Protein AF-A0A5C8GBG8-F1 (afdb_monomer_lite)

Sequence (380 aa):
MYFKDVFIKKLLLILFLFIISCSPNDNIEYREVISTNLYKTNKIQIVRVHFDFNKFNLGREFIEDSIIPSLETNKNIVKIYIEGHTDSKGKDWYNYRLGLQRALTVSNIIFTNRNLQNIVLKSFGYSNSIADNSTEEGRAINRRADIFIDLVEETFELQTNLIKVDSKNKFNIDLWILLIILLLILLIIIIIILIKLILSSFPAMLNIVQKIPMPEFLKKIIYNEWIKKLKEFLQEALKSTNPTKRGNIGEQLTALDKVVKRGWKMISPKNLPKDMNDKGHQGIDGIFEKDGKFIIVDSKYRTSELQDTKYGKQMSKDWIYNNLAKYCGVDEENDIYIKIYDALEGGEVKCMVAKISEGLNNIEYKLLDKNADYTGELCK

Foldseek 3Di:
DVVVVVVVVVVVVVVVVVVVLVDPDFKDKDKDKDKDKDKDKDKDWDDKFFDDDPDQDDDLVRDDPVCQVVQQPDPQFPAKEKAFEAAPPDDQLSLQVSRQSNSVNVCCSRPVPHPDPHYWGHYDRHVDQPADSVDPVSRRVRRMMIMITIGIDIDMDIDMDMDIDGHPDDDDDDPVVVVVVVVVVVVVVVVVCVVCVCVQFLLSVLVVLQPDPDDLVVLVVCLVVVLVVVVVVVVVVLVDPDQQLLQLSQLSLVSSCVCSVVPWRWLQSVPRARHSPGDHDDAFSTWTDDPLFIETEDGDEQDQDWDADPQATHQALRRCSSCVCVRNPSGGRDCPSVSVNVCSVVVRYWYWYFYDYSDSVDGWTFTADNNRDTPVDTDD

pLDDT: mean 75.59, std 14.97, range [28.62, 98.06]

Radius of gyration: 28.3 Å; chains: 1; bounding box: 52×60×82 Å

Structure (mmCIF, N/CA/C/O backbone):
data_AF-A0A5C8GBG8-F1
#
_entry.id   AF-A0A5C8GBG8-F1
#
loop_
_atom_site.group_PDB
_atom_site.id
_atom_site.type_symbol
_atom_site.label_atom_id
_atom_site.label_alt_id
_atom_site.label_comp_id
_atom_site.label_asym_id
_atom_site.label_entity_id
_atom_site.label_seq_id
_atom_site.pdbx_PDB_ins_code
_atom_site.Cartn_x
_atom_site.Cartn_y
_atom_site.Cartn_z
_atom_site.occupancy
_atom_site.B_iso_or_equiv
_atom_site.auth_seq_id
_atom_site.auth_comp_id
_atom_site.auth_asym_id
_atom_site.auth_atom_id
_atom_site.pdbx_PDB_model_num
ATOM 1 N N . MET A 1 1 ? 4.895 -14.266 20.731 1.00 37.16 1 MET A N 1
ATOM 2 C CA . MET A 1 1 ? 5.436 -15.041 21.873 1.00 37.16 1 MET A CA 1
ATOM 3 C C . MET A 1 1 ? 6.203 -14.161 22.860 1.00 37.16 1 MET A C 1
ATOM 5 O O . MET A 1 1 ? 5.877 -14.195 24.034 1.00 37.16 1 MET A O 1
ATOM 9 N N . TYR A 1 2 ? 7.092 -13.282 22.384 1.00 28.62 2 TYR A N 1
ATOM 10 C CA . TYR A 1 2 ? 7.968 -12.398 23.179 1.00 28.62 2 TYR A CA 1
ATOM 11 C C . TYR A 1 2 ? 7.307 -11.543 24.288 1.00 28.62 2 TYR A C 1
ATOM 13 O O . TYR A 1 2 ? 7.862 -11.381 25.370 1.00 28.62 2 TYR A O 1
ATOM 21 N N . PHE A 1 3 ? 6.094 -11.021 24.064 1.00 29.72 3 PHE A N 1
ATOM 22 C CA . PHE A 1 3 ? 5.382 -10.219 25.075 1.00 29.72 3 PHE A CA 1
ATOM 23 C C . PHE A 1 3 ? 4.868 -11.039 26.271 1.00 29.72 3 PHE A C 1
ATOM 25 O O . PHE A 1 3 ? 4.696 -10.477 27.351 1.00 29.72 3 PHE A O 1
ATOM 32 N N . LYS A 1 4 ? 4.643 -12.354 26.107 1.00 37.72 4 LYS A N 1
ATOM 33 C CA . LYS A 1 4 ? 4.222 -13.224 27.216 1.00 37.72 4 LYS A CA 1
ATOM 34 C C . LYS A 1 4 ? 5.366 -13.446 28.210 1.00 37.72 4 LYS A C 1
ATOM 36 O O . LYS A 1 4 ? 5.114 -13.381 29.406 1.00 37.72 4 LYS A O 1
ATOM 41 N N . ASP A 1 5 ? 6.605 -13.604 27.745 1.00 44.03 5 ASP A N 1
ATOM 42 C CA . ASP A 1 5 ? 7.746 -13.905 28.625 1.00 44.03 5 ASP A CA 1
ATOM 43 C C . ASP A 1 5 ? 8.182 -12.724 29.491 1.00 44.03 5 ASP A C 1
ATOM 45 O O . ASP A 1 5 ? 8.432 -12.889 30.683 1.00 44.03 5 ASP A O 1
ATOM 49 N N . VAL A 1 6 ? 8.215 -11.509 28.937 1.00 42.34 6 VAL A N 1
ATOM 50 C CA . VAL A 1 6 ? 8.566 -10.305 29.716 1.00 42.34 6 VAL A CA 1
ATOM 51 C C . VAL A 1 6 ? 7.501 -10.010 30.776 1.00 42.34 6 VAL A C 1
ATOM 53 O O . VAL A 1 6 ? 7.821 -9.600 31.893 1.00 42.34 6 VAL A O 1
ATOM 56 N N . PHE A 1 7 ? 6.230 -10.250 30.446 1.00 46.59 7 PHE A N 1
ATOM 57 C CA . PHE A 1 7 ? 5.118 -10.079 31.375 1.00 46.59 7 PHE A CA 1
ATOM 58 C C . PHE A 1 7 ? 5.134 -11.136 32.486 1.00 46.59 7 PHE A C 1
ATOM 60 O O . PHE A 1 7 ? 5.003 -10.782 33.655 1.00 46.59 7 PHE A O 1
ATOM 67 N N . ILE A 1 8 ? 5.370 -12.409 32.147 1.00 50.78 8 ILE A N 1
ATOM 68 C CA . ILE A 1 8 ? 5.476 -13.504 33.122 1.00 50.78 8 ILE A CA 1
ATOM 69 C C . ILE A 1 8 ? 6.673 -13.289 34.058 1.00 50.78 8 ILE A C 1
ATOM 71 O O . ILE A 1 8 ? 6.516 -13.433 35.266 1.00 50.78 8 ILE A O 1
ATOM 75 N N . LYS A 1 9 ? 7.837 -12.860 33.550 1.00 48.38 9 LYS A N 1
ATOM 76 C CA . LYS A 1 9 ? 9.013 -12.552 34.387 1.00 48.38 9 LYS A CA 1
ATOM 77 C C . LYS A 1 9 ? 8.751 -11.394 35.361 1.00 48.38 9 LYS A C 1
ATOM 79 O O . LYS A 1 9 ? 9.080 -11.509 36.538 1.00 48.38 9 LYS A O 1
ATOM 84 N N . LYS A 1 10 ? 8.087 -10.315 34.919 1.00 51.78 10 LYS A N 1
ATOM 85 C CA . LYS A 1 10 ? 7.683 -9.207 35.810 1.00 51.78 10 LYS A CA 1
ATOM 86 C C . LYS A 1 10 ? 6.637 -9.634 36.840 1.00 51.78 10 LYS A C 1
ATOM 88 O O . LYS A 1 10 ? 6.711 -9.204 37.986 1.00 51.78 10 LYS A O 1
ATOM 93 N N . LEU A 1 11 ? 5.692 -10.490 36.453 1.00 51.47 11 LEU A N 1
ATOM 94 C CA . LEU A 1 11 ? 4.680 -11.032 37.356 1.00 51.47 11 LEU A CA 1
ATOM 95 C C . LEU A 1 11 ? 5.308 -11.943 38.422 1.00 51.47 11 LEU A C 1
ATOM 97 O O . LEU A 1 11 ? 4.972 -11.818 39.595 1.00 51.47 11 LEU A O 1
ATOM 101 N N . LEU A 1 12 ? 6.259 -12.798 38.033 1.00 56.75 12 LEU A N 1
ATOM 102 C CA . LEU A 1 12 ? 7.024 -13.643 38.953 1.00 56.75 12 LEU A CA 1
ATOM 103 C C . LEU A 1 12 ? 7.893 -12.812 39.904 1.00 56.75 12 LEU A C 1
ATOM 105 O O . LEU A 1 12 ? 7.943 -13.130 41.087 1.00 56.75 12 LEU A O 1
ATOM 109 N N . LEU A 1 13 ? 8.504 -11.719 39.435 1.00 54.81 13 LEU A N 1
ATOM 110 C CA . LEU A 1 13 ? 9.258 -10.791 40.286 1.00 54.81 13 LEU A CA 1
ATOM 111 C C . LEU A 1 13 ? 8.353 -10.091 41.312 1.00 54.81 13 LEU A C 1
ATOM 113 O O . LEU A 1 13 ? 8.718 -9.978 42.478 1.00 54.81 13 LEU A O 1
ATOM 117 N N . ILE A 1 14 ? 7.150 -9.669 40.907 1.00 57.94 14 ILE A N 1
ATOM 118 C CA . ILE A 1 14 ? 6.155 -9.068 41.809 1.00 57.94 14 ILE A CA 1
ATOM 119 C C . ILE A 1 14 ? 5.677 -10.091 42.850 1.00 57.94 14 ILE A C 1
ATOM 121 O O . ILE A 1 14 ? 5.621 -9.768 44.034 1.00 57.94 14 ILE A O 1
ATOM 125 N N . LEU A 1 15 ? 5.387 -11.330 42.435 1.00 56.19 15 LEU A N 1
ATOM 126 C CA . LEU A 1 15 ? 5.031 -12.432 43.339 1.00 56.19 15 LEU A CA 1
ATOM 127 C C . LEU A 1 15 ? 6.169 -12.772 44.310 1.00 56.19 15 LEU A C 1
ATOM 129 O O . LEU A 1 15 ? 5.921 -13.013 45.487 1.00 56.19 15 LEU A O 1
ATOM 133 N N . PHE A 1 16 ? 7.416 -12.742 43.846 1.00 58.34 16 PHE A N 1
ATOM 134 C CA . PHE A 1 16 ? 8.596 -13.005 44.664 1.00 58.34 16 PHE A CA 1
ATOM 135 C C . PHE A 1 16 ? 8.854 -11.889 45.694 1.00 58.34 16 PHE A C 1
ATOM 137 O O . PHE A 1 16 ? 9.044 -12.175 46.874 1.00 58.34 16 PHE A O 1
ATOM 144 N N . LEU A 1 17 ? 8.761 -10.614 45.291 1.00 57.31 17 LEU A N 1
ATOM 145 C CA . LEU A 1 17 ? 8.831 -9.455 46.196 1.00 57.31 17 LEU A CA 1
ATOM 146 C C . LEU A 1 17 ? 7.682 -9.450 47.221 1.00 57.31 17 LEU A C 1
ATOM 148 O O . LEU A 1 17 ? 7.869 -9.057 48.372 1.00 57.31 17 LEU A O 1
ATOM 152 N N . PHE A 1 18 ? 6.506 -9.940 46.825 1.00 60.09 18 PHE A N 1
ATOM 153 C CA . PHE A 1 18 ? 5.354 -10.120 47.701 1.00 60.09 18 PHE A CA 1
ATOM 154 C C . PHE A 1 18 ? 5.585 -11.226 48.751 1.00 60.09 18 PHE A C 1
ATOM 156 O O . PHE A 1 18 ? 5.352 -10.987 49.937 1.00 60.09 18 PHE A O 1
ATOM 163 N N . ILE A 1 19 ? 6.137 -12.385 48.360 1.00 57.50 19 ILE A N 1
ATOM 164 C CA . ILE A 1 19 ? 6.543 -13.459 49.293 1.00 57.50 19 ILE A CA 1
ATOM 165 C C . ILE A 1 19 ? 7.576 -12.937 50.305 1.00 57.50 19 ILE A C 1
ATOM 167 O O . ILE A 1 19 ? 7.477 -13.233 51.495 1.00 57.50 19 ILE A O 1
ATOM 171 N N . ILE A 1 20 ? 8.514 -12.096 49.858 1.00 55.91 20 ILE A N 1
ATOM 172 C CA . ILE A 1 20 ? 9.503 -11.427 50.717 1.00 55.91 20 ILE A CA 1
ATOM 173 C C . ILE A 1 20 ? 8.835 -10.472 51.716 1.00 55.91 20 ILE A C 1
ATOM 175 O O . ILE A 1 20 ? 9.182 -10.506 52.890 1.00 55.91 20 ILE A O 1
ATOM 179 N N . SER A 1 21 ? 7.830 -9.689 51.309 1.00 54.75 21 SER A N 1
ATOM 180 C CA . SER A 1 21 ? 7.080 -8.815 52.234 1.00 54.75 21 SER A CA 1
ATOM 181 C C . SER A 1 21 ? 6.297 -9.591 53.307 1.00 54.75 21 SER A C 1
ATOM 183 O O . SER A 1 21 ? 5.966 -9.068 54.376 1.00 54.75 21 SER A O 1
ATOM 185 N N . CYS A 1 22 ? 6.007 -10.866 53.036 1.00 50.84 22 CYS A N 1
ATOM 186 C CA . CYS A 1 22 ? 5.394 -11.793 53.977 1.00 50.84 22 CYS A CA 1
ATOM 187 C C . CYS A 1 22 ? 6.416 -12.530 54.860 1.00 50.84 22 CYS A C 1
ATOM 189 O O . CYS A 1 22 ? 5.999 -13.094 55.872 1.00 50.84 22 CYS A O 1
ATOM 191 N N . SER A 1 23 ? 7.710 -12.495 54.523 1.00 53.16 23 SER A N 1
ATOM 192 C CA . SER A 1 23 ? 8.785 -13.159 55.265 1.00 53.16 23 SER A CA 1
ATOM 193 C C . SER A 1 23 ? 8.986 -12.535 56.654 1.00 53.16 23 SER A C 1
ATOM 195 O O . SER A 1 23 ? 8.951 -11.312 56.777 1.00 53.16 23 SER A O 1
ATOM 197 N N . PRO A 1 24 ? 9.219 -13.341 57.707 1.00 53.12 24 PRO A N 1
ATOM 198 C CA . PRO A 1 24 ? 9.536 -12.844 59.047 1.00 53.12 24 PRO A CA 1
ATOM 199 C C . PRO A 1 24 ? 10.992 -12.362 59.201 1.00 53.12 24 PRO A C 1
ATOM 201 O O . PRO A 1 24 ? 11.347 -11.883 60.271 1.00 53.12 24 PRO A O 1
ATOM 204 N N . ASN A 1 25 ? 11.838 -12.517 58.174 1.00 53.47 25 ASN A N 1
ATOM 205 C CA . ASN A 1 25 ? 13.248 -12.113 58.204 1.00 53.47 25 ASN A CA 1
ATOM 206 C C . ASN A 1 25 ? 13.452 -10.711 57.610 1.00 53.47 25 ASN A C 1
ATOM 208 O O . ASN A 1 25 ? 13.130 -10.485 56.445 1.00 53.47 25 ASN A O 1
ATOM 212 N N . ASP A 1 26 ? 14.086 -9.822 58.380 1.00 54.12 26 ASP A N 1
ATOM 213 C CA . ASP A 1 26 ? 14.254 -8.397 58.051 1.00 54.12 26 ASP A CA 1
ATOM 214 C C . ASP A 1 26 ? 15.377 -8.078 57.042 1.00 54.12 26 ASP A C 1
ATOM 216 O O . ASP A 1 26 ? 15.529 -6.928 56.647 1.00 54.12 26 ASP A O 1
ATOM 220 N N . ASN A 1 27 ? 16.163 -9.065 56.589 1.00 55.06 27 ASN A N 1
ATOM 221 C CA . ASN A 1 27 ? 17.238 -8.860 55.608 1.00 55.06 27 ASN A CA 1
ATOM 222 C C . ASN A 1 27 ? 17.286 -9.999 54.579 1.00 55.06 27 ASN A C 1
ATOM 224 O O . ASN A 1 27 ? 17.718 -11.108 54.895 1.00 55.06 27 ASN A O 1
ATOM 228 N N . ILE A 1 28 ? 16.871 -9.725 53.337 1.00 56.19 28 ILE A N 1
ATOM 229 C CA . ILE A 1 28 ? 16.930 -10.677 52.215 1.00 56.19 28 ILE A CA 1
ATOM 230 C C . ILE A 1 28 ? 17.695 -10.039 51.046 1.00 56.19 28 ILE A C 1
ATOM 232 O O . ILE A 1 28 ? 17.323 -8.969 50.562 1.00 56.19 28 ILE A O 1
ATOM 236 N N . GLU A 1 29 ? 18.754 -10.710 50.580 1.00 56.25 29 GLU A N 1
ATOM 237 C CA . GLU A 1 29 ? 19.520 -10.362 49.373 1.00 56.25 29 GLU A CA 1
ATOM 238 C C . GLU A 1 29 ? 19.296 -11.427 48.288 1.00 56.25 29 GLU A C 1
ATOM 240 O O . GLU A 1 29 ? 19.338 -12.622 48.583 1.00 56.25 29 GLU A O 1
ATOM 245 N N . TYR A 1 30 ? 19.101 -11.027 47.026 1.00 59.62 30 TYR A N 1
ATOM 246 C CA . TYR A 1 30 ? 19.033 -11.980 45.908 1.00 59.62 30 TYR A CA 1
ATOM 247 C C . TYR A 1 30 ? 19.739 -11.483 44.641 1.00 59.62 30 TYR A C 1
ATOM 249 O O . TYR A 1 30 ? 19.885 -10.277 44.423 1.00 59.62 30 TYR A O 1
ATOM 257 N N . ARG A 1 31 ? 20.182 -12.447 43.813 1.00 55.72 31 ARG A N 1
ATOM 258 C CA . ARG A 1 31 ? 20.784 -12.230 42.488 1.00 55.72 31 ARG A CA 1
ATOM 259 C C . ARG A 1 31 ? 19.795 -12.611 41.391 1.00 55.72 31 ARG A C 1
ATOM 261 O O . ARG A 1 31 ? 19.429 -13.776 41.270 1.00 55.72 31 ARG A O 1
ATOM 268 N N . GLU A 1 32 ? 19.388 -11.645 40.583 1.00 59.38 32 GLU A N 1
ATOM 269 C CA . GLU A 1 32 ? 18.615 -11.895 39.367 1.00 59.38 32 GLU A CA 1
ATOM 270 C C . GLU A 1 32 ? 19.567 -12.369 38.261 1.00 59.38 32 GLU A C 1
ATOM 272 O O . GLU A 1 32 ? 20.560 -11.694 38.004 1.00 59.38 32 GLU A O 1
ATOM 277 N N . VAL A 1 33 ? 19.288 -13.513 37.621 1.00 54.38 33 VAL A N 1
ATOM 278 C CA . VAL A 1 33 ? 19.990 -13.977 36.410 1.00 54.38 33 VAL A CA 1
ATOM 279 C C . VAL A 1 33 ? 19.065 -13.761 35.218 1.00 54.38 33 VAL A C 1
ATOM 281 O O . VAL A 1 33 ? 18.008 -14.388 35.122 1.00 54.38 33 VAL A O 1
ATOM 284 N N . ILE A 1 34 ? 19.456 -12.879 34.304 1.00 61.50 34 ILE A N 1
ATOM 285 C CA . ILE A 1 34 ? 18.693 -12.569 33.097 1.00 61.50 34 ILE A CA 1
ATOM 286 C C . ILE A 1 34 ? 19.366 -13.280 31.923 1.00 61.50 34 ILE A C 1
ATOM 288 O O . ILE A 1 34 ? 20.489 -12.940 31.557 1.00 61.50 34 ILE A O 1
ATOM 292 N N . SER A 1 35 ? 18.679 -14.268 31.340 1.00 49.00 35 SER A N 1
ATOM 293 C CA . SER A 1 35 ? 19.028 -14.836 30.035 1.00 49.00 35 SER A CA 1
ATOM 294 C C . SER A 1 35 ? 18.195 -14.191 28.927 1.00 49.00 35 SER A C 1
ATOM 296 O O . SER A 1 35 ? 16.968 -14.047 29.053 1.00 49.00 35 SER A O 1
ATOM 298 N N . THR A 1 36 ? 18.862 -13.806 27.840 1.00 57.56 36 THR A N 1
ATOM 299 C CA . THR A 1 36 ? 18.232 -13.295 26.616 1.00 57.56 36 THR A CA 1
ATOM 300 C C . THR A 1 36 ? 18.651 -14.144 25.425 1.00 57.56 36 THR A C 1
ATOM 302 O O . THR A 1 36 ? 19.837 -14.207 25.102 1.00 57.56 36 THR A O 1
ATOM 305 N N . ASN A 1 37 ? 17.676 -14.776 24.761 1.00 54.06 37 ASN A N 1
ATOM 306 C CA . ASN A 1 37 ? 17.886 -15.353 23.434 1.00 54.06 37 ASN A CA 1
ATOM 307 C C . ASN A 1 37 ? 17.996 -14.196 22.443 1.00 54.06 37 ASN A C 1
ATOM 309 O O . ASN A 1 37 ? 17.118 -13.329 22.386 1.00 54.06 37 ASN A O 1
ATOM 313 N N . LEU A 1 38 ? 19.066 -14.194 21.665 1.00 52.94 38 LEU A N 1
ATOM 314 C CA . LEU A 1 38 ? 19.279 -13.280 20.562 1.00 52.94 38 LEU A CA 1
ATOM 315 C C . LEU A 1 38 ? 19.116 -14.076 19.269 1.00 52.94 38 LEU A C 1
ATOM 317 O O . LEU A 1 38 ? 19.707 -15.138 19.091 1.00 52.94 38 LEU A O 1
ATOM 321 N N . TYR A 1 39 ? 18.283 -13.560 18.372 1.00 58.47 39 TYR A N 1
ATOM 322 C CA . TYR A 1 39 ? 18.099 -14.123 17.040 1.00 58.47 39 TYR A CA 1
ATOM 323 C C . TYR A 1 39 ? 18.712 -13.151 16.045 1.00 58.47 39 TYR A C 1
ATOM 325 O O . TYR A 1 39 ? 18.252 -12.011 15.931 1.00 58.47 39 TYR A O 1
ATOM 333 N N . LYS A 1 40 ? 19.754 -13.585 15.337 1.00 61.19 40 LYS A N 1
ATOM 334 C CA . LYS A 1 40 ? 20.348 -12.798 14.256 1.00 61.19 40 LYS A CA 1
ATOM 335 C C . LYS A 1 40 ? 19.820 -13.313 12.924 1.00 61.19 40 LYS A C 1
ATOM 337 O O . LYS A 1 40 ? 19.888 -14.509 12.655 1.00 61.19 40 LYS A O 1
ATOM 342 N N . THR A 1 41 ? 19.292 -12.407 12.105 1.00 61.56 41 THR A N 1
ATOM 343 C CA . THR A 1 41 ? 18.855 -12.706 10.738 1.00 61.56 41 THR A CA 1
ATOM 344 C C . THR A 1 41 ? 19.893 -12.202 9.748 1.00 61.56 41 THR A C 1
ATOM 346 O O . THR A 1 41 ? 20.145 -10.996 9.694 1.00 61.56 41 THR A O 1
ATOM 349 N N . ASN A 1 42 ? 20.473 -13.101 8.956 1.00 75.56 42 ASN A N 1
ATOM 350 C CA . ASN A 1 42 ? 21.358 -12.733 7.852 1.00 75.56 42 ASN A CA 1
ATOM 351 C C . ASN A 1 42 ? 20.627 -12.958 6.525 1.00 75.56 42 ASN A C 1
ATOM 353 O O . ASN A 1 42 ? 20.209 -14.080 6.238 1.00 75.56 42 ASN A O 1
ATOM 357 N N . LYS A 1 43 ? 20.509 -11.895 5.720 1.00 82.75 43 LYS A N 1
ATOM 358 C CA . LYS A 1 43 ? 19.963 -11.953 4.361 1.00 82.75 43 LYS A CA 1
ATOM 359 C C . LYS A 1 43 ? 21.081 -12.317 3.385 1.00 82.75 43 LYS A C 1
ATOM 361 O O . LYS A 1 43 ? 22.026 -11.547 3.223 1.00 82.75 43 LYS A O 1
ATOM 366 N N . ILE A 1 44 ? 20.979 -13.470 2.732 1.00 87.25 44 ILE A N 1
ATOM 367 C CA . ILE A 1 44 ? 22.024 -14.007 1.843 1.00 87.25 44 ILE A CA 1
ATOM 368 C C . ILE A 1 44 ? 21.474 -14.130 0.428 1.00 87.25 44 ILE A C 1
ATOM 370 O O . ILE A 1 44 ? 20.419 -14.731 0.245 1.00 87.25 44 ILE A O 1
ATOM 374 N N . GLN A 1 45 ? 22.179 -13.583 -0.568 1.00 90.31 45 GLN A N 1
ATOM 375 C CA . GLN A 1 45 ? 21.834 -13.781 -1.977 1.00 90.31 45 GLN A CA 1
ATOM 376 C C . GLN A 1 45 ? 22.285 -15.168 -2.433 1.00 90.31 45 GLN A C 1
ATOM 378 O O . GLN A 1 45 ? 23.443 -15.529 -2.242 1.00 90.31 45 GLN A O 1
ATOM 383 N N . ILE A 1 46 ? 21.389 -15.915 -3.067 1.00 88.94 46 ILE A N 1
ATOM 384 C CA . ILE A 1 46 ? 21.652 -17.292 -3.501 1.00 88.94 46 ILE A CA 1
ATOM 385 C C . ILE A 1 46 ? 21.504 -17.499 -5.008 1.00 88.94 46 ILE A C 1
ATOM 387 O O . ILE A 1 46 ? 22.069 -18.446 -5.538 1.00 88.94 46 ILE A O 1
ATOM 391 N N . VAL A 1 47 ? 20.770 -16.626 -5.706 1.00 89.56 47 VAL A N 1
ATOM 392 C CA . VAL A 1 47 ? 20.581 -16.706 -7.164 1.00 89.56 47 VAL A CA 1
ATOM 393 C C . VAL A 1 47 ? 20.532 -15.303 -7.759 1.00 89.56 47 VAL A C 1
ATOM 395 O O . VAL A 1 47 ? 20.035 -14.369 -7.122 1.00 89.56 47 VAL A O 1
ATOM 398 N N . ARG A 1 48 ? 21.022 -15.171 -8.994 1.00 92.69 48 ARG A N 1
ATOM 399 C CA . ARG A 1 48 ? 20.805 -14.022 -9.877 1.00 92.69 48 ARG A CA 1
ATOM 400 C C . ARG A 1 48 ? 20.447 -14.514 -11.271 1.00 92.69 48 ARG A C 1
ATOM 402 O O . ARG A 1 48 ? 21.137 -15.367 -11.815 1.00 92.69 48 ARG A O 1
ATOM 409 N N . VAL A 1 49 ? 19.413 -13.927 -11.856 1.00 93.88 49 VAL A N 1
ATOM 410 C CA . VAL A 1 49 ? 18.958 -14.222 -13.217 1.00 93.88 49 VAL A CA 1
ATOM 411 C C . VAL A 1 49 ? 18.847 -12.925 -14.002 1.00 93.88 49 VAL A C 1
ATOM 413 O O . VAL A 1 49 ? 18.363 -11.936 -13.458 1.00 93.88 49 VAL A O 1
ATOM 416 N N . HIS A 1 50 ? 19.266 -12.913 -15.266 1.00 95.06 50 HIS A N 1
ATOM 417 C CA . HIS A 1 50 ? 19.218 -11.730 -16.130 1.00 95.06 50 HIS A CA 1
ATOM 418 C C . HIS A 1 50 ? 18.096 -11.804 -17.169 1.00 95.06 50 HIS A C 1
ATOM 420 O O . HIS A 1 50 ? 17.636 -12.883 -17.533 1.00 95.06 50 HIS A O 1
ATOM 426 N N . PHE A 1 51 ? 17.658 -10.636 -17.640 1.00 95.94 51 PHE A N 1
ATOM 427 C CA . PHE A 1 51 ? 16.580 -10.492 -18.613 1.00 95.94 51 PHE A CA 1
ATOM 428 C C . PHE A 1 51 ? 16.963 -9.545 -19.747 1.00 95.94 51 PHE A C 1
ATOM 430 O O . PHE A 1 51 ? 17.627 -8.522 -19.550 1.00 95.94 51 PHE A O 1
ATOM 437 N N . ASP A 1 52 ? 16.415 -9.823 -20.924 1.00 95.31 52 ASP A N 1
ATOM 438 C CA . ASP A 1 52 ? 16.517 -8.926 -22.067 1.00 95.31 52 ASP A CA 1
ATOM 439 C C . ASP A 1 52 ? 15.750 -7.615 -21.860 1.00 95.31 52 ASP A C 1
ATOM 441 O O . ASP A 1 52 ? 14.887 -7.462 -20.978 1.00 95.31 52 ASP A O 1
ATOM 445 N N . PHE A 1 53 ? 16.077 -6.634 -22.704 1.00 94.38 53 PHE A N 1
ATOM 446 C CA . PHE A 1 53 ? 15.430 -5.331 -22.690 1.00 94.38 53 PHE A CA 1
ATOM 447 C C . PHE A 1 53 ? 13.914 -5.468 -22.840 1.00 94.38 53 PHE A C 1
ATOM 449 O O . PHE A 1 53 ? 13.411 -6.097 -23.770 1.00 94.38 53 PHE A O 1
ATOM 456 N N . ASN A 1 54 ? 13.185 -4.850 -21.911 1.00 90.19 54 ASN A N 1
ATOM 457 C CA . ASN A 1 54 ? 11.728 -4.852 -21.883 1.00 90.19 54 ASN A CA 1
ATOM 458 C C . ASN A 1 54 ? 11.063 -6.246 -21.802 1.00 90.19 54 ASN A C 1
ATOM 460 O O . ASN A 1 54 ? 9.896 -6.403 -22.167 1.00 90.19 54 ASN A O 1
ATOM 464 N N . LYS A 1 55 ? 11.796 -7.271 -21.351 1.00 91.94 55 LYS A N 1
ATOM 465 C CA . LYS A 1 55 ? 11.296 -8.644 -21.201 1.00 91.94 55 LYS A CA 1
ATOM 466 C C . LYS A 1 55 ? 11.241 -9.073 -19.741 1.00 91.94 55 LYS A C 1
ATOM 468 O O . LYS A 1 55 ? 12.079 -8.677 -18.927 1.00 91.94 55 LYS A O 1
ATOM 473 N N . PHE A 1 56 ? 10.260 -9.914 -19.438 1.00 89.62 56 PHE A N 1
ATOM 474 C CA . PHE A 1 56 ? 10.137 -10.649 -18.175 1.00 89.62 56 PHE A CA 1
ATOM 475 C C . PHE A 1 56 ? 9.937 -12.151 -18.392 1.00 89.62 56 PHE A C 1
ATOM 477 O O . PHE A 1 56 ? 9.995 -12.904 -17.434 1.00 89.62 56 PHE A O 1
ATOM 484 N N . ASN A 1 57 ? 9.702 -12.593 -19.629 1.00 86.19 57 ASN A N 1
ATOM 485 C CA . ASN A 1 57 ? 9.635 -14.005 -19.970 1.00 86.19 57 ASN A CA 1
ATOM 486 C C . ASN A 1 57 ? 11.037 -14.621 -19.913 1.00 86.19 57 ASN A C 1
ATOM 488 O O . ASN A 1 57 ? 11.995 -14.035 -20.415 1.00 86.19 57 ASN A O 1
ATOM 492 N N . LEU A 1 58 ? 11.130 -15.807 -19.323 1.00 86.69 58 LEU A N 1
ATOM 493 C CA . LEU A 1 58 ? 12.370 -16.548 -19.141 1.00 86.69 58 LEU A CA 1
ATOM 494 C C . LEU A 1 58 ? 12.073 -18.047 -19.260 1.00 86.69 58 LEU A C 1
ATOM 496 O O . LEU A 1 58 ? 11.026 -18.501 -18.794 1.00 86.69 58 LEU A O 1
ATOM 500 N N . GLY A 1 59 ? 12.978 -18.799 -19.886 1.00 77.81 59 GLY A N 1
ATOM 501 C CA . GLY A 1 59 ? 12.946 -20.262 -19.888 1.00 77.81 59 GLY A CA 1
ATOM 502 C C . GLY A 1 59 ? 13.477 -20.862 -18.580 1.00 77.81 59 GLY A C 1
ATOM 503 O O . GLY A 1 59 ? 14.153 -20.189 -17.799 1.00 77.81 59 GLY A O 1
ATOM 504 N N . ARG A 1 60 ? 13.171 -22.137 -18.316 1.00 77.38 60 ARG A N 1
ATOM 505 C CA . ARG A 1 60 ? 13.641 -22.833 -17.101 1.00 77.38 60 ARG A CA 1
ATOM 506 C C . ARG A 1 60 ? 15.153 -23.060 -17.119 1.00 77.38 60 ARG A C 1
ATOM 508 O O . ARG A 1 60 ? 15.776 -23.040 -16.068 1.00 77.38 60 ARG A O 1
ATOM 515 N N . GLU A 1 61 ? 15.731 -23.224 -18.301 1.00 78.69 61 GLU A N 1
ATOM 516 C CA . GLU A 1 61 ? 17.155 -23.455 -18.547 1.00 78.69 61 GLU A CA 1
ATOM 517 C C . GLU A 1 61 ? 18.079 -22.357 -17.996 1.00 78.69 61 GLU A C 1
ATOM 519 O O . GLU A 1 61 ? 19.272 -22.585 -17.832 1.00 78.69 61 GLU A O 1
ATOM 524 N N . PHE A 1 62 ? 17.532 -21.180 -17.682 1.00 79.44 62 PHE A N 1
ATOM 525 C CA . PHE A 1 62 ? 18.271 -20.052 -17.115 1.00 79.44 62 PHE A CA 1
ATOM 526 C C . PHE A 1 62 ? 18.356 -20.073 -15.582 1.00 79.44 62 PHE A C 1
ATOM 528 O O . PHE A 1 62 ? 18.916 -19.146 -14.995 1.00 79.44 62 PHE A O 1
ATOM 535 N N . ILE A 1 63 ? 17.786 -21.085 -14.922 1.00 78.75 63 ILE A N 1
ATOM 536 C CA . ILE A 1 63 ? 17.835 -21.242 -13.467 1.00 78.75 63 ILE A CA 1
ATOM 537 C C . ILE A 1 63 ? 18.563 -22.540 -13.125 1.00 78.75 63 ILE A C 1
ATOM 539 O O . ILE A 1 63 ? 18.197 -23.613 -13.596 1.00 78.75 63 ILE A O 1
ATOM 543 N N . GLU A 1 64 ? 19.588 -22.445 -12.280 1.00 76.62 64 GLU A N 1
ATOM 544 C CA . GLU A 1 64 ? 20.323 -23.615 -11.805 1.00 76.62 64 GLU A CA 1
ATOM 545 C C . GLU A 1 64 ? 19.469 -24.445 -10.835 1.00 76.62 64 GLU A C 1
ATOM 547 O O . GLU A 1 64 ? 19.173 -24.018 -9.719 1.00 76.62 64 GLU A O 1
ATOM 552 N N . ASP A 1 65 ? 19.109 -25.668 -11.232 1.00 73.44 65 ASP A N 1
ATOM 553 C CA . ASP A 1 65 ? 18.316 -26.585 -10.398 1.00 73.44 65 ASP A CA 1
ATOM 554 C C . ASP A 1 65 ? 19.071 -27.075 -9.140 1.00 73.44 65 ASP A C 1
ATOM 556 O O . ASP A 1 65 ? 18.455 -27.563 -8.189 1.00 73.44 65 ASP A O 1
ATOM 560 N N . SER A 1 66 ? 20.400 -26.929 -9.099 1.00 75.75 66 SER A N 1
ATOM 561 C CA . SER A 1 66 ? 21.281 -27.427 -8.027 1.00 75.75 66 SER A CA 1
ATOM 562 C C . SER A 1 66 ? 21.023 -26.783 -6.658 1.00 75.75 66 SER A C 1
ATOM 564 O O . SER A 1 66 ? 21.254 -27.415 -5.627 1.00 75.75 66 SER A O 1
ATOM 566 N N . ILE A 1 67 ? 20.517 -25.547 -6.627 1.00 75.25 67 ILE A N 1
ATOM 567 C CA . ILE A 1 67 ? 20.255 -24.786 -5.394 1.00 75.25 67 ILE A CA 1
ATOM 568 C C . ILE A 1 67 ? 18.927 -25.162 -4.719 1.00 75.25 67 ILE A C 1
ATOM 570 O O . ILE A 1 67 ? 18.726 -24.892 -3.533 1.00 75.25 67 ILE A O 1
ATOM 574 N N . ILE A 1 68 ? 18.021 -25.808 -5.453 1.00 75.62 68 ILE A N 1
ATOM 575 C CA . ILE A 1 68 ? 16.642 -26.066 -5.027 1.00 75.62 68 ILE A CA 1
ATOM 576 C C . ILE A 1 68 ? 16.543 -27.067 -3.857 1.00 75.62 68 ILE A C 1
ATOM 578 O O . ILE A 1 68 ? 15.829 -26.758 -2.900 1.00 75.62 68 ILE A O 1
ATOM 582 N N . PRO A 1 69 ? 17.252 -28.217 -3.843 1.00 77.00 69 PRO A N 1
ATOM 583 C CA . PRO A 1 69 ? 17.168 -29.167 -2.727 1.00 77.00 69 PRO A CA 1
ATOM 584 C C . PRO A 1 69 ? 17.555 -28.547 -1.373 1.00 77.00 69 PRO A C 1
ATOM 586 O O . PRO A 1 69 ? 16.968 -28.855 -0.333 1.00 77.00 69 PRO A O 1
ATOM 589 N N . SER A 1 70 ? 18.522 -27.625 -1.379 1.00 77.25 70 SER A N 1
ATOM 590 C CA . SER A 1 70 ? 18.956 -26.897 -0.182 1.00 77.25 70 SER A CA 1
ATOM 591 C C . SER A 1 70 ? 17.868 -25.970 0.368 1.00 77.25 70 SER A C 1
ATOM 593 O O . SER A 1 70 ? 17.745 -25.829 1.583 1.00 77.25 70 SER A O 1
ATOM 595 N N . LEU A 1 71 ? 17.056 -25.363 -0.505 1.00 80.69 71 LEU A N 1
ATOM 596 C CA . LEU A 1 71 ? 15.925 -24.519 -0.102 1.00 80.69 71 LEU A CA 1
ATOM 597 C C . LEU A 1 71 ? 14.792 -25.319 0.550 1.00 80.69 71 LEU A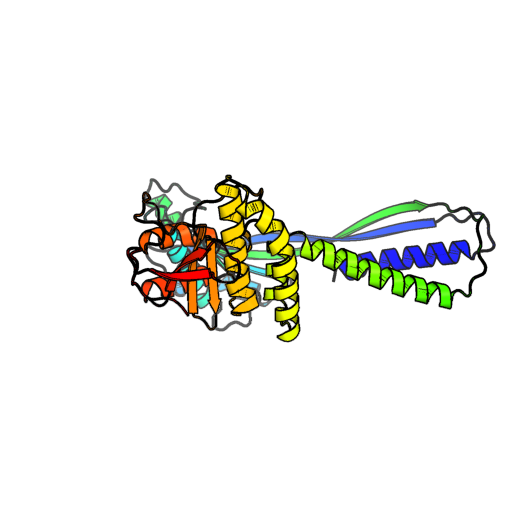 C 1
ATOM 599 O O . LEU A 1 71 ? 14.149 -24.822 1.469 1.00 80.69 71 LEU A O 1
ATOM 603 N N . GLU A 1 72 ? 14.550 -26.547 0.094 1.00 77.12 72 GLU A N 1
ATOM 604 C CA . GLU A 1 72 ? 13.458 -27.393 0.596 1.00 77.12 72 GLU A CA 1
ATOM 605 C C . GLU A 1 72 ? 13.767 -28.027 1.959 1.00 77.12 72 GLU A C 1
ATOM 607 O O . GLU A 1 72 ? 12.877 -28.200 2.792 1.00 77.12 72 GLU A O 1
ATOM 612 N N . THR A 1 73 ? 15.030 -28.381 2.201 1.00 77.75 73 THR A N 1
ATOM 613 C CA . THR A 1 73 ? 15.443 -29.132 3.397 1.00 77.75 73 THR A CA 1
ATOM 614 C C . THR A 1 73 ? 15.869 -28.254 4.575 1.00 77.75 73 THR A C 1
ATOM 616 O O . THR A 1 73 ? 15.860 -28.718 5.722 1.00 77.75 73 THR A O 1
ATOM 619 N N . ASN A 1 74 ? 16.235 -26.992 4.336 1.00 78.50 74 ASN A N 1
ATOM 620 C CA . ASN A 1 74 ? 16.807 -26.134 5.368 1.00 78.50 74 ASN A CA 1
ATOM 621 C C . ASN A 1 74 ? 15.730 -25.427 6.208 1.00 78.50 74 ASN A C 1
ATOM 623 O O . ASN A 1 74 ? 15.197 -24.382 5.842 1.00 78.50 74 ASN A O 1
ATOM 627 N N . LYS A 1 75 ? 15.471 -25.975 7.399 1.00 78.06 75 LYS A N 1
ATOM 628 C CA . LYS A 1 75 ? 14.481 -25.456 8.359 1.00 78.06 75 LYS A CA 1
ATOM 629 C C . LYS A 1 75 ? 14.857 -24.118 9.007 1.00 78.06 75 LYS A C 1
ATOM 631 O O . LYS A 1 75 ? 14.000 -23.512 9.643 1.00 78.06 75 LYS A O 1
ATOM 636 N N . ASN A 1 76 ? 16.103 -23.661 8.863 1.00 80.88 76 ASN A N 1
ATOM 637 C CA . ASN A 1 76 ? 16.549 -22.374 9.404 1.00 80.88 76 ASN A CA 1
ATOM 638 C C . ASN A 1 76 ? 16.221 -21.205 8.465 1.00 80.88 76 ASN A C 1
ATOM 640 O O . ASN A 1 76 ? 16.390 -20.050 8.857 1.00 80.88 76 ASN A O 1
ATOM 644 N N . ILE A 1 77 ? 15.761 -21.491 7.239 1.00 82.06 77 ILE A N 1
ATOM 645 C CA . ILE A 1 77 ? 15.242 -20.479 6.320 1.00 82.06 77 ILE A CA 1
ATOM 646 C C . ILE A 1 77 ? 13.864 -20.052 6.813 1.00 82.06 77 ILE A C 1
ATOM 648 O O . ILE A 1 77 ? 12.912 -20.831 6.810 1.00 82.06 77 ILE A O 1
ATOM 652 N N . VAL A 1 78 ? 13.750 -18.792 7.219 1.00 80.44 78 VAL A N 1
ATOM 653 C CA . VAL A 1 78 ? 12.488 -18.234 7.722 1.00 80.44 78 VAL A CA 1
ATOM 654 C C . VAL A 1 78 ? 11.723 -17.502 6.624 1.00 80.44 78 VAL A C 1
ATOM 656 O O . VAL A 1 78 ? 10.489 -17.508 6.625 1.00 80.44 78 VAL A O 1
ATOM 659 N N . LYS A 1 79 ? 12.439 -16.897 5.671 1.00 85.44 79 LYS A N 1
ATOM 660 C CA . LYS A 1 79 ? 11.848 -16.154 4.554 1.00 85.44 79 LYS A CA 1
ATOM 661 C C . LYS A 1 79 ? 12.693 -16.275 3.291 1.00 85.44 79 LYS A C 1
ATOM 663 O O . LYS A 1 79 ? 13.921 -16.289 3.370 1.00 85.44 79 LYS A O 1
ATOM 668 N N . ILE A 1 80 ? 12.025 -16.318 2.140 1.00 88.00 80 ILE A N 1
ATOM 669 C CA . ILE A 1 80 ? 12.651 -16.240 0.817 1.00 88.00 80 ILE A CA 1
ATOM 670 C C . ILE A 1 80 ? 12.168 -14.955 0.148 1.00 88.00 80 ILE A C 1
ATOM 672 O O . ILE A 1 80 ? 10.967 -14.704 0.075 1.00 88.00 80 ILE A O 1
ATOM 676 N N . TYR A 1 81 ? 13.087 -14.152 -0.370 1.00 90.12 81 TYR A N 1
ATOM 677 C CA . TYR A 1 81 ? 12.774 -12.958 -1.150 1.00 90.12 81 TYR A CA 1
ATOM 678 C C . TYR A 1 81 ? 13.201 -13.148 -2.592 1.00 90.12 81 TYR A C 1
ATOM 680 O O . TYR A 1 81 ? 14.295 -13.642 -2.843 1.00 90.12 81 TYR A O 1
ATOM 688 N N . ILE A 1 82 ? 12.378 -12.697 -3.531 1.00 92.12 82 ILE A N 1
ATOM 689 C CA . ILE A 1 82 ? 12.732 -12.649 -4.950 1.00 92.12 82 ILE A CA 1
ATOM 690 C C . ILE A 1 82 ? 12.601 -11.204 -5.402 1.00 92.12 82 ILE A C 1
ATOM 692 O O . ILE A 1 82 ? 11.496 -10.689 -5.458 1.00 92.12 82 ILE A O 1
ATOM 696 N N . GLU A 1 83 ? 13.715 -10.550 -5.694 1.00 94.31 83 GLU A N 1
ATOM 697 C CA . GLU A 1 83 ? 13.856 -9.117 -5.946 1.00 94.31 83 GLU A CA 1
ATOM 698 C C . GLU A 1 83 ? 14.058 -8.836 -7.431 1.00 94.31 83 GLU A C 1
ATOM 700 O O . GLU A 1 83 ? 15.093 -9.179 -7.987 1.00 94.31 83 GLU A O 1
ATOM 705 N N . GLY A 1 84 ? 13.078 -8.218 -8.092 1.00 95.56 84 GLY A N 1
ATOM 706 C CA . GLY A 1 84 ? 13.165 -7.851 -9.503 1.00 95.56 84 GLY A CA 1
ATOM 707 C C . GLY A 1 84 ? 13.660 -6.422 -9.741 1.00 95.56 84 GLY A C 1
ATOM 708 O O . GLY A 1 84 ? 13.267 -5.480 -9.050 1.00 95.56 84 GLY A O 1
ATOM 709 N N . HIS A 1 85 ? 14.497 -6.253 -10.764 1.00 97.38 85 HIS A N 1
ATOM 710 C CA . HIS A 1 85 ? 15.157 -4.994 -11.109 1.00 97.38 85 HIS A CA 1
ATOM 711 C C . HIS A 1 85 ? 15.079 -4.705 -12.613 1.00 97.38 85 HIS A C 1
ATOM 713 O O . HIS A 1 85 ? 14.961 -5.614 -13.445 1.00 97.38 85 HIS A O 1
ATOM 719 N N . THR A 1 86 ? 15.172 -3.428 -12.977 1.00 96.50 86 THR A N 1
ATOM 720 C CA . THR A 1 86 ? 15.232 -2.946 -14.364 1.00 96.50 86 THR A CA 1
ATOM 721 C C . THR A 1 86 ? 16.429 -2.033 -14.586 1.00 96.50 86 THR A C 1
ATOM 723 O O . THR A 1 86 ? 17.090 -1.610 -13.639 1.00 96.50 86 THR A O 1
ATOM 726 N N . ASP A 1 87 ? 16.696 -1.707 -15.850 1.00 96.69 87 ASP A N 1
ATOM 727 C CA . ASP A 1 87 ? 17.544 -0.565 -16.176 1.00 96.69 87 ASP A CA 1
ATOM 728 C C . ASP A 1 87 ? 16.767 0.757 -16.043 1.00 96.69 87 ASP A C 1
ATOM 730 O O . ASP A 1 87 ? 15.566 0.762 -15.762 1.00 96.69 87 ASP A O 1
ATOM 734 N N . SER A 1 88 ? 17.460 1.882 -16.221 1.00 94.88 88 SER A N 1
ATOM 735 C CA . SER A 1 88 ? 16.889 3.224 -16.058 1.00 94.88 88 SER A CA 1
ATOM 736 C C . SER A 1 88 ? 15.994 3.706 -17.206 1.00 94.88 88 SER A C 1
ATOM 738 O O . SER A 1 88 ? 15.536 4.850 -17.171 1.00 94.88 88 SER A O 1
ATOM 740 N N . LYS A 1 89 ? 15.748 2.907 -18.254 1.00 93.94 89 LYS A N 1
ATOM 741 C CA . LYS A 1 89 ? 14.917 3.345 -19.384 1.00 93.94 89 LYS A CA 1
ATOM 742 C C . LYS A 1 89 ? 13.437 3.191 -19.049 1.00 93.94 89 LYS A C 1
ATOM 744 O O . LYS A 1 89 ? 13.008 2.166 -18.541 1.00 93.94 89 LYS A O 1
ATOM 749 N N . GLY A 1 90 ? 12.634 4.193 -19.400 1.00 85.44 90 GLY A N 1
ATOM 750 C CA . GLY A 1 90 ? 11.188 4.184 -19.168 1.00 85.44 90 GLY A CA 1
ATOM 751 C C . GLY A 1 90 ? 10.771 4.901 -17.884 1.00 85.44 90 GLY A C 1
ATOM 752 O O . GLY A 1 90 ? 11.593 5.456 -17.163 1.00 85.44 90 GLY A O 1
ATOM 753 N N . LYS A 1 91 ? 9.458 4.947 -17.640 1.00 75.81 91 LYS A N 1
ATOM 754 C CA . LYS A 1 91 ? 8.875 5.618 -16.469 1.00 75.81 91 LYS A CA 1
ATOM 755 C C . LYS A 1 91 ? 9.019 4.740 -15.221 1.00 75.81 91 LYS A C 1
ATOM 757 O O . LYS A 1 91 ? 8.911 3.520 -15.317 1.00 75.81 91 LYS A O 1
ATOM 762 N N . ASP A 1 92 ? 9.156 5.356 -14.051 1.00 71.69 92 ASP A N 1
ATOM 763 C CA . ASP A 1 92 ? 9.360 4.677 -12.762 1.00 71.69 92 ASP A CA 1
ATOM 764 C C . ASP A 1 92 ? 8.322 3.582 -12.492 1.00 71.69 92 ASP A C 1
ATOM 766 O O . ASP A 1 92 ? 8.679 2.460 -12.143 1.00 71.69 92 ASP A O 1
ATOM 770 N N . TRP A 1 93 ? 7.038 3.877 -12.724 1.00 71.25 93 TRP A N 1
ATOM 771 C CA . TRP A 1 93 ? 5.947 2.916 -12.532 1.00 71.25 93 TRP A CA 1
ATOM 772 C C . TRP A 1 93 ? 6.062 1.700 -13.458 1.00 71.25 93 TRP A C 1
ATOM 774 O O . TRP A 1 93 ? 5.765 0.575 -13.057 1.00 71.25 93 TRP A O 1
ATOM 784 N N . TYR A 1 94 ? 6.512 1.919 -14.695 1.00 74.06 94 TYR A N 1
ATOM 785 C CA . TYR A 1 94 ? 6.665 0.861 -15.685 1.00 74.06 94 TYR A CA 1
ATOM 786 C C . TYR A 1 94 ? 7.809 -0.058 -15.281 1.00 74.06 94 TYR A C 1
ATOM 788 O O . TYR A 1 94 ? 7.661 -1.277 -15.262 1.00 74.06 94 TYR A O 1
ATOM 796 N N . ASN A 1 95 ? 8.924 0.544 -14.873 1.00 83.50 95 ASN A N 1
ATOM 797 C CA . ASN A 1 95 ? 10.089 -0.163 -14.370 1.00 83.50 95 ASN A CA 1
ATOM 798 C C . ASN A 1 95 ? 9.776 -0.955 -13.100 1.00 83.50 95 A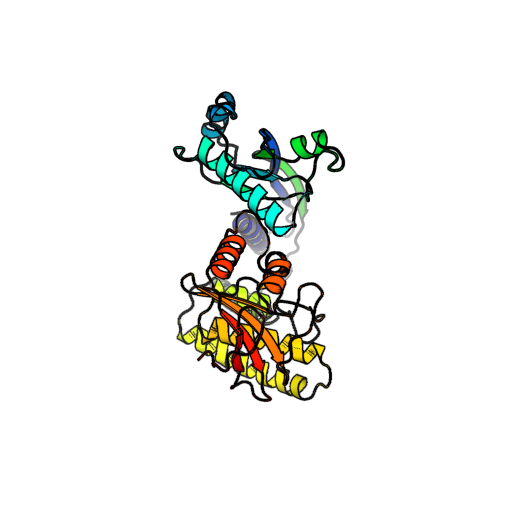SN A C 1
ATOM 800 O O . ASN A 1 95 ? 10.170 -2.113 -12.980 1.00 83.50 95 ASN A O 1
ATOM 804 N N . TYR A 1 96 ? 8.990 -0.386 -12.188 1.00 82.19 96 TYR A N 1
ATOM 805 C CA . TYR A 1 96 ? 8.515 -1.111 -11.018 1.00 82.19 96 TYR A CA 1
ATOM 806 C C . TYR A 1 96 ? 7.681 -2.343 -11.408 1.00 82.19 96 TYR A C 1
ATOM 808 O O . TYR A 1 96 ? 7.961 -3.450 -10.944 1.00 82.19 96 TYR A O 1
ATOM 816 N N . ARG A 1 97 ? 6.703 -2.190 -12.311 1.00 83.56 97 ARG A N 1
ATOM 817 C CA . ARG A 1 97 ? 5.883 -3.310 -12.801 1.00 83.56 97 ARG A CA 1
ATOM 818 C C . ARG A 1 97 ? 6.727 -4.379 -13.498 1.00 83.56 97 ARG A C 1
ATOM 820 O O . ARG A 1 97 ? 6.558 -5.561 -13.211 1.00 83.56 97 ARG A O 1
ATOM 827 N N . LEU A 1 98 ? 7.630 -3.979 -14.391 1.00 88.00 98 LEU A N 1
ATOM 828 C CA . LEU A 1 98 ? 8.491 -4.902 -15.130 1.00 88.00 98 LEU A CA 1
ATOM 829 C C . LEU A 1 98 ? 9.413 -5.683 -14.182 1.00 88.00 98 LEU A C 1
ATOM 831 O O . LEU A 1 98 ? 9.563 -6.894 -14.338 1.00 88.00 98 LEU A O 1
ATOM 835 N N . GLY A 1 99 ? 9.978 -5.022 -13.167 1.00 90.81 99 GLY A N 1
ATOM 836 C CA . GLY A 1 99 ? 10.728 -5.689 -12.103 1.00 90.81 99 GLY A CA 1
ATOM 837 C C . GLY A 1 99 ? 9.877 -6.731 -11.367 1.00 90.81 99 GLY A C 1
ATOM 838 O O . GLY A 1 99 ? 10.297 -7.877 -11.231 1.00 90.81 99 GLY A O 1
ATOM 839 N N . LEU A 1 100 ? 8.640 -6.398 -10.992 1.00 86.50 100 LEU A N 1
ATOM 840 C CA . LEU A 1 100 ? 7.765 -7.335 -10.279 1.00 86.50 100 LEU A CA 1
ATOM 841 C C . LEU A 1 100 ? 7.382 -8.545 -11.147 1.00 86.50 100 LEU A C 1
ATOM 843 O O . LEU A 1 100 ? 7.398 -9.679 -10.676 1.00 86.50 100 LEU A O 1
ATOM 847 N N . GLN A 1 101 ? 7.133 -8.340 -12.445 1.00 87.12 101 GLN A N 1
ATOM 848 C CA . GLN A 1 101 ? 6.888 -9.439 -13.387 1.00 87.12 101 GLN A CA 1
ATOM 849 C C . GLN A 1 101 ? 8.097 -10.376 -13.534 1.00 87.12 101 GLN A C 1
ATOM 851 O O . GLN A 1 101 ? 7.921 -11.587 -13.684 1.00 87.12 101 GLN A O 1
ATOM 856 N N . ARG A 1 102 ? 9.325 -9.850 -13.455 1.00 95.00 102 ARG A N 1
ATOM 857 C CA . ARG A 1 102 ? 10.554 -10.662 -13.445 1.00 95.00 102 ARG A CA 1
ATOM 858 C C . ARG A 1 102 ? 10.655 -11.514 -12.185 1.00 95.00 102 ARG A C 1
ATOM 860 O O . ARG A 1 102 ? 10.892 -12.716 -12.292 1.00 95.00 102 ARG A O 1
ATOM 867 N N . ALA A 1 103 ? 10.411 -10.920 -11.016 1.00 91.00 103 ALA A N 1
ATOM 868 C CA . ALA A 1 103 ? 10.387 -11.649 -9.749 1.00 91.00 103 ALA A CA 1
ATOM 869 C C . ALA A 1 103 ? 9.322 -12.758 -9.745 1.00 91.00 103 ALA A C 1
ATOM 871 O O . ALA A 1 103 ? 9.612 -13.896 -9.377 1.00 91.00 103 ALA A O 1
ATOM 872 N N . LEU A 1 104 ? 8.115 -12.460 -10.235 1.00 87.06 104 LEU A N 1
ATOM 873 C CA . LEU A 1 104 ? 7.038 -13.440 -10.376 1.00 87.06 104 LEU A CA 1
ATOM 874 C C . LEU A 1 104 ? 7.401 -14.565 -11.354 1.00 87.06 104 LEU A C 1
ATOM 876 O O . LEU A 1 104 ? 7.112 -15.727 -11.085 1.00 87.06 104 LEU A O 1
ATOM 880 N N . THR A 1 105 ? 8.061 -14.249 -12.468 1.00 88.69 105 THR A N 1
ATOM 881 C CA . THR A 1 105 ? 8.484 -15.266 -13.442 1.00 88.69 105 THR A CA 1
ATOM 882 C C . THR A 1 105 ? 9.484 -16.239 -12.824 1.00 88.69 105 THR A C 1
ATOM 884 O O . THR A 1 105 ? 9.286 -17.449 -12.911 1.00 88.69 105 THR A O 1
ATOM 887 N N . VAL A 1 106 ? 10.505 -15.728 -12.126 1.00 90.38 106 VAL A N 1
ATOM 888 C CA . VAL A 1 106 ? 11.456 -16.567 -11.378 1.00 90.38 106 VAL A CA 1
ATOM 889 C C . VAL A 1 106 ? 10.731 -17.395 -10.318 1.00 90.38 106 VAL A C 1
ATOM 891 O O . VAL A 1 106 ? 10.968 -18.597 -10.211 1.00 90.38 106 VAL A O 1
ATOM 894 N N . SER A 1 107 ? 9.793 -16.783 -9.589 1.00 88.25 107 SER A N 1
ATOM 895 C CA . SER A 1 107 ? 8.979 -17.485 -8.598 1.00 88.25 107 SER A CA 1
ATOM 896 C C . SER A 1 107 ? 8.218 -18.658 -9.203 1.00 88.25 107 SER A C 1
ATOM 898 O O . SER A 1 107 ? 8.272 -19.760 -8.672 1.00 88.25 107 SER A O 1
ATOM 900 N N . ASN A 1 108 ? 7.562 -18.460 -10.346 1.00 86.25 108 ASN A N 1
ATOM 901 C CA . ASN A 1 108 ? 6.769 -19.504 -10.982 1.00 86.25 108 ASN A CA 1
ATOM 902 C C . ASN A 1 108 ? 7.642 -20.655 -11.504 1.00 86.25 108 ASN A C 1
ATOM 904 O O . ASN A 1 108 ? 7.304 -21.829 -11.350 1.00 86.25 108 ASN A O 1
ATOM 908 N N . ILE A 1 109 ? 8.809 -20.347 -12.075 1.00 85.38 109 ILE A N 1
ATOM 909 C CA . ILE A 1 109 ? 9.726 -21.386 -12.564 1.00 85.38 109 ILE A CA 1
ATOM 910 C C . ILE A 1 109 ? 10.224 -22.260 -11.403 1.00 85.38 109 ILE A C 1
ATOM 912 O O . ILE A 1 109 ? 10.288 -23.487 -11.550 1.00 85.38 109 ILE A O 1
ATOM 916 N N . ILE A 1 110 ? 10.535 -21.645 -10.254 1.00 83.44 110 ILE A N 1
ATOM 917 C CA . ILE A 1 110 ? 11.129 -22.328 -9.099 1.00 83.44 110 ILE A CA 1
ATOM 918 C C . ILE A 1 110 ? 10.078 -22.856 -8.118 1.00 83.44 110 ILE A C 1
ATOM 920 O O . ILE A 1 110 ? 10.357 -23.822 -7.438 1.00 83.44 110 ILE A O 1
ATOM 924 N N . PHE A 1 111 ? 8.868 -22.324 -7.994 1.00 81.31 111 PHE A N 1
ATOM 925 C CA . PHE A 1 111 ? 8.017 -22.649 -6.835 1.00 81.31 111 PHE A CA 1
ATOM 926 C C . PHE A 1 111 ? 6.598 -23.121 -7.167 1.00 81.31 111 PHE A C 1
ATOM 928 O O . PHE A 1 111 ? 5.942 -23.647 -6.275 1.00 81.31 111 PHE A O 1
ATOM 935 N N . THR A 1 112 ? 6.134 -23.057 -8.424 1.00 74.12 112 THR A N 1
ATOM 936 C CA . THR A 1 112 ? 4.737 -23.395 -8.793 1.00 74.12 112 THR A CA 1
ATOM 937 C C . THR A 1 112 ? 4.275 -24.805 -8.385 1.00 74.12 112 THR A C 1
ATOM 939 O O . THR A 1 112 ? 3.083 -25.003 -8.188 1.00 74.12 112 THR A O 1
ATOM 942 N N . ASN A 1 113 ? 5.184 -25.764 -8.178 1.00 66.81 113 ASN A N 1
ATOM 943 C CA . ASN A 1 113 ? 4.851 -27.130 -7.740 1.00 66.81 113 ASN A CA 1
ATOM 944 C C . ASN A 1 113 ? 5.519 -27.529 -6.411 1.00 66.81 113 ASN A C 1
ATOM 946 O O . ASN A 1 113 ? 5.692 -28.718 -6.143 1.00 66.81 113 ASN A O 1
ATOM 950 N N . ARG A 1 114 ? 5.952 -26.557 -5.599 1.00 70.69 114 ARG A N 1
ATOM 951 C CA . ARG A 1 114 ? 6.711 -26.805 -4.364 1.00 70.69 114 ARG A CA 1
ATOM 952 C C . ARG A 1 114 ? 5.958 -26.265 -3.154 1.00 70.69 114 ARG A C 1
ATOM 954 O O . ARG A 1 114 ? 5.384 -25.185 -3.203 1.00 70.69 114 ARG A O 1
ATOM 961 N N . ASN A 1 115 ? 5.980 -27.005 -2.046 1.00 65.69 115 ASN A N 1
ATOM 962 C CA . ASN A 1 115 ? 5.277 -26.634 -0.811 1.00 65.69 115 ASN A CA 1
ATOM 963 C C . ASN A 1 115 ? 6.122 -25.700 0.077 1.00 65.69 115 ASN A C 1
ATOM 965 O O . ASN A 1 115 ? 6.258 -25.919 1.281 1.00 65.69 115 ASN A O 1
ATOM 969 N N . LEU A 1 116 ? 6.750 -24.694 -0.535 1.00 66.19 116 LEU A N 1
ATOM 970 C CA . LEU A 1 116 ? 7.552 -23.705 0.176 1.00 66.19 116 LEU A CA 1
ATOM 971 C C . LEU A 1 116 ? 6.656 -22.549 0.625 1.00 66.19 116 LEU A C 1
ATOM 973 O O . LEU A 1 116 ? 5.979 -21.912 -0.179 1.00 66.19 116 LEU A O 1
ATOM 977 N N . GLN A 1 117 ? 6.645 -22.297 1.931 1.00 65.31 117 GLN A N 1
ATOM 978 C CA . GLN A 1 117 ? 5.920 -21.187 2.549 1.00 65.31 117 GLN A CA 1
ATOM 979 C C . GLN A 1 117 ? 6.875 -19.995 2.750 1.00 65.31 117 GLN A C 1
ATOM 981 O O . GLN A 1 117 ? 8.088 -20.176 2.812 1.00 65.31 117 GLN A O 1
ATOM 986 N N . ASN A 1 118 ? 6.333 -18.778 2.876 1.00 80.19 118 ASN A N 1
ATOM 987 C CA . ASN A 1 118 ? 7.076 -17.536 3.171 1.00 80.19 118 ASN A CA 1
ATOM 988 C C . ASN A 1 118 ? 7.949 -16.966 2.029 1.00 80.19 118 ASN A C 1
ATOM 990 O O . ASN A 1 118 ? 9.022 -16.412 2.282 1.00 80.19 118 ASN A O 1
ATOM 994 N N . ILE A 1 119 ? 7.472 -17.050 0.784 1.00 85.06 119 ILE A N 1
ATOM 995 C CA . ILE A 1 119 ? 8.069 -16.355 -0.369 1.00 85.06 119 ILE A CA 1
ATOM 996 C C . ILE A 1 119 ? 7.503 -14.930 -0.463 1.00 85.06 119 ILE A C 1
ATOM 998 O O . ILE A 1 119 ? 6.292 -14.735 -0.370 1.00 85.06 119 ILE A O 1
ATOM 1002 N N . VAL A 1 120 ? 8.368 -13.940 -0.680 1.00 85.00 120 VAL A N 1
ATOM 1003 C CA . VAL A 1 120 ? 8.008 -12.523 -0.847 1.00 85.00 120 VAL A CA 1
ATOM 1004 C C . VAL A 1 120 ? 8.518 -12.007 -2.191 1.00 85.00 120 VAL A C 1
ATOM 1006 O O . VAL A 1 120 ? 9.699 -12.176 -2.510 1.00 85.00 120 VAL A O 1
ATOM 1009 N N . LEU A 1 121 ? 7.644 -11.357 -2.968 1.00 83.56 121 LEU A N 1
ATOM 1010 C CA . LEU A 1 121 ? 7.938 -10.907 -4.331 1.00 83.56 121 LEU A CA 1
ATOM 1011 C C . LEU A 1 121 ? 8.174 -9.401 -4.427 1.00 83.56 121 LEU A C 1
ATOM 1013 O O . LEU A 1 121 ? 7.278 -8.569 -4.429 1.00 83.56 121 LEU A O 1
ATOM 1017 N N . LYS A 1 122 ? 9.450 -9.128 -4.605 1.00 85.06 122 LYS A N 1
ATOM 1018 C CA . LYS A 1 122 ? 10.212 -7.909 -4.768 1.00 85.06 122 LYS A CA 1
ATOM 1019 C C . LYS A 1 122 ? 10.129 -7.073 -6.044 1.00 85.06 122 LYS A C 1
ATOM 1021 O O . LYS A 1 12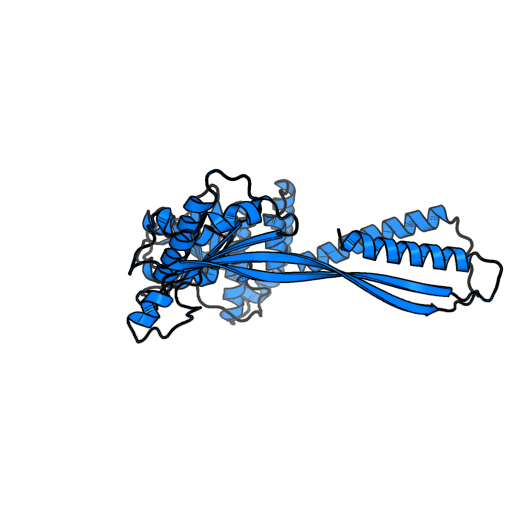2 ? 10.389 -7.643 -7.103 1.00 85.06 122 LYS A O 1
ATOM 1026 N N . SER A 1 123 ? 9.979 -5.749 -6.010 1.00 87.62 123 SER A N 1
ATOM 1027 C CA . SER A 1 123 ? 10.464 -4.926 -7.136 1.00 87.62 123 SER A CA 1
ATOM 1028 C C . SER A 1 123 ? 11.110 -3.636 -6.677 1.00 87.62 123 SER A C 1
ATOM 1030 O O . SER A 1 123 ? 10.563 -2.918 -5.848 1.00 87.62 123 SER A O 1
ATOM 1032 N N . PHE A 1 124 ? 12.256 -3.314 -7.268 1.00 87.19 124 PHE A N 1
ATOM 1033 C CA . PHE A 1 124 ? 12.925 -2.028 -7.074 1.00 87.19 124 PHE A CA 1
ATOM 1034 C C . PHE A 1 124 ? 12.880 -1.143 -8.322 1.00 87.19 124 PHE A C 1
ATOM 1036 O O . PHE A 1 124 ? 13.395 -0.020 -8.298 1.00 87.19 124 PHE A O 1
ATOM 1043 N N . GLY A 1 125 ? 12.313 -1.634 -9.430 1.00 89.62 125 GLY A N 1
ATOM 1044 C CA . GLY A 1 125 ? 12.509 -1.013 -10.739 1.00 89.62 125 GLY A CA 1
ATOM 1045 C C . GLY A 1 125 ? 13.996 -0.723 -10.978 1.00 89.62 125 GLY A C 1
ATOM 1046 O O . GLY A 1 125 ? 14.841 -1.594 -10.765 1.00 89.62 125 GLY A O 1
ATOM 1047 N N . TYR A 1 126 ? 14.328 0.517 -11.338 1.00 89.88 126 TYR A N 1
ATOM 1048 C CA . TYR A 1 126 ? 15.715 0.938 -11.573 1.00 89.88 126 TYR A CA 1
ATOM 1049 C C . TYR A 1 126 ? 16.411 1.540 -10.339 1.00 89.88 126 TYR A C 1
ATOM 1051 O O . TYR A 1 126 ? 17.604 1.847 -10.393 1.00 89.88 126 TYR A O 1
ATOM 1059 N N . SER A 1 127 ? 15.692 1.719 -9.224 1.00 89.94 127 SER A N 1
ATOM 1060 C CA . SER A 1 127 ? 16.176 2.472 -8.053 1.00 89.94 127 SER A CA 1
ATOM 1061 C C . SER A 1 127 ? 17.337 1.801 -7.310 1.00 89.94 127 SER A C 1
ATOM 1063 O O . SER A 1 127 ? 18.102 2.481 -6.635 1.00 89.94 127 SER A O 1
ATOM 1065 N N . ASN A 1 128 ? 17.502 0.484 -7.473 1.00 91.25 128 ASN A N 1
ATOM 1066 C CA . ASN A 1 128 ? 18.567 -0.305 -6.853 1.00 91.25 128 ASN A CA 1
ATOM 1067 C C . ASN A 1 128 ? 19.469 -0.946 -7.928 1.00 91.25 128 ASN A C 1
ATOM 1069 O O . ASN A 1 128 ? 19.494 -2.169 -8.126 1.00 91.25 128 ASN A O 1
ATOM 1073 N N . SER A 1 129 ? 20.130 -0.076 -8.694 1.00 94.62 129 SER A N 1
ATOM 1074 C CA . SER A 1 129 ? 21.067 -0.438 -9.762 1.00 94.62 129 SER A CA 1
ATOM 1075 C C . SER A 1 129 ? 22.424 -0.851 -9.190 1.00 94.62 129 SER A C 1
ATOM 1077 O O . SER A 1 129 ? 22.920 -0.232 -8.255 1.00 94.62 129 SER A O 1
ATOM 1079 N N . ILE A 1 130 ? 23.031 -1.882 -9.773 1.00 96.69 130 ILE A N 1
ATOM 1080 C CA . ILE A 1 130 ? 24.335 -2.429 -9.356 1.00 96.69 130 ILE A CA 1
ATOM 1081 C C . ILE A 1 130 ? 25.441 -2.153 -10.381 1.00 96.69 130 ILE A C 1
ATOM 1083 O O . ILE A 1 130 ? 26.608 -2.428 -10.123 1.00 96.69 130 ILE A O 1
ATOM 1087 N N . ALA A 1 131 ? 25.066 -1.628 -11.546 1.00 97.12 131 ALA A N 1
ATOM 1088 C CA . ALA A 1 131 ? 25.963 -1.219 -12.612 1.00 97.12 131 ALA A CA 1
ATOM 1089 C C . ALA A 1 131 ? 25.515 0.121 -13.212 1.00 97.12 131 ALA A C 1
ATOM 1091 O O . ALA A 1 131 ? 24.392 0.586 -12.984 1.00 97.12 131 ALA A O 1
ATOM 1092 N N . ASP A 1 132 ? 26.401 0.747 -13.983 1.00 97.19 132 ASP A N 1
ATOM 1093 C CA . ASP A 1 132 ? 26.141 2.045 -14.600 1.00 97.19 132 ASP A CA 1
ATOM 1094 C C . ASP A 1 132 ? 25.040 1.953 -15.670 1.00 97.19 132 ASP A C 1
ATOM 1096 O O . ASP A 1 132 ? 25.152 1.225 -16.651 1.00 97.19 132 ASP A O 1
ATOM 1100 N N . ASN A 1 133 ? 23.963 2.721 -15.512 1.00 96.69 133 ASN A N 1
ATOM 1101 C CA . ASN A 1 133 ? 22.884 2.755 -16.497 1.00 96.69 133 ASN A CA 1
ATOM 1102 C C . ASN A 1 133 ? 23.214 3.582 -17.752 1.00 96.69 133 ASN A C 1
ATOM 1104 O O . ASN A 1 133 ? 22.425 3.588 -18.707 1.00 96.69 133 ASN A O 1
ATOM 1108 N N . SER A 1 134 ? 24.339 4.301 -17.765 1.00 96.06 134 SER A N 1
ATOM 1109 C CA . SER A 1 134 ? 24.767 5.075 -18.929 1.00 96.06 134 SER A CA 1
ATOM 1110 C C . SER A 1 134 ? 25.200 4.169 -20.096 1.00 96.06 134 SER A C 1
ATOM 1112 O O . SER A 1 134 ? 24.909 4.481 -21.255 1.00 96.06 134 SER A O 1
ATOM 1114 N N . THR A 1 135 ? 25.753 2.985 -19.810 1.00 97.31 135 THR A N 1
ATOM 1115 C CA . THR A 1 135 ? 26.230 2.004 -20.803 1.00 97.31 135 THR A CA 1
ATOM 1116 C C . THR A 1 135 ? 25.206 0.895 -21.059 1.00 97.31 135 THR A C 1
ATOM 1118 O O . THR A 1 135 ? 24.350 0.627 -20.216 1.00 97.31 135 THR A O 1
ATOM 1121 N N . GLU A 1 136 ? 25.227 0.253 -22.234 1.00 97.06 136 GLU A N 1
ATOM 1122 C CA . GLU A 1 136 ? 24.293 -0.860 -22.495 1.00 97.06 136 GLU A CA 1
ATOM 1123 C C . GLU A 1 136 ? 24.637 -2.089 -21.656 1.00 97.06 136 GLU A C 1
ATOM 1125 O O . GLU A 1 136 ? 23.747 -2.764 -21.146 1.00 97.06 136 GLU A O 1
ATOM 1130 N N . GLU A 1 137 ? 25.924 -2.321 -21.439 1.00 97.31 137 GLU A N 1
ATOM 1131 C CA . GLU A 1 137 ? 26.446 -3.416 -20.636 1.00 97.31 137 GLU A CA 1
ATOM 1132 C C . GLU A 1 137 ? 25.964 -3.294 -19.187 1.00 97.31 137 GLU A C 1
ATOM 1134 O O . GLU A 1 137 ? 25.446 -4.253 -18.613 1.00 97.31 137 GLU A O 1
ATOM 1139 N N . GLY A 1 138 ? 26.051 -2.097 -18.598 1.00 97.88 138 GLY A N 1
ATOM 1140 C CA . GLY A 1 138 ? 25.569 -1.877 -17.239 1.00 97.88 138 GLY A CA 1
ATOM 1141 C C . GLY A 1 138 ? 24.042 -1.937 -17.135 1.00 97.88 138 GLY A C 1
ATOM 1142 O O . GLY A 1 138 ? 23.513 -2.504 -16.176 1.00 97.88 138 GLY A O 1
ATOM 1143 N N . ARG A 1 139 ? 23.308 -1.483 -18.161 1.00 98.06 139 ARG A N 1
ATOM 1144 C CA . ARG A 1 139 ? 21.852 -1.701 -18.236 1.00 98.06 139 ARG A CA 1
ATOM 1145 C C . ARG A 1 139 ? 21.498 -3.187 -18.278 1.00 98.06 139 ARG A C 1
ATOM 1147 O O . ARG A 1 139 ? 20.613 -3.607 -17.536 1.00 98.06 139 ARG A O 1
ATOM 1154 N N . ALA A 1 140 ? 22.202 -3.994 -19.068 1.00 97.50 140 ALA A N 1
ATOM 1155 C CA . ALA A 1 140 ? 21.997 -5.442 -19.117 1.00 97.50 140 ALA A CA 1
ATOM 1156 C C . ALA A 1 140 ? 22.211 -6.112 -17.753 1.00 97.50 140 ALA A C 1
ATOM 1158 O O . ALA A 1 140 ? 21.398 -6.938 -17.335 1.00 97.50 140 ALA A O 1
ATOM 1159 N N . ILE A 1 141 ? 23.236 -5.689 -17.009 1.00 97.50 141 ILE A N 1
ATOM 1160 C CA . ILE A 1 141 ? 23.484 -6.169 -15.643 1.00 97.50 141 ILE A CA 1
ATOM 1161 C C . ILE A 1 141 ? 22.335 -5.773 -14.696 1.00 97.50 141 ILE A C 1
ATOM 1163 O O . ILE A 1 141 ? 21.917 -6.569 -13.853 1.00 97.50 141 ILE A O 1
ATOM 1167 N N . ASN A 1 142 ? 21.782 -4.566 -14.836 1.00 97.88 142 ASN A N 1
ATOM 1168 C CA . ASN A 1 142 ? 20.679 -4.096 -13.995 1.00 97.88 142 ASN A CA 1
ATOM 1169 C C . ASN A 1 142 ? 19.340 -4.794 -14.289 1.00 97.88 142 ASN A C 1
ATOM 1171 O O . ASN A 1 142 ? 18.499 -4.891 -13.393 1.00 97.88 142 ASN A O 1
ATOM 1175 N N . ARG A 1 143 ? 19.135 -5.322 -15.503 1.00 98.00 143 ARG A N 1
ATOM 1176 C CA . ARG A 1 143 ? 17.952 -6.116 -15.870 1.00 98.00 143 ARG A CA 1
ATOM 1177 C C . ARG A 1 143 ? 18.047 -7.528 -15.287 1.00 98.00 143 ARG A C 1
ATOM 1179 O O . ARG A 1 143 ? 18.500 -8.453 -15.956 1.00 98.00 143 ARG A O 1
ATOM 1186 N N . ARG A 1 144 ? 17.613 -7.697 -14.037 1.00 97.12 144 ARG A N 1
ATOM 1187 C CA . ARG A 1 144 ? 17.799 -8.951 -13.293 1.00 97.12 144 ARG A CA 1
ATOM 1188 C C . ARG A 1 144 ? 16.688 -9.259 -12.292 1.00 97.12 144 ARG A C 1
ATOM 1190 O O . ARG A 1 144 ? 15.876 -8.390 -11.978 1.00 97.12 144 ARG A O 1
ATOM 1197 N N . ALA A 1 145 ? 16.708 -10.471 -11.755 1.00 96.62 145 ALA A N 1
ATOM 1198 C CA . ALA A 1 145 ? 16.034 -10.841 -10.521 1.00 96.62 145 ALA A CA 1
ATOM 1199 C C . ALA A 1 145 ? 16.995 -11.600 -9.593 1.00 96.62 145 ALA A C 1
ATOM 1201 O O . ALA A 1 145 ? 17.721 -12.484 -10.045 1.00 96.62 145 ALA A O 1
ATOM 1202 N N . ASP A 1 146 ? 16.984 -11.251 -8.310 1.00 94.88 146 ASP A N 1
ATOM 1203 C CA . ASP A 1 146 ? 17.856 -11.806 -7.275 1.00 94.88 146 ASP A CA 1
ATOM 1204 C C . ASP A 1 146 ? 17.032 -12.580 -6.241 1.00 94.88 146 ASP A C 1
ATOM 1206 O O . ASP A 1 146 ? 15.980 -12.111 -5.816 1.00 94.88 146 ASP A O 1
ATOM 1210 N N . ILE A 1 147 ? 17.500 -13.751 -5.804 1.00 92.12 147 ILE A N 1
ATOM 1211 C CA . ILE A 1 147 ? 16.850 -14.515 -4.727 1.00 92.12 147 ILE A CA 1
ATOM 1212 C C . ILE A 1 147 ? 17.683 -14.401 -3.461 1.00 92.12 147 ILE A C 1
ATOM 1214 O O . ILE A 1 147 ? 18.892 -14.642 -3.493 1.00 92.12 147 ILE A O 1
ATOM 1218 N N . PHE A 1 148 ? 17.026 -14.087 -2.348 1.00 91.31 148 PHE A N 1
ATOM 1219 C CA . PHE A 1 148 ? 17.631 -14.020 -1.028 1.00 91.31 148 PHE A CA 1
ATOM 1220 C C . PHE A 1 148 ? 16.923 -14.927 -0.030 1.00 91.31 148 PHE A C 1
ATOM 1222 O O . PHE A 1 148 ? 15.713 -15.129 -0.117 1.00 91.31 148 PHE A O 1
ATOM 1229 N N . ILE A 1 149 ? 17.667 -15.405 0.961 1.00 89.44 149 ILE A N 1
ATOM 1230 C CA . ILE A 1 149 ? 17.136 -16.150 2.104 1.00 89.44 149 ILE A CA 1
ATOM 1231 C C . ILE A 1 149 ? 17.480 -15.439 3.410 1.00 89.44 149 ILE A C 1
ATOM 1233 O O . ILE A 1 149 ? 18.591 -14.928 3.551 1.00 89.44 149 ILE A O 1
ATOM 1237 N N . ASP A 1 150 ? 16.540 -15.431 4.354 1.00 86.88 150 ASP A N 1
ATOM 1238 C CA . ASP A 1 150 ? 16.790 -15.058 5.749 1.00 86.88 150 ASP A CA 1
ATOM 1239 C C . ASP A 1 150 ? 17.035 -16.324 6.572 1.00 86.88 150 ASP A C 1
ATOM 1241 O O . ASP A 1 150 ? 16.128 -17.146 6.742 1.00 86.88 150 ASP A O 1
ATOM 1245 N N . LEU A 1 151 ? 18.251 -16.457 7.103 1.00 82.25 151 LEU A N 1
ATOM 1246 C CA . LEU A 1 151 ? 18.615 -17.510 8.052 1.00 82.25 151 LEU A CA 1
ATOM 1247 C C . LEU A 1 151 ? 18.543 -16.983 9.482 1.00 82.25 151 LEU A C 1
ATOM 1249 O O . LEU A 1 151 ?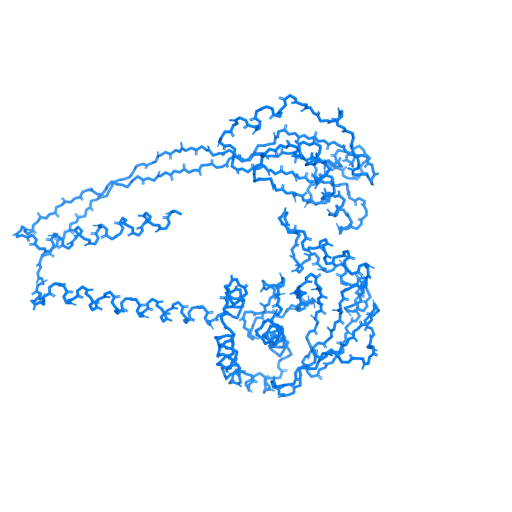 19.047 -15.892 9.754 1.00 82.25 151 LEU A O 1
ATOM 1253 N N . VAL A 1 152 ? 17.955 -17.764 10.390 1.00 77.12 152 VAL A N 1
ATOM 1254 C CA . VAL A 1 152 ? 17.989 -17.485 11.832 1.00 77.12 152 VAL A CA 1
ATOM 1255 C C . VAL A 1 152 ? 19.109 -18.278 12.497 1.00 77.12 152 VAL A C 1
ATOM 1257 O O . VAL A 1 152 ? 19.127 -19.506 12.440 1.00 77.12 152 VAL A O 1
ATOM 1260 N N . GLU A 1 153 ? 20.006 -17.562 13.171 1.00 69.12 153 GLU A N 1
ATOM 1261 C CA . GLU A 1 153 ? 20.985 -18.121 14.107 1.00 69.12 153 GLU A CA 1
ATOM 1262 C C . GLU A 1 153 ? 20.562 -17.771 15.544 1.00 69.12 153 GLU A C 1
ATOM 1264 O O . GLU A 1 153 ? 20.291 -16.603 15.845 1.00 69.12 153 GLU A O 1
ATOM 1269 N N . GLU A 1 154 ? 20.478 -18.775 16.424 1.00 65.31 154 GLU A N 1
ATOM 1270 C CA . GLU A 1 154 ? 20.169 -18.596 17.851 1.00 65.31 154 GLU A CA 1
ATOM 1271 C C . GLU A 1 154 ? 21.465 -18.432 18.664 1.00 65.31 154 GLU A C 1
ATOM 1273 O O . GLU A 1 154 ? 22.360 -19.276 18.598 1.00 65.31 154 GLU A O 1
ATOM 1278 N N . THR A 1 155 ? 21.566 -17.353 19.446 1.00 60.00 155 THR A N 1
ATOM 1279 C CA . THR A 1 155 ? 22.666 -17.101 20.394 1.00 60.00 155 THR A CA 1
ATOM 1280 C C . THR A 1 155 ? 22.130 -16.701 21.779 1.00 60.00 155 THR A C 1
ATOM 1282 O O . THR A 1 155 ? 20.988 -16.260 21.910 1.00 60.00 155 THR A O 1
ATOM 1285 N N . PHE A 1 156 ? 22.934 -16.867 22.841 1.00 55.62 156 PHE A N 1
ATOM 1286 C CA . PHE A 1 156 ? 22.532 -16.591 24.232 1.00 55.62 156 PHE A CA 1
ATOM 1287 C C . PHE A 1 156 ? 23.506 -15.632 24.937 1.00 55.62 156 PHE A C 1
ATOM 1289 O O . PHE A 1 156 ? 24.717 -15.831 24.874 1.00 55.62 156 PHE A O 1
ATOM 1296 N N . GLU A 1 157 ? 22.973 -14.653 25.679 1.00 58.69 157 GLU A N 1
ATOM 1297 C CA . GLU A 1 157 ? 23.727 -13.784 26.604 1.00 58.69 157 GLU A CA 1
ATOM 1298 C C . GLU A 1 157 ? 23.170 -13.866 28.042 1.00 58.69 157 GLU A C 1
ATOM 1300 O O . GLU A 1 157 ? 21.964 -14.049 28.241 1.00 58.69 157 GLU A O 1
ATOM 1305 N N . LEU A 1 158 ? 24.048 -13.727 29.050 1.00 51.44 158 LEU A N 1
ATOM 1306 C CA . LEU A 1 158 ? 23.724 -13.796 30.486 1.00 51.44 158 LEU A CA 1
ATOM 1307 C C . LEU A 1 158 ? 24.178 -12.527 31.232 1.00 51.44 158 LEU A C 1
ATOM 1309 O O . LEU A 1 158 ? 25.329 -12.113 31.099 1.00 51.44 158 LEU A O 1
ATOM 1313 N N . GLN A 1 159 ? 23.310 -11.956 32.078 1.00 55.12 159 GLN A N 1
ATOM 1314 C CA . GLN A 1 159 ? 23.629 -10.844 32.995 1.00 55.12 159 GLN A CA 1
ATOM 1315 C C . GLN A 1 159 ? 23.105 -11.098 34.419 1.00 55.12 159 GLN A C 1
ATOM 1317 O O . GLN A 1 159 ? 22.094 -11.785 34.585 1.00 55.12 159 GLN A O 1
ATOM 1322 N N . THR A 1 160 ? 23.758 -10.527 35.450 1.00 45.03 160 THR A N 1
ATOM 1323 C CA . THR A 1 160 ? 23.325 -10.669 36.859 1.00 45.03 160 THR A CA 1
ATOM 1324 C C . THR A 1 160 ? 23.288 -9.363 37.660 1.00 45.03 160 THR A C 1
ATOM 1326 O O . THR A 1 160 ? 24.287 -8.647 37.659 1.00 45.03 160 THR A O 1
ATOM 1329 N N . ASN A 1 161 ? 22.214 -9.120 38.430 1.00 55.25 161 ASN A N 1
ATOM 1330 C CA . ASN A 1 161 ? 22.030 -7.934 39.296 1.00 55.25 161 ASN A CA 1
ATOM 1331 C C . ASN A 1 161 ? 21.666 -8.300 40.755 1.00 55.25 161 ASN A C 1
ATOM 1333 O O . ASN A 1 161 ? 21.019 -9.318 40.982 1.00 55.25 161 ASN A O 1
ATOM 1337 N N . LEU A 1 162 ? 22.049 -7.467 41.738 1.00 51.47 162 LEU A N 1
ATOM 1338 C CA . LEU A 1 162 ? 21.766 -7.628 43.185 1.00 51.47 162 LEU A CA 1
ATOM 1339 C C . LEU A 1 162 ? 20.698 -6.629 43.680 1.00 51.47 162 LEU A C 1
ATOM 1341 O O . LEU A 1 162 ? 20.806 -5.442 43.376 1.00 51.47 162 LEU A O 1
ATOM 1345 N N . ILE A 1 163 ? 19.713 -7.076 44.478 1.00 57.00 163 ILE A N 1
ATOM 1346 C CA . ILE A 1 163 ? 18.610 -6.238 45.020 1.00 57.00 163 ILE A CA 1
ATOM 1347 C C . ILE A 1 163 ? 18.375 -6.506 46.533 1.00 57.00 163 ILE A C 1
ATOM 1349 O O . ILE A 1 163 ? 18.480 -7.655 46.966 1.00 57.00 163 ILE A O 1
ATOM 1353 N N . LYS A 1 164 ? 18.038 -5.461 47.326 1.00 53.56 164 LYS A N 1
ATOM 1354 C CA . LYS A 1 164 ? 17.729 -5.490 48.788 1.00 53.56 164 LYS A CA 1
ATOM 1355 C C . LYS A 1 164 ? 16.353 -4.860 49.116 1.00 53.56 164 LYS A C 1
ATOM 1357 O O . LYS A 1 164 ? 15.973 -3.910 48.435 1.00 53.56 164 LYS A O 1
ATOM 1362 N N . VAL A 1 165 ? 15.627 -5.338 50.145 1.00 53.62 165 VAL A N 1
ATOM 1363 C CA . VAL A 1 165 ? 14.247 -4.894 50.521 1.00 53.62 165 VAL A CA 1
ATOM 1364 C C . VAL A 1 165 ? 14.074 -4.733 52.056 1.00 53.62 165 VAL A C 1
ATOM 1366 O O . VAL A 1 165 ? 14.625 -5.550 52.784 1.00 53.62 165 VAL A O 1
ATOM 1369 N N . ASP A 1 166 ? 13.301 -3.729 52.532 1.00 50.12 166 ASP A N 1
ATOM 1370 C CA . ASP A 1 166 ? 13.035 -3.367 53.961 1.00 50.12 166 ASP A CA 1
ATOM 1371 C C . ASP A 1 166 ? 11.512 -3.428 54.320 1.00 50.12 166 ASP A C 1
ATOM 1373 O O . ASP A 1 166 ? 10.665 -3.181 53.457 1.00 50.12 166 ASP A O 1
ATOM 1377 N N . SER A 1 167 ? 11.142 -3.769 55.569 1.00 51.50 167 SER A N 1
ATOM 1378 C CA . SER A 1 167 ? 9.890 -4.467 55.968 1.00 51.50 167 SER A CA 1
ATOM 1379 C C . SER A 1 167 ? 8.784 -3.649 56.693 1.00 51.50 167 SER A C 1
ATOM 1381 O O . SER A 1 167 ? 7.792 -4.216 57.153 1.00 51.50 167 SER A O 1
ATOM 1383 N N . LYS A 1 168 ? 8.859 -2.313 56.789 1.00 46.56 168 LYS A N 1
ATOM 1384 C CA . LYS A 1 168 ? 8.077 -1.511 57.775 1.00 46.56 168 LYS A CA 1
ATOM 1385 C C . LYS A 1 168 ? 6.569 -1.211 57.556 1.00 46.56 168 LYS A C 1
ATOM 1387 O O . LYS A 1 168 ? 6.024 -0.434 58.332 1.00 46.56 168 LYS A O 1
ATOM 1392 N N . ASN A 1 169 ? 5.842 -1.790 56.595 1.00 44.62 169 ASN A N 1
ATOM 1393 C CA . ASN A 1 169 ? 4.409 -1.466 56.382 1.00 44.62 169 ASN A CA 1
ATOM 1394 C C . ASN A 1 1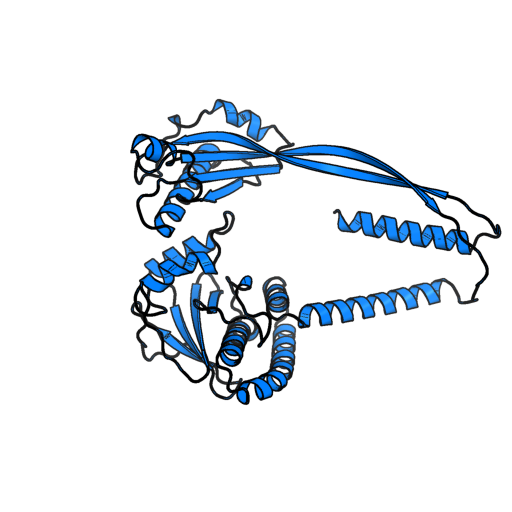69 ? 3.547 -2.709 56.080 1.00 44.62 169 ASN A C 1
ATOM 1396 O O . ASN A 1 169 ? 3.623 -3.245 54.977 1.00 44.62 169 ASN A O 1
ATOM 1400 N N . LYS A 1 170 ? 2.661 -3.127 57.000 1.00 44.91 170 LYS A N 1
ATOM 1401 C CA . LYS A 1 170 ? 1.667 -4.198 56.755 1.00 44.91 170 LYS A CA 1
ATOM 1402 C C . LYS A 1 170 ? 0.241 -3.748 57.114 1.00 44.91 170 LYS A C 1
ATOM 1404 O O . LYS A 1 170 ? -0.042 -3.447 58.268 1.00 44.91 170 LYS A O 1
ATOM 1409 N N . PHE A 1 171 ? -0.653 -3.726 56.121 1.00 46.97 171 PHE A N 1
ATOM 1410 C CA . PHE A 1 171 ? -2.104 -3.522 56.261 1.00 46.97 171 PHE A CA 1
ATOM 1411 C C . PHE A 1 171 ? -2.831 -4.877 56.319 1.00 46.97 171 PHE A C 1
ATOM 1413 O O . PHE A 1 171 ? -2.453 -5.800 55.601 1.00 46.97 171 PHE A O 1
ATOM 1420 N N . ASN A 1 172 ? -3.884 -4.991 57.138 1.00 50.31 172 ASN A N 1
ATOM 1421 C CA . ASN A 1 172 ? -4.659 -6.224 57.320 1.00 50.31 172 ASN A CA 1
ATOM 1422 C C . ASN A 1 172 ? -5.952 -6.178 56.479 1.00 50.31 172 ASN A C 1
ATOM 1424 O O . ASN A 1 172 ? -6.996 -5.724 56.941 1.00 50.31 172 ASN A O 1
ATOM 1428 N N . ILE A 1 173 ? -5.847 -6.579 55.211 1.00 51.72 173 ILE A N 1
ATOM 1429 C CA . ILE A 1 173 ? -6.965 -6.812 54.284 1.00 51.72 173 ILE A CA 1
ATOM 1430 C C . ILE A 1 173 ? -6.860 -8.274 53.845 1.00 51.72 173 ILE A C 1
ATOM 1432 O O . ILE A 1 173 ? -5.754 -8.729 53.549 1.00 51.72 173 ILE A O 1
ATOM 1436 N N . ASP A 1 174 ? -7.984 -8.996 53.761 1.00 63.81 174 ASP A N 1
ATOM 1437 C CA . ASP A 1 174 ? -7.998 -10.349 53.198 1.00 63.81 174 ASP A CA 1
ATOM 1438 C C . ASP A 1 174 ? -7.393 -10.341 51.795 1.00 63.81 174 ASP A C 1
ATOM 1440 O O . ASP A 1 174 ? -7.881 -9.688 50.864 1.00 63.81 174 ASP A O 1
ATOM 1444 N N . LEU A 1 175 ? -6.300 -11.085 51.657 1.00 54.72 175 LEU A N 1
ATOM 1445 C CA . LEU A 1 175 ? -5.392 -10.993 50.523 1.00 54.72 175 LEU A CA 1
ATOM 1446 C C . LEU A 1 175 ? -6.085 -11.236 49.171 1.00 54.72 175 LEU A C 1
ATOM 1448 O O . LEU A 1 175 ? -5.744 -10.616 48.166 1.00 54.72 175 LEU A O 1
ATOM 1452 N N . TRP A 1 176 ? -7.105 -12.093 49.159 1.00 52.16 176 TRP A N 1
ATOM 1453 C CA . TRP A 1 176 ? -7.884 -12.437 47.970 1.00 52.16 176 TRP A CA 1
ATOM 1454 C C . TRP A 1 176 ? -8.860 -11.342 47.538 1.00 52.16 176 TRP A C 1
ATOM 1456 O O . TRP A 1 176 ? -9.036 -11.113 46.342 1.00 52.16 176 TRP A O 1
ATOM 1466 N N . ILE A 1 177 ? -9.454 -10.624 48.492 1.00 62.62 177 ILE A N 1
ATOM 1467 C CA . ILE A 1 177 ? -10.356 -9.500 48.212 1.00 62.62 177 ILE A CA 1
ATOM 1468 C C . ILE A 1 177 ? -9.550 -8.344 47.624 1.00 62.62 177 ILE A C 1
ATOM 1470 O O . ILE A 1 177 ? -9.936 -7.762 46.608 1.00 62.62 177 ILE A O 1
ATOM 1474 N N . LEU A 1 178 ? -8.383 -8.070 48.212 1.00 60.31 178 LEU A N 1
ATOM 1475 C CA . LEU A 1 178 ? -7.463 -7.062 47.702 1.00 60.31 178 LEU A CA 1
ATOM 1476 C C . LEU A 1 178 ? -6.996 -7.400 46.280 1.00 60.31 178 LEU A C 1
ATOM 1478 O O . LEU A 1 178 ? -6.993 -6.524 45.419 1.00 60.31 178 LEU A O 1
ATOM 1482 N N . LEU A 1 179 ? -6.673 -8.670 46.010 1.00 63.91 179 LEU A N 1
ATOM 1483 C CA . LEU A 1 179 ? -6.235 -9.142 44.695 1.00 63.91 179 LEU A CA 1
ATOM 1484 C C . LEU A 1 179 ? -7.312 -8.953 43.619 1.00 63.91 179 LEU A C 1
ATOM 1486 O O . LEU A 1 179 ? -7.022 -8.452 42.535 1.00 63.91 179 LEU A O 1
ATOM 1490 N N . ILE A 1 180 ? -8.562 -9.310 43.916 1.00 69.81 180 ILE A N 1
ATOM 1491 C CA . ILE A 1 180 ? -9.679 -9.175 42.972 1.00 69.81 180 ILE A CA 1
ATOM 1492 C C . ILE A 1 180 ? -9.959 -7.698 42.667 1.00 69.81 180 ILE A C 1
ATOM 1494 O O . ILE A 1 180 ? -10.118 -7.327 41.503 1.00 69.81 180 ILE A O 1
ATOM 1498 N N . ILE A 1 181 ? -9.965 -6.841 43.692 1.00 68.12 181 ILE A N 1
ATOM 1499 C CA . ILE A 1 181 ? -10.161 -5.394 43.534 1.00 68.12 181 ILE A CA 1
ATOM 1500 C C . ILE A 1 181 ? -9.030 -4.786 42.695 1.00 68.12 181 ILE A C 1
ATOM 1502 O O . ILE A 1 181 ? -9.297 -4.017 41.770 1.00 68.12 181 ILE A O 1
ATOM 1506 N N . LEU A 1 182 ? -7.777 -5.173 42.956 1.00 68.81 182 LEU A N 1
ATOM 1507 C CA . LEU A 1 182 ? -6.621 -4.686 42.204 1.00 68.81 182 LEU A CA 1
ATOM 1508 C C . LEU A 1 182 ? -6.686 -5.110 40.728 1.00 68.81 182 LEU A C 1
ATOM 1510 O O . LEU A 1 182 ? -6.407 -4.301 39.847 1.00 68.81 182 LEU A O 1
ATOM 1514 N N . LEU A 1 183 ? -7.100 -6.353 40.452 1.00 73.56 183 LEU A N 1
ATOM 1515 C CA . LEU A 1 183 ? -7.247 -6.887 39.094 1.00 73.56 183 LEU A CA 1
ATOM 1516 C C . LEU A 1 183 ? -8.361 -6.185 38.311 1.00 73.56 183 LEU A C 1
ATOM 1518 O O . LEU A 1 183 ? -8.175 -5.872 37.136 1.00 73.56 183 LEU A O 1
ATOM 1522 N N . LEU A 1 184 ? -9.493 -5.896 38.953 1.00 71.75 184 LEU A N 1
ATOM 1523 C CA . LEU A 1 184 ? -10.608 -5.184 38.327 1.00 71.75 184 LEU A CA 1
ATOM 1524 C C . LEU A 1 184 ? -10.266 -3.716 38.047 1.00 71.75 184 LEU A C 1
ATOM 1526 O O . LEU A 1 184 ? -10.523 -3.226 36.948 1.00 71.75 184 LEU A O 1
ATOM 1530 N N . ILE A 1 185 ? -9.636 -3.025 39.001 1.00 67.19 185 ILE A N 1
ATOM 1531 C CA . ILE A 1 185 ? -9.182 -1.637 38.828 1.00 67.19 185 ILE A CA 1
ATOM 1532 C C . ILE A 1 185 ? -8.126 -1.557 37.722 1.00 67.19 185 ILE A C 1
ATOM 1534 O O . ILE A 1 185 ? -8.218 -0.699 36.844 1.00 67.19 185 ILE A O 1
ATOM 1538 N N . LEU A 1 186 ? -7.159 -2.478 37.715 1.00 68.19 186 LEU A N 1
ATOM 1539 C CA . LEU A 1 186 ? -6.125 -2.548 36.687 1.00 68.19 186 LEU A CA 1
ATOM 1540 C C . LEU A 1 186 ? -6.732 -2.812 35.303 1.00 68.19 186 LEU A C 1
ATOM 1542 O O . LEU A 1 186 ? -6.366 -2.136 34.345 1.00 68.19 186 LEU A O 1
ATOM 1546 N N . LEU A 1 187 ? -7.699 -3.728 35.200 1.00 75.00 187 LEU A N 1
ATOM 1547 C CA . LEU A 1 187 ? -8.408 -4.020 33.954 1.00 75.00 187 LEU A CA 1
ATOM 1548 C C . LEU A 1 187 ? -9.147 -2.783 33.422 1.00 75.00 187 LEU A C 1
ATOM 1550 O O . LEU A 1 187 ? -9.023 -2.450 32.246 1.00 75.00 187 LEU A O 1
ATOM 1554 N N . ILE A 1 188 ? -9.866 -2.066 34.287 1.00 66.50 188 ILE A N 1
ATOM 1555 C CA . ILE A 1 188 ? -10.620 -0.861 33.916 1.00 66.50 188 ILE A CA 1
ATOM 1556 C C . ILE A 1 188 ? -9.679 0.272 33.494 1.00 66.50 188 ILE A C 1
ATOM 1558 O O . ILE A 1 188 ? -9.909 0.911 32.468 1.00 66.50 188 ILE A O 1
ATOM 1562 N N . ILE A 1 189 ? -8.594 0.504 34.235 1.00 61.09 189 ILE A N 1
ATOM 1563 C CA . ILE A 1 189 ? -7.599 1.533 33.907 1.00 61.09 189 ILE A CA 1
ATOM 1564 C C . ILE A 1 189 ? -6.910 1.210 32.578 1.00 61.09 189 ILE A C 1
ATOM 1566 O O . ILE A 1 189 ? -6.774 2.096 31.735 1.00 61.09 189 ILE A O 1
ATOM 1570 N N . ILE A 1 190 ? -6.535 -0.052 32.350 1.00 65.62 190 ILE A N 1
ATOM 1571 C CA . ILE A 1 190 ? -5.953 -0.507 31.081 1.00 65.62 190 ILE A CA 1
ATOM 1572 C C . ILE A 1 190 ? -6.935 -0.268 29.933 1.00 65.62 190 ILE A C 1
ATOM 1574 O O . ILE A 1 190 ? -6.540 0.283 28.909 1.00 65.62 190 ILE A O 1
ATOM 1578 N N . ILE A 1 191 ? -8.215 -0.604 30.108 1.00 67.06 191 ILE A N 1
ATOM 1579 C CA . ILE A 1 191 ? -9.254 -0.382 29.096 1.00 67.06 191 ILE A CA 1
ATOM 1580 C C . ILE A 1 191 ? -9.430 1.115 28.806 1.00 67.06 191 ILE A C 1
ATOM 1582 O O . ILE A 1 191 ? -9.449 1.508 27.643 1.00 67.06 191 ILE A O 1
ATOM 1586 N N . ILE A 1 192 ? -9.498 1.972 29.828 1.00 62.62 192 ILE A N 1
ATOM 1587 C CA . ILE A 1 192 ? -9.674 3.425 29.662 1.00 62.62 192 ILE A CA 1
ATOM 1588 C C . ILE A 1 192 ? -8.453 4.063 28.995 1.00 62.62 192 ILE A C 1
ATOM 1590 O O . ILE A 1 192 ? -8.612 4.888 28.094 1.00 62.62 192 ILE A O 1
ATOM 1594 N N . ILE A 1 193 ? -7.240 3.686 29.407 1.00 62.69 193 ILE A N 1
ATOM 1595 C CA . ILE A 1 193 ? -5.998 4.182 28.806 1.00 62.69 193 ILE A CA 1
ATOM 1596 C C . ILE A 1 193 ? -5.913 3.722 27.356 1.00 62.69 193 ILE A C 1
ATOM 1598 O O . ILE A 1 193 ? -5.676 4.557 26.491 1.00 62.69 193 ILE A O 1
ATOM 1602 N N . LEU A 1 194 ? -6.177 2.443 27.067 1.00 61.44 194 LEU A N 1
ATOM 1603 C CA . LEU A 1 194 ? -6.201 1.923 25.700 1.00 61.44 194 LEU A CA 1
ATOM 1604 C C . LEU A 1 194 ? -7.220 2.675 24.848 1.00 61.44 194 LEU A C 1
ATOM 1606 O O . LEU A 1 194 ? -6.863 3.167 23.787 1.00 61.44 194 LEU A O 1
ATOM 1610 N N . ILE A 1 195 ? -8.450 2.854 25.329 1.00 60.38 195 ILE A N 1
ATOM 1611 C CA . ILE A 1 195 ? -9.491 3.603 24.617 1.00 60.38 195 ILE A CA 1
ATOM 1612 C C . ILE A 1 195 ? -9.046 5.050 24.368 1.00 60.38 195 ILE A C 1
ATOM 1614 O O . ILE A 1 195 ? -9.150 5.539 23.248 1.00 60.38 195 ILE A O 1
ATOM 1618 N N . LYS A 1 196 ? -8.497 5.745 25.368 1.00 58.25 196 LYS A N 1
ATOM 1619 C CA . LYS A 1 196 ? -8.077 7.149 25.238 1.00 58.25 196 LYS A CA 1
ATOM 1620 C C . LYS A 1 196 ? -6.864 7.321 24.317 1.00 58.25 196 LYS A C 1
ATOM 1622 O O . LYS A 1 196 ? -6.810 8.300 23.578 1.00 58.25 196 LYS A O 1
ATOM 1627 N N . LEU A 1 197 ? -5.932 6.367 24.333 1.00 59.09 197 LEU A N 1
ATOM 1628 C CA . LEU A 1 197 ? -4.749 6.320 23.468 1.00 59.09 197 LEU A CA 1
ATOM 1629 C C . LEU A 1 197 ? -5.113 5.947 22.021 1.00 59.09 197 LEU A C 1
ATOM 1631 O O . LEU A 1 197 ? -4.504 6.435 21.075 1.00 59.09 197 LEU A O 1
ATOM 1635 N N . ILE A 1 198 ? -6.130 5.103 21.846 1.00 55.50 198 ILE A N 1
ATOM 1636 C CA . ILE A 1 198 ? -6.684 4.732 20.540 1.00 55.50 198 ILE A CA 1
ATOM 1637 C C . ILE A 1 198 ? -7.455 5.909 19.933 1.00 55.50 198 ILE A C 1
ATOM 1639 O O . ILE A 1 198 ? -7.324 6.189 18.746 1.00 55.50 198 ILE A O 1
ATOM 1643 N N . LEU A 1 199 ? -8.234 6.626 20.745 1.00 55.47 199 LEU A N 1
ATOM 1644 C CA . LEU A 1 199 ? -9.077 7.739 20.304 1.00 55.47 199 LEU A CA 1
ATOM 1645 C C . LEU A 1 199 ? -8.322 9.064 20.109 1.00 55.47 199 LEU A C 1
ATOM 1647 O O . LEU A 1 199 ? -8.930 10.030 19.649 1.00 55.47 199 LEU A O 1
ATOM 1651 N N . SER A 1 200 ? -7.044 9.152 20.485 1.00 61.75 200 SER A N 1
ATOM 1652 C CA . SER A 1 200 ? -6.260 10.391 20.377 1.00 61.75 200 SER A CA 1
ATOM 1653 C C . SER A 1 200 ? -5.638 10.614 18.998 1.00 61.75 200 SER A C 1
ATOM 1655 O O . SER A 1 200 ? -5.252 11.739 18.702 1.00 61.75 200 SER A O 1
ATOM 1657 N N . SER A 1 201 ? -5.562 9.588 18.142 1.00 68.56 201 SER A N 1
ATOM 1658 C CA . SER A 1 201 ? -5.077 9.742 16.766 1.00 68.56 201 SER A CA 1
ATOM 1659 C C . SER A 1 201 ? -6.036 9.104 15.768 1.00 68.56 201 SER A C 1
ATOM 1661 O O . SER A 1 201 ? -6.306 7.900 15.802 1.00 68.56 201 SER A O 1
ATOM 1663 N N . PHE A 1 202 ? -6.551 9.930 14.855 1.00 71.62 202 PHE A N 1
ATOM 1664 C CA . PHE A 1 202 ? -7.525 9.500 13.854 1.00 71.62 202 PHE A CA 1
ATOM 1665 C C . PHE A 1 202 ? -7.007 8.313 13.009 1.00 71.62 202 PHE A C 1
ATOM 1667 O O . PHE A 1 202 ? -7.727 7.315 12.893 1.00 71.62 202 PHE A O 1
ATOM 1674 N N . PRO A 1 203 ? -5.752 8.316 12.502 1.00 74.81 203 PRO A N 1
ATOM 1675 C CA . PRO A 1 203 ? -5.240 7.202 11.701 1.00 74.81 203 PRO A CA 1
ATOM 1676 C C . PRO A 1 203 ? -5.112 5.876 12.470 1.00 74.81 203 PRO A C 1
ATOM 1678 O O . PRO A 1 203 ? -5.351 4.808 11.903 1.00 74.81 203 PRO A O 1
ATOM 1681 N N . ALA A 1 204 ? -4.754 5.900 13.760 1.00 73.06 204 ALA A N 1
ATOM 1682 C CA . ALA A 1 204 ? -4.619 4.672 14.551 1.00 73.06 204 ALA A CA 1
ATOM 1683 C C . ALA A 1 204 ? -5.980 4.017 14.803 1.00 73.06 204 ALA A C 1
ATOM 1685 O O . ALA A 1 204 ? -6.123 2.803 14.654 1.00 73.06 204 ALA A O 1
ATOM 1686 N N . MET A 1 205 ? -6.996 4.821 15.111 1.00 72.56 205 MET A N 1
ATOM 1687 C CA . MET A 1 205 ? -8.354 4.320 15.269 1.00 72.56 205 MET A CA 1
ATOM 1688 C C . MET A 1 205 ? -8.919 3.785 13.950 1.00 72.56 205 MET A C 1
ATOM 1690 O O . MET A 1 205 ? -9.493 2.695 13.930 1.00 72.56 205 MET A O 1
ATOM 1694 N N . LEU A 1 206 ? -8.747 4.519 12.845 1.00 75.56 206 LEU A N 1
ATOM 1695 C CA . LEU A 1 206 ? -9.232 4.079 11.538 1.00 75.56 206 LEU A CA 1
ATOM 1696 C C . LEU A 1 206 ? -8.615 2.724 11.154 1.00 75.56 206 LEU A C 1
ATOM 1698 O O . LEU A 1 206 ? -9.303 1.867 10.607 1.00 75.56 206 LEU A O 1
ATOM 1702 N N . ASN A 1 207 ? -7.345 2.496 11.500 1.00 75.50 207 ASN A N 1
ATOM 1703 C CA . ASN A 1 207 ? -6.696 1.195 11.345 1.00 75.50 207 ASN A CA 1
ATOM 1704 C C . ASN A 1 207 ? -7.340 0.092 12.202 1.00 75.50 207 ASN A C 1
ATOM 1706 O O . ASN A 1 207 ? -7.427 -1.045 11.748 1.00 75.50 207 ASN A O 1
ATOM 1710 N N . ILE A 1 208 ? -7.794 0.391 13.421 1.00 74.12 208 ILE A N 1
ATOM 1711 C CA . ILE A 1 208 ? -8.445 -0.588 14.309 1.00 74.12 208 ILE A CA 1
ATOM 1712 C C . ILE A 1 208 ? -9.820 -0.984 13.772 1.00 74.12 208 ILE A C 1
ATOM 1714 O O . ILE A 1 208 ? -10.101 -2.175 13.639 1.00 74.12 208 ILE A O 1
ATOM 1718 N N . VAL A 1 209 ? -10.646 0.000 13.403 1.00 74.12 209 VAL A N 1
ATOM 1719 C CA . VAL A 1 209 ? -12.001 -0.232 12.869 1.00 74.12 209 VAL A CA 1
ATOM 1720 C C . VAL A 1 209 ? -11.967 -1.082 11.597 1.00 74.12 209 VAL A C 1
ATOM 1722 O O . VAL A 1 209 ? -12.858 -1.893 11.375 1.00 74.12 209 VAL A O 1
ATOM 1725 N N . GLN A 1 210 ? -10.929 -0.927 10.775 1.00 77.56 210 GLN A N 1
ATOM 1726 C CA . GLN A 1 210 ? -10.763 -1.698 9.543 1.00 77.56 210 GLN A CA 1
ATOM 1727 C C . GLN A 1 210 ? -10.186 -3.103 9.750 1.00 77.56 210 GLN A C 1
ATOM 1729 O O . GLN A 1 210 ? -10.399 -3.971 8.908 1.00 77.56 210 GLN A O 1
ATOM 1734 N N . LYS A 1 211 ? -9.416 -3.332 10.822 1.00 77.19 211 LYS A N 1
ATOM 1735 C CA . LYS A 1 211 ? -8.738 -4.616 11.079 1.00 77.19 211 LYS A CA 1
ATOM 1736 C C . LYS A 1 211 ? -9.576 -5.595 11.892 1.00 77.19 211 LYS A C 1
ATOM 1738 O O . LYS A 1 211 ? -9.324 -6.794 11.821 1.00 77.19 211 LYS A O 1
ATOM 1743 N N . ILE A 1 212 ? -10.525 -5.100 12.682 1.00 71.88 212 ILE A N 1
ATOM 1744 C CA . ILE A 1 212 ? -11.345 -5.933 13.560 1.00 71.88 212 ILE A CA 1
ATOM 1745 C C . ILE A 1 212 ? -12.757 -6.019 12.977 1.00 71.88 212 ILE A C 1
ATOM 1747 O O . ILE A 1 212 ? -13.383 -4.977 12.775 1.00 71.88 212 ILE A O 1
ATOM 1751 N N . PRO A 1 213 ? -13.295 -7.230 12.734 1.00 67.00 213 PRO A N 1
ATOM 1752 C CA . PRO A 1 213 ? -14.692 -7.387 12.360 1.00 67.00 213 PRO A CA 1
ATOM 1753 C C . PRO A 1 213 ? -15.565 -6.891 13.515 1.00 67.00 213 PRO A C 1
ATOM 1755 O O . PRO A 1 213 ? -15.703 -7.542 14.549 1.00 67.00 213 PRO A O 1
ATOM 1758 N N . MET A 1 214 ? -16.109 -5.688 13.351 1.00 67.44 214 MET A N 1
ATOM 1759 C CA . MET A 1 214 ? -16.893 -5.021 14.379 1.00 67.44 214 MET A CA 1
ATOM 1760 C C . MET A 1 214 ? -18.390 -5.134 14.056 1.00 67.44 214 MET A C 1
ATOM 1762 O O . MET A 1 214 ? -18.784 -4.828 12.926 1.00 67.44 214 MET A O 1
ATOM 1766 N N . PRO A 1 215 ? -19.237 -5.536 15.023 1.00 74.44 215 PRO A N 1
ATOM 1767 C CA . PRO A 1 215 ? -20.687 -5.520 14.869 1.00 74.44 215 PRO A CA 1
ATOM 1768 C C . PRO A 1 215 ? -21.218 -4.158 14.408 1.00 74.44 215 PRO A C 1
ATOM 1770 O O . PRO A 1 215 ? -20.729 -3.107 14.828 1.00 74.44 215 PRO A O 1
ATOM 1773 N N . GLU A 1 216 ? -22.266 -4.167 13.585 1.00 71.69 216 GLU A N 1
ATOM 1774 C CA . GLU A 1 216 ? -22.796 -2.954 12.948 1.00 71.69 216 GLU A CA 1
ATOM 1775 C C . GLU A 1 216 ? -23.271 -1.901 13.964 1.00 71.69 216 GLU A C 1
ATOM 1777 O O . GLU A 1 216 ? -23.072 -0.699 13.778 1.00 71.69 216 GLU A O 1
ATOM 1782 N N . PHE A 1 217 ? -23.816 -2.342 15.103 1.00 71.88 217 PHE A N 1
ATOM 1783 C CA . PHE A 1 217 ? -24.226 -1.434 16.175 1.00 71.88 217 PHE A CA 1
ATOM 1784 C C . PHE A 1 217 ? -23.034 -0.680 16.791 1.00 71.88 217 PHE A C 1
ATOM 1786 O O . PHE A 1 217 ? -23.147 0.512 17.071 1.00 71.88 217 PHE A O 1
ATOM 1793 N N . LEU A 1 218 ? -21.871 -1.329 16.932 1.00 64.00 218 LEU A N 1
ATOM 1794 C CA . LEU A 1 218 ? -20.647 -0.698 17.433 1.00 64.00 218 LEU A CA 1
ATOM 1795 C C . LEU A 1 218 ? -20.069 0.286 16.413 1.00 64.00 218 LEU A C 1
ATOM 1797 O O . LEU A 1 218 ? -19.650 1.370 16.809 1.00 64.00 218 LEU A O 1
ATOM 1801 N N . LYS A 1 219 ? -20.124 -0.021 15.107 1.00 69.19 219 LYS A N 1
ATOM 1802 C CA . LYS A 1 219 ? -19.733 0.945 14.056 1.00 69.19 219 LYS A CA 1
ATOM 1803 C C . LYS A 1 219 ? -20.565 2.211 14.149 1.00 69.19 219 LYS A C 1
ATOM 1805 O O . LYS A 1 219 ? -20.014 3.306 14.116 1.00 69.19 219 LYS A O 1
ATOM 1810 N N . LYS A 1 220 ? -21.878 2.061 14.335 1.00 68.12 220 LYS A N 1
ATOM 1811 C CA . LYS A 1 220 ? -22.809 3.184 14.463 1.00 68.12 220 LYS A CA 1
ATOM 1812 C C . LYS A 1 220 ? -22.581 3.993 15.742 1.00 68.12 220 LYS A C 1
ATOM 1814 O O . LYS A 1 220 ? -22.631 5.217 15.684 1.00 68.12 220 LYS A O 1
ATOM 1819 N N . ILE A 1 221 ? -22.294 3.343 16.873 1.00 67.06 221 ILE A N 1
ATOM 1820 C CA . ILE A 1 221 ? -21.949 4.027 18.133 1.00 67.06 221 ILE A CA 1
ATOM 1821 C C . ILE A 1 221 ? -20.648 4.814 17.975 1.00 67.06 221 ILE A C 1
ATOM 1823 O O . ILE A 1 221 ? -20.629 6.007 18.265 1.00 67.06 221 ILE A O 1
ATOM 1827 N N . ILE A 1 222 ? -19.590 4.179 17.460 1.00 65.94 222 ILE A N 1
ATOM 1828 C CA . ILE A 1 222 ? -18.299 4.836 17.232 1.00 65.94 222 ILE A CA 1
ATOM 1829 C C . ILE A 1 222 ? -18.466 5.997 16.257 1.00 65.94 222 ILE A C 1
ATOM 1831 O O . ILE A 1 222 ? -17.991 7.085 16.555 1.00 65.94 222 ILE A O 1
ATOM 1835 N N . TYR A 1 223 ? -19.193 5.804 15.152 1.00 68.31 223 TYR A N 1
ATOM 1836 C CA . TYR A 1 223 ? -19.513 6.867 14.201 1.00 68.31 223 TYR A CA 1
ATOM 1837 C C . TYR A 1 223 ? -20.236 8.035 14.873 1.00 68.31 223 TYR A C 1
ATOM 1839 O O . TYR A 1 223 ? -19.822 9.174 14.710 1.00 68.31 223 TYR A O 1
ATOM 1847 N N . ASN A 1 224 ? -21.286 7.777 15.655 1.00 67.75 224 ASN A N 1
ATOM 1848 C CA . ASN A 1 224 ? -22.094 8.828 16.274 1.00 67.75 224 ASN A CA 1
ATOM 1849 C C . ASN A 1 224 ? -21.337 9.596 17.367 1.00 67.75 224 ASN A C 1
ATOM 1851 O O . ASN A 1 224 ? -21.395 10.825 17.389 1.00 67.75 224 ASN A O 1
ATOM 1855 N N . GLU A 1 225 ? -20.606 8.898 18.240 1.00 66.50 225 GLU A N 1
ATOM 1856 C CA . GLU A 1 225 ? -19.763 9.520 19.270 1.00 66.50 225 GLU A CA 1
ATOM 1857 C C . GLU A 1 225 ? -18.603 10.302 18.646 1.00 66.50 225 GLU A C 1
ATOM 1859 O O . GLU A 1 225 ? -18.286 11.410 19.082 1.00 66.50 225 GLU A O 1
ATOM 1864 N N . TRP A 1 226 ? -18.020 9.795 17.557 1.00 64.12 226 TRP A N 1
ATOM 1865 C CA . TRP A 1 226 ? -17.009 10.539 16.816 1.00 64.12 226 TRP A CA 1
ATOM 1866 C C . TRP A 1 226 ? -17.572 11.744 16.113 1.00 64.12 226 TRP A C 1
ATOM 1868 O O . TRP A 1 226 ? -16.991 12.806 16.236 1.00 64.12 226 TRP A O 1
ATOM 1878 N N . ILE A 1 227 ? -18.699 11.624 15.420 1.00 63.72 227 ILE A N 1
ATOM 1879 C CA . ILE A 1 227 ? -19.369 12.769 14.810 1.00 63.72 227 ILE A CA 1
ATOM 1880 C C . ILE A 1 227 ? -19.692 13.813 15.880 1.00 63.72 227 ILE A C 1
ATOM 1882 O O . ILE A 1 227 ? -19.561 15.000 15.609 1.00 63.72 227 ILE A O 1
ATOM 1886 N N . LYS A 1 228 ? -20.061 13.411 17.100 1.00 66.88 228 LYS A N 1
ATOM 1887 C CA . LYS A 1 228 ? -20.286 14.329 18.223 1.00 66.88 228 LYS A CA 1
ATOM 1888 C C . LYS A 1 228 ? -19.000 15.037 18.667 1.00 66.88 228 LYS A C 1
ATOM 1890 O O . LYS A 1 228 ? -19.000 16.258 18.764 1.00 66.88 228 LYS A O 1
ATOM 1895 N N . LYS A 1 229 ? -17.897 14.310 18.849 1.00 60.44 229 LYS A N 1
ATOM 1896 C CA . LYS A 1 229 ? -16.599 14.895 19.220 1.00 60.44 229 LYS A CA 1
ATOM 1897 C C . LYS A 1 229 ? -16.021 15.756 18.090 1.00 60.44 229 LYS A C 1
ATOM 1899 O O . LYS A 1 229 ? -15.575 16.872 18.327 1.00 60.44 229 LYS A O 1
ATOM 1904 N N . LEU A 1 230 ? -16.111 15.291 16.842 1.00 59.69 230 LEU A N 1
ATOM 1905 C CA . LEU A 1 230 ? -15.744 16.055 15.652 1.00 59.69 230 LEU A CA 1
ATOM 1906 C C . LEU A 1 230 ? -16.600 17.313 15.546 1.00 59.69 230 LEU A C 1
ATOM 1908 O O . LEU A 1 230 ? -16.037 18.342 15.238 1.00 59.69 230 LEU A O 1
ATOM 1912 N N . LYS A 1 231 ? -17.914 17.287 15.819 1.00 60.75 231 LYS A N 1
ATOM 1913 C CA . LYS A 1 231 ? -18.772 18.492 15.786 1.00 60.75 231 LYS A CA 1
ATOM 1914 C C . LYS A 1 231 ? -18.191 19.641 16.607 1.00 60.75 231 LYS A C 1
ATOM 1916 O O . LYS A 1 231 ? -18.222 20.773 16.137 1.00 60.75 231 LYS A O 1
ATOM 1921 N N . GLU A 1 232 ? -17.625 19.352 17.774 1.00 60.03 232 GLU A N 1
ATOM 1922 C CA . GLU A 1 232 ? -16.986 20.345 18.644 1.00 60.03 232 GLU A CA 1
ATOM 1923 C C . GLU A 1 232 ? -15.664 20.864 18.039 1.00 60.03 232 GLU A C 1
ATOM 1925 O O . GLU A 1 232 ? -15.495 22.073 17.888 1.00 60.03 232 GLU A O 1
ATOM 1930 N N . PHE A 1 233 ? -14.784 19.974 17.559 1.00 55.44 233 PHE A N 1
ATOM 1931 C CA . PHE A 1 233 ? -13.542 20.341 16.844 1.00 55.44 233 PHE A CA 1
ATOM 1932 C C . PHE A 1 233 ? -13.792 21.073 15.510 1.00 55.44 233 PHE A C 1
ATOM 1934 O O . PHE A 1 233 ? -13.036 21.944 15.079 1.00 55.44 233 PHE A O 1
ATOM 1941 N N . LEU A 1 234 ? -14.879 20.729 14.832 1.00 57.41 234 LEU A N 1
ATOM 1942 C CA . LEU A 1 234 ? -15.266 21.255 13.532 1.00 57.41 234 LEU A CA 1
ATOM 1943 C C . LEU A 1 234 ? -15.892 22.626 13.629 1.00 57.41 234 LEU A C 1
ATOM 1945 O O . LEU A 1 234 ? -15.725 23.412 12.708 1.00 57.41 234 LEU A O 1
ATOM 1949 N N . GLN A 1 235 ? -16.595 22.934 14.718 1.00 64.88 235 GLN A N 1
ATOM 1950 C CA . GLN A 1 235 ? -17.050 24.298 14.968 1.00 64.88 235 GLN A CA 1
ATOM 1951 C C . GLN A 1 235 ? -15.864 25.263 15.072 1.00 64.88 235 GLN A C 1
ATOM 1953 O O . GLN A 1 235 ? -15.959 26.394 14.596 1.00 64.88 235 GLN A O 1
ATOM 1958 N N . GLU A 1 236 ? -14.732 24.821 15.624 1.00 61.66 236 GLU A N 1
ATOM 1959 C CA . GLU A 1 236 ? -13.487 25.593 15.643 1.00 61.66 236 GLU A CA 1
ATOM 1960 C C . GLU A 1 236 ? -12.866 25.717 14.239 1.00 61.66 236 GLU A C 1
ATOM 1962 O O . GLU A 1 236 ? -12.442 26.795 13.824 1.00 61.66 236 GLU A O 1
ATOM 1967 N N . ALA A 1 237 ? -12.889 24.646 13.447 1.00 59.97 237 ALA A N 1
ATOM 1968 C CA . ALA A 1 237 ? -12.352 24.651 12.086 1.00 59.97 237 ALA A CA 1
ATOM 1969 C C . ALA A 1 237 ? -13.201 25.402 11.046 1.00 59.97 237 ALA A C 1
ATOM 1971 O O . ALA A 1 237 ? -12.652 26.060 10.162 1.00 59.97 237 ALA A O 1
ATOM 1972 N N . LEU A 1 238 ? -14.530 25.344 11.165 1.00 60.97 238 LEU A N 1
ATOM 1973 C CA . LEU A 1 238 ? -15.492 26.136 10.390 1.00 60.97 238 LEU A CA 1
ATOM 1974 C C . LEU A 1 238 ? -15.223 27.634 10.585 1.00 60.97 238 LEU A C 1
ATOM 1976 O O . LEU A 1 238 ? -15.263 28.406 9.624 1.00 60.97 238 LEU A O 1
ATOM 1980 N N . LYS A 1 239 ? -14.888 28.029 11.822 1.00 66.38 239 LYS A N 1
ATOM 1981 C CA . LYS A 1 239 ? -14.480 29.394 12.184 1.00 66.38 239 LYS A CA 1
ATOM 1982 C C . LYS A 1 239 ? -13.053 29.726 11.743 1.00 66.38 239 LYS A C 1
ATOM 1984 O O . LYS A 1 239 ? -12.761 30.884 11.462 1.00 66.38 239 LYS A O 1
ATOM 1989 N N . SER A 1 240 ? -12.165 28.736 11.663 1.00 69.44 240 SER A N 1
ATOM 1990 C CA . SER A 1 240 ? -10.778 28.940 11.243 1.00 69.44 240 SER A CA 1
ATOM 1991 C C . SER A 1 240 ? -10.715 29.434 9.804 1.00 69.44 240 SER A C 1
ATOM 1993 O O . SER A 1 240 ? -11.280 28.802 8.925 1.00 69.44 240 SER A O 1
ATOM 1995 N N . THR A 1 241 ? -9.997 30.521 9.530 1.00 74.12 241 THR A N 1
ATOM 1996 C CA . THR A 1 241 ? -9.718 31.000 8.163 1.00 74.12 241 THR A CA 1
ATOM 1997 C C . THR A 1 241 ? -8.542 30.275 7.505 1.00 74.12 241 THR A C 1
ATOM 1999 O O . THR A 1 241 ? -8.247 30.534 6.343 1.00 74.12 241 THR A O 1
ATOM 2002 N N . ASN A 1 242 ? -7.882 29.353 8.217 1.00 82.94 242 ASN A N 1
ATOM 2003 C CA . ASN A 1 242 ? -6.698 28.648 7.739 1.00 82.94 242 ASN A CA 1
ATOM 2004 C C . ASN A 1 242 ? -7.079 27.528 6.740 1.00 82.94 242 ASN A C 1
ATOM 2006 O O . ASN A 1 242 ? -7.739 26.562 7.142 1.00 82.94 242 ASN A O 1
ATOM 2010 N N . PRO A 1 243 ? -6.652 27.610 5.463 1.00 80.00 243 PRO A N 1
ATOM 2011 C CA . PRO A 1 243 ? -6.996 26.617 4.442 1.00 80.00 243 PRO A CA 1
ATOM 2012 C C . PRO A 1 243 ? -6.477 25.209 4.750 1.00 80.00 243 PRO A C 1
ATOM 2014 O O . PRO A 1 243 ? -7.198 24.239 4.534 1.00 80.00 243 PRO A O 1
ATOM 2017 N N . THR A 1 244 ? -5.271 25.089 5.313 1.00 83.50 244 THR A N 1
ATOM 2018 C CA . THR A 1 244 ? -4.651 23.802 5.661 1.00 83.50 244 THR A CA 1
ATOM 2019 C C . THR A 1 244 ? -5.457 23.064 6.719 1.00 83.50 244 THR A C 1
ATOM 2021 O O . THR A 1 244 ? -5.769 21.889 6.551 1.00 83.50 244 THR A O 1
ATOM 2024 N N . LYS A 1 245 ? -5.878 23.769 7.778 1.00 82.44 245 LYS A N 1
ATOM 2025 C CA . LYS A 1 245 ? -6.692 23.163 8.844 1.00 82.44 245 LYS A CA 1
ATOM 2026 C C . LYS A 1 245 ? -8.017 22.622 8.310 1.00 82.44 245 LYS A C 1
ATOM 2028 O O . LYS A 1 245 ? -8.457 21.547 8.708 1.00 82.44 245 LYS A O 1
ATOM 2033 N N . ARG A 1 246 ? -8.647 23.365 7.395 1.00 79.69 246 ARG A N 1
ATOM 2034 C CA . ARG A 1 246 ? -9.892 22.955 6.728 1.00 79.69 246 ARG A CA 1
ATOM 2035 C C . ARG A 1 246 ? -9.684 21.754 5.803 1.00 79.69 246 ARG A C 1
ATOM 2037 O O . ARG A 1 246 ? -10.524 20.860 5.806 1.00 79.69 246 ARG A O 1
ATOM 2044 N N . GLY A 1 247 ? -8.578 21.728 5.056 1.00 82.31 247 GLY A N 1
ATOM 2045 C CA . GLY A 1 247 ? -8.182 20.598 4.210 1.00 82.31 247 GLY A CA 1
ATOM 2046 C C . GLY A 1 247 ? -8.030 19.312 5.017 1.00 82.31 247 GLY A C 1
ATOM 2047 O O . GLY A 1 247 ? -8.777 18.364 4.787 1.00 82.31 247 GLY A O 1
ATOM 2048 N N . ASN A 1 248 ? -7.195 19.345 6.06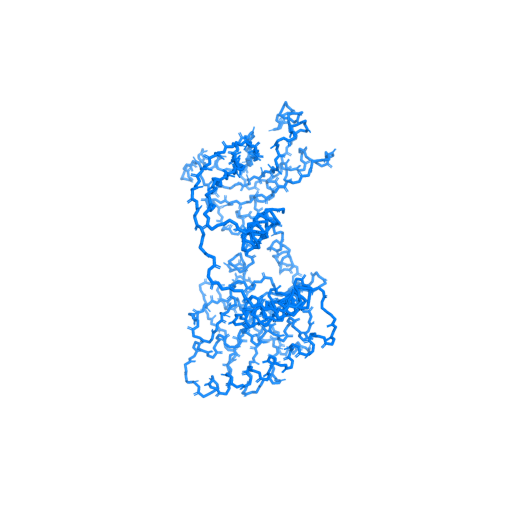3 1.00 84.44 248 ASN A N 1
ATOM 2049 C CA . ASN A 1 248 ? -6.922 18.187 6.923 1.00 84.44 248 ASN A CA 1
ATOM 2050 C C . ASN A 1 248 ? -8.203 17.549 7.488 1.00 84.44 248 ASN A C 1
ATOM 2052 O O . ASN A 1 248 ? -8.345 16.333 7.605 1.00 84.44 248 ASN A O 1
ATOM 2056 N N . ILE A 1 249 ? -9.165 18.396 7.837 1.00 80.31 249 ILE A N 1
ATOM 2057 C CA . ILE A 1 249 ? -10.468 17.985 8.347 1.00 80.31 249 ILE A CA 1
ATOM 2058 C C . ILE A 1 249 ? -11.347 17.355 7.270 1.00 80.31 249 ILE A C 1
ATOM 2060 O O . ILE A 1 249 ? -12.044 16.376 7.541 1.00 80.31 249 ILE A O 1
ATOM 2064 N N . GLY A 1 250 ? -11.332 17.914 6.061 1.00 83.00 250 GLY A N 1
ATOM 2065 C CA . GLY A 1 250 ? -12.055 17.358 4.926 1.00 83.00 250 GLY A CA 1
ATOM 2066 C C . GLY A 1 250 ? -11.626 15.924 4.632 1.00 83.00 250 GLY A C 1
ATOM 2067 O O . GLY A 1 250 ? -12.473 15.046 4.475 1.00 83.00 250 GLY A O 1
ATOM 2068 N N . GLU A 1 251 ? -10.321 15.672 4.658 1.00 87.31 251 GLU A N 1
ATOM 2069 C CA . GLU A 1 251 ? -9.743 14.343 4.449 1.00 87.31 251 GLU A CA 1
ATOM 2070 C C . GLU A 1 251 ? -10.203 13.342 5.524 1.00 87.31 251 GLU A C 1
ATOM 2072 O O . GLU A 1 251 ? -10.701 12.257 5.204 1.00 87.31 251 GLU A O 1
ATOM 2077 N N . GLN A 1 252 ? -10.123 13.722 6.808 1.00 83.12 252 GLN A N 1
ATOM 2078 C CA . GLN A 1 252 ? -10.589 12.881 7.920 1.00 83.12 252 GLN A CA 1
ATOM 2079 C C . GLN A 1 252 ? -12.092 12.567 7.823 1.00 83.12 252 GLN A C 1
ATOM 2081 O O . GLN A 1 252 ? -12.513 11.436 8.080 1.00 83.12 252 GLN A O 1
ATOM 2086 N N . LEU A 1 253 ? -12.912 13.536 7.409 1.00 82.00 253 LEU A N 1
ATOM 2087 C CA . LEU A 1 253 ? -14.354 13.349 7.232 1.00 82.00 253 LEU A CA 1
ATOM 2088 C C . LEU A 1 253 ? -14.692 12.384 6.102 1.00 82.00 253 LEU A C 1
ATOM 2090 O O . LEU A 1 253 ? -15.528 11.494 6.280 1.00 82.00 253 LEU A O 1
ATOM 2094 N N . THR A 1 254 ? -14.024 12.531 4.962 1.00 86.88 254 THR A N 1
ATOM 2095 C CA . THR A 1 254 ? -14.173 11.616 3.832 1.00 86.88 254 THR A CA 1
ATOM 2096 C C . THR A 1 254 ? -13.814 10.189 4.240 1.00 86.88 254 THR A C 1
ATOM 2098 O O . THR A 1 254 ? -14.573 9.261 3.946 1.00 86.88 254 THR A O 1
ATOM 2101 N N . ALA A 1 255 ? -12.704 10.006 4.962 1.00 86.50 255 ALA A N 1
ATOM 2102 C CA . ALA A 1 255 ? -12.296 8.698 5.462 1.00 86.50 255 ALA A CA 1
ATOM 2103 C C . ALA A 1 255 ? -13.341 8.096 6.417 1.00 86.50 255 ALA A C 1
ATOM 2105 O O . ALA A 1 255 ? -13.684 6.920 6.285 1.00 86.50 255 ALA A O 1
ATOM 2106 N N . LEU A 1 256 ? -13.903 8.893 7.333 1.00 80.56 256 LEU A N 1
ATOM 2107 C CA . LEU A 1 256 ? -14.936 8.439 8.267 1.00 80.56 256 LEU A CA 1
ATOM 2108 C C . LEU A 1 256 ? -16.223 7.997 7.547 1.00 80.56 256 LEU A C 1
ATOM 2110 O O . LEU A 1 256 ? -16.761 6.932 7.856 1.00 80.56 256 LEU A O 1
ATOM 2114 N N . ASP A 1 257 ? -16.720 8.787 6.588 1.00 83.81 257 ASP A N 1
ATOM 2115 C CA . ASP A 1 257 ? -17.936 8.453 5.828 1.00 83.81 257 ASP A CA 1
ATOM 2116 C C . ASP A 1 257 ? -17.736 7.182 4.990 1.00 83.81 257 ASP A C 1
ATOM 2118 O O . ASP A 1 257 ? -18.557 6.263 5.048 1.00 83.81 257 ASP A O 1
ATOM 2122 N N . LYS A 1 258 ? -16.614 7.066 4.269 1.00 86.62 258 LYS A N 1
ATOM 2123 C CA . LYS A 1 258 ? -16.338 5.874 3.458 1.00 86.62 258 LYS A CA 1
ATOM 2124 C C . LYS A 1 258 ? -16.132 4.629 4.317 1.00 86.62 258 LYS A C 1
ATOM 2126 O O . LYS A 1 258 ? -16.773 3.611 4.058 1.00 86.62 258 LYS A O 1
ATOM 2131 N N . VAL A 1 259 ? -15.282 4.700 5.340 1.00 82.62 259 VAL A N 1
ATOM 2132 C CA . VAL A 1 259 ? -14.891 3.519 6.120 1.00 82.62 259 VAL A CA 1
ATOM 2133 C C . VAL A 1 259 ? -15.972 3.105 7.104 1.00 82.62 259 VAL A C 1
ATOM 2135 O O . VAL A 1 259 ? -16.423 1.962 7.093 1.00 82.62 259 VAL A O 1
ATOM 2138 N N . VAL A 1 260 ? -16.413 4.029 7.955 1.00 75.19 260 VAL A N 1
ATOM 2139 C CA . VAL A 1 260 ? -17.257 3.675 9.100 1.00 75.19 260 VAL A CA 1
ATOM 2140 C C . VAL A 1 260 ? -18.725 3.584 8.701 1.00 75.19 260 VAL A C 1
ATOM 2142 O O . VAL A 1 260 ? -19.408 2.654 9.117 1.00 75.19 260 VAL A O 1
ATOM 2145 N N . LYS A 1 261 ? -19.213 4.517 7.876 1.00 77.44 261 LYS A N 1
ATOM 2146 C CA . LYS A 1 261 ? -20.631 4.564 7.487 1.00 77.44 261 LYS A CA 1
ATOM 2147 C C . LYS A 1 261 ? -20.939 3.725 6.247 1.00 77.44 261 LYS A C 1
ATOM 2149 O O . LYS A 1 261 ? -21.981 3.083 6.196 1.00 77.44 261 LYS A O 1
ATOM 2154 N N . ARG A 1 262 ? -20.067 3.735 5.234 1.00 83.50 262 ARG A N 1
ATOM 2155 C CA . ARG A 1 262 ? -20.297 3.028 3.956 1.00 83.50 262 ARG A CA 1
ATOM 2156 C C . ARG A 1 262 ? -19.573 1.675 3.853 1.00 83.50 262 ARG A C 1
ATOM 2158 O O . ARG A 1 262 ? -19.797 0.935 2.886 1.00 83.50 262 ARG A O 1
ATOM 2165 N N . GLY A 1 263 ? -18.742 1.334 4.840 1.00 84.75 263 GLY A N 1
ATOM 2166 C CA . GLY A 1 263 ? -18.087 0.029 4.955 1.00 84.75 263 GLY A CA 1
ATOM 2167 C C . GLY A 1 263 ? -17.003 -0.227 3.909 1.00 84.75 263 GLY A C 1
ATOM 2168 O O . GLY A 1 263 ? -16.850 -1.363 3.473 1.00 84.75 263 GLY A O 1
ATOM 2169 N N . TRP A 1 264 ? -16.309 0.813 3.453 1.00 90.00 264 TRP A N 1
ATOM 2170 C CA . TRP A 1 264 ? -15.141 0.673 2.583 1.00 90.00 264 TRP A CA 1
ATOM 2171 C C . TRP A 1 264 ? -13.870 0.427 3.399 1.00 90.00 264 TRP A C 1
ATOM 2173 O O . TRP A 1 264 ? -13.754 0.860 4.544 1.00 90.00 264 TRP A O 1
ATOM 2183 N N . LYS A 1 265 ? -12.870 -0.202 2.789 1.00 89.38 265 LYS A N 1
ATOM 2184 C CA . LYS A 1 265 ? -11.517 -0.301 3.338 1.00 89.38 265 LYS A CA 1
ATOM 2185 C C . LYS A 1 265 ? -10.652 0.813 2.756 1.00 89.38 265 LYS A C 1
ATOM 2187 O O . LYS A 1 265 ? -10.596 0.964 1.544 1.00 89.38 265 LYS A O 1
ATOM 2192 N N . MET A 1 266 ? -9.967 1.590 3.588 1.00 89.75 266 MET A N 1
ATOM 2193 C CA . MET A 1 266 ? -9.004 2.600 3.144 1.00 89.75 266 MET A CA 1
ATOM 2194 C C . MET A 1 266 ? -7.629 1.957 2.935 1.00 89.75 266 MET A C 1
ATOM 2196 O O . MET A 1 266 ? -7.059 1.373 3.855 1.00 89.75 266 MET A O 1
ATOM 2200 N N . ILE A 1 267 ? -7.081 2.088 1.728 1.00 88.31 267 ILE A N 1
ATOM 2201 C CA . ILE A 1 267 ? -5.784 1.517 1.336 1.00 88.31 267 ILE A CA 1
ATOM 2202 C C . ILE A 1 267 ? -4.610 2.392 1.792 1.00 88.31 267 ILE A C 1
ATOM 2204 O O . ILE A 1 267 ? -3.555 1.868 2.138 1.00 88.31 267 ILE A O 1
ATOM 2208 N N . SER A 1 268 ? -4.802 3.713 1.864 1.00 81.56 268 SER A N 1
ATOM 2209 C CA . SER A 1 268 ? -3.754 4.701 2.161 1.00 81.56 268 SER A CA 1
ATOM 2210 C C . SER A 1 268 ? -3.834 5.351 3.566 1.00 81.56 268 SER A C 1
ATOM 2212 O O . SER A 1 268 ? -3.586 6.553 3.686 1.00 81.56 268 SER A O 1
ATOM 2214 N N . PRO A 1 269 ? -4.138 4.631 4.672 1.00 75.38 269 PRO A N 1
ATOM 2215 C CA . PRO A 1 269 ? -4.451 5.255 5.965 1.00 75.38 269 PRO A CA 1
ATOM 2216 C C . PRO A 1 269 ? -3.257 5.959 6.628 1.00 75.38 269 PRO A C 1
ATOM 2218 O O . PRO A 1 269 ? -3.453 6.775 7.522 1.00 75.38 269 PRO A O 1
ATOM 2221 N N . LYS A 1 270 ? -2.018 5.656 6.214 1.00 73.19 270 LYS A N 1
ATOM 2222 C CA . LYS A 1 270 ? -0.799 6.307 6.732 1.00 73.19 270 LYS A CA 1
ATOM 2223 C C . LYS A 1 270 ? -0.673 7.773 6.305 1.00 73.19 270 LYS A C 1
ATOM 2225 O O . LYS A 1 270 ? 0.001 8.531 6.992 1.00 73.19 270 LYS A O 1
ATOM 2230 N N . ASN A 1 271 ? -1.297 8.142 5.187 1.00 76.31 271 ASN A N 1
ATOM 2231 C CA . ASN A 1 271 ? -1.226 9.491 4.622 1.00 76.31 271 ASN A CA 1
ATOM 2232 C C . ASN A 1 271 ? -2.331 10.405 5.150 1.00 76.31 271 ASN A C 1
ATOM 2234 O O . ASN A 1 271 ? -2.335 11.591 4.844 1.00 76.31 271 ASN A O 1
ATOM 2238 N N . LEU A 1 272 ? -3.256 9.853 5.935 1.00 84.31 272 LEU A N 1
ATOM 2239 C CA . LEU A 1 272 ? -4.349 10.614 6.497 1.00 84.31 272 LEU A CA 1
ATOM 2240 C C . LEU A 1 272 ? -3.834 11.524 7.629 1.00 84.31 272 LEU A C 1
ATOM 2242 O O . LEU A 1 272 ? -3.097 11.030 8.493 1.00 84.31 272 LEU A O 1
ATOM 2246 N N . PRO A 1 273 ? -4.235 12.808 7.674 1.00 84.56 273 PRO A N 1
ATOM 2247 C CA . PRO A 1 273 ? -3.807 13.748 8.700 1.00 84.56 273 PRO A CA 1
ATOM 2248 C C . PRO A 1 273 ? -4.059 13.203 10.102 1.00 84.56 273 PRO A C 1
ATOM 2250 O O . PRO A 1 273 ? -5.114 12.618 10.381 1.00 84.56 273 PRO A O 1
ATOM 2253 N N . LYS A 1 274 ? -3.101 13.401 11.009 1.00 80.94 274 LYS A N 1
ATOM 2254 C CA . LYS A 1 274 ? -3.240 12.950 12.404 1.00 80.94 274 LYS A CA 1
ATOM 2255 C C . LYS A 1 274 ? -4.234 13.808 13.176 1.00 80.94 274 LYS A C 1
ATOM 2257 O O . LYS A 1 274 ? -5.037 13.276 13.944 1.00 80.94 274 LYS A O 1
ATOM 2262 N N . ASP A 1 275 ? -4.184 15.113 12.929 1.00 74.62 275 ASP A N 1
ATOM 2263 C CA . ASP A 1 275 ? -5.037 16.138 13.517 1.00 74.62 275 ASP A CA 1
ATOM 2264 C C . ASP A 1 275 ? -5.133 17.373 12.598 1.00 74.62 275 ASP A C 1
ATOM 2266 O O . ASP A 1 275 ? -4.549 17.422 11.515 1.00 74.62 275 ASP A O 1
ATOM 2270 N N . MET A 1 276 ? -5.897 18.383 13.019 1.00 74.56 276 MET A N 1
ATOM 2271 C CA . MET A 1 276 ? -6.142 19.589 12.220 1.00 74.56 276 MET A CA 1
ATOM 2272 C C . MET A 1 276 ? -4.900 20.464 11.996 1.00 74.56 276 MET A C 1
ATOM 2274 O O . MET A 1 276 ? -4.885 21.249 11.054 1.00 74.56 276 MET A O 1
ATOM 2278 N N . ASN A 1 277 ? -3.879 20.364 12.847 1.00 79.56 277 ASN A N 1
ATOM 2279 C CA . ASN A 1 277 ? -2.648 21.150 12.774 1.00 79.56 277 ASN A CA 1
ATOM 2280 C C . ASN A 1 277 ? -1.522 20.414 12.039 1.00 79.56 277 ASN A C 1
ATOM 2282 O O . ASN A 1 277 ? -0.418 20.955 11.941 1.00 79.56 277 ASN A O 1
ATOM 2286 N N . ASP A 1 278 ? -1.788 19.209 11.530 1.00 83.12 278 ASP A N 1
ATOM 2287 C CA . ASP A 1 278 ? -0.827 18.474 10.722 1.00 83.12 278 ASP A CA 1
ATOM 2288 C C . ASP A 1 278 ? -0.411 19.293 9.490 1.00 83.12 278 ASP A C 1
ATOM 2290 O O . ASP A 1 278 ? -1.147 20.161 8.996 1.00 83.12 278 ASP A O 1
ATOM 2294 N N . LYS A 1 279 ? 0.797 19.038 8.989 1.00 83.19 279 LYS A N 1
ATOM 2295 C CA . LYS A 1 279 ? 1.265 19.710 7.777 1.00 83.19 279 LYS A CA 1
ATOM 2296 C C . LYS A 1 279 ? 0.390 19.243 6.618 1.00 83.19 279 LYS A C 1
ATOM 2298 O O . LYS A 1 279 ? 0.232 18.047 6.407 1.00 83.19 279 LYS A O 1
ATOM 2303 N N . GLY A 1 280 ? -0.177 20.192 5.877 1.00 73.94 280 GLY A N 1
ATOM 2304 C CA . GLY A 1 280 ? -0.969 19.865 4.696 1.00 73.94 280 GLY A CA 1
ATOM 2305 C C . GLY A 1 280 ? -0.122 19.117 3.671 1.00 73.94 280 GLY A C 1
ATOM 2306 O O . GLY A 1 280 ? 1.036 19.475 3.435 1.00 73.94 280 GLY A O 1
ATOM 2307 N N . HIS A 1 281 ? -0.710 18.104 3.046 1.00 70.00 281 HIS A N 1
ATOM 2308 C CA . HIS A 1 281 ? -0.074 17.335 1.987 1.00 70.00 281 HIS A CA 1
ATOM 2309 C C . HIS A 1 281 ? -0.860 17.509 0.689 1.00 70.00 281 HIS A C 1
ATOM 2311 O O . HIS A 1 281 ? -2.081 17.549 0.686 1.00 70.00 281 HIS A O 1
ATOM 2317 N N . GLN A 1 282 ? -0.153 17.627 -0.434 1.00 71.62 282 GLN A N 1
ATOM 2318 C CA . GLN A 1 282 ? -0.788 17.634 -1.750 1.00 71.62 282 GLN A CA 1
ATOM 2319 C C . GLN A 1 282 ? -0.857 16.205 -2.294 1.00 71.62 282 GLN A C 1
ATOM 2321 O O . GLN A 1 282 ? 0.165 15.508 -2.313 1.00 71.62 282 GLN A O 1
ATOM 2326 N N . GLY A 1 283 ? -2.033 15.791 -2.775 1.00 80.94 283 GLY A N 1
ATOM 2327 C CA . GLY A 1 283 ? -2.200 14.656 -3.681 1.00 80.94 283 GLY A CA 1
ATOM 2328 C C . GLY A 1 283 ? -3.506 13.890 -3.495 1.00 80.94 283 GLY A C 1
ATOM 2329 O O . GLY A 1 283 ? -4.562 14.503 -3.538 1.00 80.94 283 GLY A O 1
ATOM 2330 N N . ILE A 1 284 ? -3.444 12.555 -3.455 1.00 87.69 284 ILE A N 1
ATOM 2331 C CA . ILE A 1 284 ? -4.639 11.709 -3.326 1.00 87.69 284 ILE A CA 1
ATOM 2332 C C . ILE A 1 284 ? -5.009 11.590 -1.847 1.00 87.69 284 ILE A C 1
ATOM 2334 O O . ILE A 1 284 ? -4.264 10.991 -1.070 1.00 87.69 284 ILE A O 1
ATOM 2338 N N . ASP A 1 285 ? -6.187 12.086 -1.489 1.00 88.38 285 ASP A N 1
ATOM 2339 C CA . ASP A 1 285 ? -6.634 12.134 -0.093 1.00 88.38 285 ASP A CA 1
ATOM 2340 C C . ASP A 1 285 ? -7.170 10.785 0.400 1.00 88.38 285 ASP A C 1
ATOM 2342 O O . ASP A 1 285 ? -7.048 10.432 1.574 1.00 88.38 285 ASP A O 1
ATOM 2346 N N . GLY A 1 286 ? -7.749 9.982 -0.497 1.00 90.06 286 GLY A N 1
ATOM 2347 C CA . GLY A 1 286 ? -8.243 8.661 -0.135 1.00 90.06 286 GLY A CA 1
ATOM 2348 C C . GLY A 1 286 ? -8.325 7.687 -1.298 1.00 90.06 286 GLY A C 1
ATOM 2349 O O . GLY A 1 286 ? -8.890 7.983 -2.347 1.00 90.06 286 GLY A O 1
ATOM 2350 N N . ILE A 1 287 ? -7.808 6.483 -1.070 1.00 92.50 287 ILE A N 1
ATOM 2351 C CA . ILE A 1 287 ? -7.988 5.322 -1.942 1.00 92.50 287 ILE A CA 1
ATOM 2352 C C . ILE A 1 287 ? -8.741 4.280 -1.135 1.00 92.50 287 ILE A C 1
ATOM 2354 O O . ILE A 1 287 ? -8.307 3.923 -0.035 1.00 92.50 287 ILE A O 1
ATOM 2358 N N . PHE A 1 288 ? -9.858 3.797 -1.669 1.00 92.38 288 PHE A N 1
ATOM 2359 C CA . PHE A 1 288 ? -10.705 2.845 -0.968 1.00 92.38 288 PHE A CA 1
ATOM 2360 C C . PHE A 1 288 ? -11.035 1.630 -1.827 1.00 92.38 288 PHE A C 1
ATOM 2362 O O . PHE A 1 288 ? -11.181 1.738 -3.042 1.00 92.38 288 PHE A O 1
ATOM 2369 N N . GLU A 1 289 ? -11.184 0.487 -1.168 1.00 91.69 289 GLU A N 1
ATOM 2370 C CA . GLU A 1 289 ? -11.523 -0.801 -1.760 1.00 91.69 289 GLU A CA 1
ATOM 2371 C C . GLU A 1 289 ? -12.771 -1.379 -1.088 1.00 91.69 289 GLU A C 1
ATOM 2373 O O . GLU A 1 289 ? -12.978 -1.212 0.121 1.00 91.69 289 GLU A O 1
ATOM 2378 N N . LYS A 1 290 ? -13.625 -2.012 -1.891 1.00 90.31 290 LYS A N 1
ATOM 2379 C CA . LYS A 1 290 ? -14.765 -2.793 -1.420 1.00 90.31 290 LYS A CA 1
ATOM 2380 C C . LYS A 1 290 ? -15.150 -3.823 -2.474 1.00 90.31 290 LYS A C 1
ATOM 2382 O O . LYS A 1 290 ? -15.464 -3.452 -3.605 1.00 90.31 290 LYS A O 1
ATOM 2387 N N . ASP A 1 291 ? -15.169 -5.093 -2.086 1.00 89.06 291 ASP A N 1
ATOM 2388 C CA . ASP A 1 291 ? -15.570 -6.219 -2.935 1.00 89.06 291 ASP A CA 1
ATOM 2389 C C . ASP A 1 291 ? -14.795 -6.263 -4.272 1.00 89.06 291 ASP A C 1
ATOM 2391 O O . ASP A 1 291 ? -15.371 -6.499 -5.335 1.00 89.06 291 ASP A O 1
ATOM 2395 N N . GLY A 1 292 ? -13.490 -5.964 -4.235 1.00 86.31 292 GLY A N 1
ATOM 2396 C CA . GLY A 1 292 ? -12.612 -5.929 -5.411 1.00 86.31 292 GLY A CA 1
ATOM 2397 C C . GLY A 1 292 ? -12.738 -4.671 -6.275 1.00 86.31 292 GLY A C 1
ATOM 2398 O O . GLY A 1 292 ? -12.031 -4.547 -7.271 1.00 86.31 292 GLY A O 1
ATOM 2399 N N . LYS A 1 293 ? -13.609 -3.724 -5.905 1.00 91.06 293 LYS A N 1
ATOM 2400 C CA . LYS A 1 293 ? -13.786 -2.443 -6.602 1.00 91.06 293 LYS A CA 1
ATOM 2401 C C . LYS A 1 293 ? -13.035 -1.336 -5.893 1.00 91.06 293 LYS A C 1
ATOM 2403 O O . LYS A 1 293 ? -12.980 -1.300 -4.664 1.00 91.06 293 LYS A O 1
ATOM 2408 N N . PHE A 1 294 ? -12.548 -0.376 -6.671 1.00 92.94 294 PHE A N 1
ATOM 2409 C CA . PHE A 1 294 ? -11.739 0.723 -6.164 1.00 92.94 294 PHE A CA 1
ATOM 2410 C C . PHE A 1 294 ? -12.376 2.080 -6.427 1.00 92.94 294 PHE A C 1
ATOM 2412 O O . PHE A 1 294 ? -12.971 2.329 -7.479 1.00 92.94 294 PHE A O 1
ATOM 2419 N N . ILE A 1 295 ? -12.198 2.980 -5.466 1.00 93.62 295 ILE A N 1
ATOM 2420 C CA . ILE A 1 295 ? -12.519 4.394 -5.620 1.00 93.62 295 ILE A CA 1
ATOM 2421 C C . ILE A 1 295 ? -11.340 5.253 -5.176 1.00 93.62 295 ILE A C 1
ATOM 2423 O O . ILE A 1 295 ? -10.658 4.939 -4.198 1.00 93.62 295 ILE A O 1
ATOM 2427 N N . ILE A 1 296 ? -11.130 6.355 -5.886 1.00 94.00 296 ILE A N 1
ATOM 2428 C CA . ILE A 1 296 ? -10.111 7.355 -5.568 1.00 94.00 296 ILE A CA 1
ATOM 2429 C C . ILE A 1 296 ? -10.824 8.680 -5.336 1.00 94.00 296 ILE A C 1
ATOM 2431 O O . ILE A 1 296 ? -11.661 9.097 -6.141 1.00 94.00 296 ILE A O 1
ATOM 2435 N N . VAL A 1 297 ? -10.525 9.314 -4.207 1.00 92.62 297 VAL A N 1
ATOM 2436 C CA . VAL A 1 297 ? -11.229 10.496 -3.723 1.00 92.62 297 VAL A CA 1
ATOM 2437 C C . VAL A 1 297 ? -10.239 11.612 -3.420 1.00 92.62 297 VAL A C 1
ATOM 2439 O O . VAL A 1 297 ? -9.276 11.404 -2.684 1.00 92.62 297 VAL A O 1
ATOM 2442 N N . ASP A 1 298 ? -10.530 12.796 -3.948 1.00 91.94 298 ASP A N 1
ATOM 2443 C CA . ASP A 1 298 ? -9.945 14.072 -3.529 1.00 91.94 298 ASP A CA 1
ATOM 2444 C C . ASP A 1 298 ? -10.994 14.849 -2.717 1.00 91.94 298 ASP A C 1
ATOM 2446 O O . ASP A 1 298 ? -12.164 14.917 -3.094 1.00 91.94 298 ASP A O 1
ATOM 2450 N N . SER A 1 299 ? -10.612 15.368 -1.558 1.00 89.38 299 SER A N 1
ATOM 2451 C CA . SER A 1 299 ? -11.490 16.033 -0.600 1.00 89.38 299 SER A CA 1
ATOM 2452 C C . SER A 1 299 ? -11.308 17.539 -0.690 1.00 89.38 299 SER A C 1
ATOM 2454 O O . SER A 1 299 ? -10.240 18.083 -0.426 1.00 89.38 299 SER A O 1
ATOM 2456 N N . LYS A 1 300 ? -12.389 18.252 -1.007 1.00 85.69 300 LYS A N 1
ATOM 2457 C CA . LYS A 1 300 ? -12.384 19.712 -1.091 1.00 85.69 300 LYS A CA 1
ATOM 2458 C C . LYS A 1 300 ? -13.363 20.314 -0.096 1.00 85.69 300 LYS A C 1
ATOM 2460 O O . LYS A 1 300 ? -14.547 19.974 -0.043 1.00 85.69 300 LYS A O 1
ATOM 2465 N N . TYR A 1 301 ? -12.857 21.250 0.697 1.00 76.19 301 TYR A N 1
ATOM 2466 C CA . TYR A 1 301 ? -13.657 21.995 1.655 1.00 76.19 301 TYR A CA 1
ATOM 2467 C C . TYR A 1 301 ? -14.176 23.287 1.017 1.00 76.19 301 TYR A C 1
ATOM 2469 O O . TYR A 1 301 ? -13.377 24.138 0.627 1.00 76.19 301 TYR A O 1
ATOM 2477 N N . ARG A 1 302 ? -15.505 23.449 0.917 1.00 68.94 302 ARG A N 1
ATOM 2478 C CA . ARG A 1 302 ? -16.227 24.568 0.255 1.00 68.94 302 ARG A CA 1
ATOM 2479 C C . ARG A 1 302 ? -15.978 24.764 -1.247 1.00 68.94 302 ARG A C 1
ATOM 2481 O O . ARG A 1 302 ? -16.865 25.281 -1.923 1.00 68.94 302 ARG A O 1
ATOM 2488 N N . THR A 1 303 ? -14.840 24.341 -1.780 1.00 69.50 303 THR A N 1
ATOM 2489 C CA . THR A 1 303 ? -14.534 24.366 -3.214 1.00 69.50 303 THR A CA 1
ATOM 2490 C C . THR A 1 303 ? -14.728 22.987 -3.837 1.00 69.50 303 THR A C 1
ATOM 2492 O O . THR A 1 303 ? -15.023 22.005 -3.156 1.00 69.50 303 THR A O 1
ATOM 2495 N N . SER A 1 304 ? -14.607 22.918 -5.156 1.00 65.06 304 SER A N 1
ATOM 2496 C CA . SER A 1 304 ? -14.492 21.664 -5.902 1.00 65.06 304 SER A CA 1
ATOM 2497 C C . SER A 1 304 ? -13.526 21.853 -7.076 1.00 65.06 304 SER A C 1
ATOM 2499 O O . SER A 1 304 ? -13.705 21.289 -8.147 1.00 65.06 304 SER A O 1
ATOM 2501 N N . GLU A 1 305 ? -12.550 22.741 -6.929 1.00 78.25 305 GLU A N 1
ATOM 2502 C CA . GLU A 1 305 ? -11.616 23.054 -8.007 1.00 78.25 305 GLU A CA 1
ATOM 2503 C C . GLU A 1 305 ? -10.399 22.145 -7.907 1.00 78.25 305 GLU A C 1
ATOM 2505 O O . GLU A 1 305 ? -9.785 22.008 -6.845 1.00 78.25 305 GLU A O 1
ATOM 2510 N N . LEU A 1 306 ? -10.090 21.502 -9.026 1.00 84.81 306 LEU A N 1
ATOM 2511 C CA . LEU A 1 306 ? -8.908 20.677 -9.210 1.00 84.81 306 LEU A CA 1
ATOM 2512 C C . LEU A 1 306 ? -7.826 21.536 -9.856 1.00 84.81 306 LEU A C 1
ATOM 2514 O O . LEU A 1 306 ? -8.125 22.384 -10.693 1.00 84.81 306 LEU A O 1
ATOM 2518 N N . GLN A 1 307 ? -6.581 21.328 -9.444 1.00 87.00 307 GLN A N 1
ATOM 2519 C CA . GLN A 1 307 ? -5.456 22.142 -9.899 1.00 87.00 307 GLN A CA 1
ATOM 2520 C C . GLN A 1 307 ? -4.801 21.538 -11.142 1.00 87.00 307 GLN A C 1
ATOM 2522 O O . GLN A 1 307 ? -4.770 20.315 -11.301 1.00 87.00 307 GLN A O 1
ATOM 2527 N N . ASP A 1 308 ? -4.217 22.385 -11.985 1.00 87.69 308 ASP A N 1
ATOM 2528 C CA . ASP A 1 308 ? -3.347 21.935 -13.069 1.00 87.69 308 ASP A CA 1
ATOM 2529 C C . ASP A 1 308 ? -1.970 21.548 -12.534 1.00 87.69 308 ASP A C 1
ATOM 2531 O O . ASP A 1 308 ? -1.411 22.188 -11.640 1.00 87.69 308 ASP A O 1
ATOM 2535 N N . THR A 1 309 ? -1.404 20.478 -13.084 1.00 85.75 309 THR A N 1
ATOM 2536 C CA . THR A 1 309 ? -0.102 19.955 -12.667 1.00 85.75 309 THR A CA 1
ATOM 2537 C C . THR A 1 309 ? 0.757 19.613 -13.881 1.00 85.75 309 THR A C 1
ATOM 2539 O O . THR A 1 309 ? 0.270 19.530 -15.009 1.00 85.75 309 THR A O 1
ATOM 2542 N N . LYS A 1 310 ? 2.040 19.304 -13.654 1.00 82.38 310 LYS A N 1
ATOM 2543 C CA . LYS A 1 310 ? 2.949 18.833 -14.715 1.00 82.38 310 LYS A CA 1
ATOM 2544 C C . LYS A 1 310 ? 2.510 17.540 -15.418 1.00 82.38 310 LYS A C 1
ATOM 2546 O O . LYS A 1 310 ? 3.061 17.213 -16.462 1.00 82.38 310 LYS A O 1
ATOM 2551 N N . TYR A 1 311 ? 1.565 16.794 -14.844 1.00 80.56 311 TYR A N 1
ATOM 2552 C CA . TYR A 1 311 ? 1.040 15.542 -15.400 1.00 80.56 311 TYR A CA 1
ATOM 2553 C C . TYR A 1 311 ? -0.420 15.674 -15.854 1.00 80.56 311 TYR A C 1
ATOM 2555 O O . TYR A 1 311 ? -1.133 14.678 -15.919 1.00 80.56 311 TYR A O 1
ATOM 2563 N N . GLY A 1 312 ? -0.867 16.904 -16.124 1.00 86.25 312 GLY A N 1
ATOM 2564 C CA . GLY A 1 312 ? -2.259 17.223 -16.425 1.00 86.25 312 GLY A CA 1
ATOM 2565 C C . GLY A 1 312 ? -3.050 17.619 -15.180 1.00 86.25 312 GLY A C 1
ATOM 2566 O O . GLY A 1 312 ? -2.489 17.863 -14.107 1.00 86.25 312 GLY A O 1
ATOM 2567 N N . LYS A 1 313 ? -4.371 17.703 -15.329 1.00 90.88 313 LYS A N 1
ATOM 2568 C CA . LYS A 1 313 ? -5.289 18.098 -14.258 1.00 90.88 313 LYS A CA 1
ATOM 2569 C C . LYS A 1 313 ? -5.234 17.098 -13.101 1.00 90.88 313 LYS A C 1
ATOM 2571 O O . LYS A 1 313 ? -5.154 15.886 -13.326 1.00 90.88 313 LYS A O 1
ATOM 2576 N N . GLN A 1 314 ? -5.261 17.589 -11.862 1.00 91.19 314 GLN A N 1
ATOM 2577 C CA . GLN A 1 314 ? -5.356 16.750 -10.667 1.00 91.19 314 GLN A CA 1
ATOM 2578 C C . GLN A 1 314 ? -6.541 15.782 -10.819 1.00 91.19 314 GLN A C 1
ATOM 2580 O O . GLN A 1 314 ? -7.585 16.179 -11.321 1.00 91.19 314 GLN A O 1
ATOM 2585 N N . MET A 1 315 ? -6.379 14.527 -10.387 1.00 92.75 315 MET A N 1
ATOM 2586 C CA . MET A 1 315 ? -7.350 13.428 -10.546 1.00 92.75 315 MET A CA 1
ATOM 2587 C C . MET A 1 315 ? -7.566 12.905 -11.978 1.00 92.75 315 MET A C 1
ATOM 2589 O O . MET A 1 315 ? -8.402 12.025 -12.170 1.00 92.75 315 MET A O 1
ATOM 2593 N N . SER A 1 316 ? -6.811 13.373 -12.978 1.00 91.25 316 SER A N 1
ATOM 2594 C CA . SER A 1 316 ? -6.831 12.754 -14.314 1.00 91.25 316 SER A CA 1
ATOM 2595 C C . SER A 1 316 ? -6.135 11.391 -14.289 1.00 91.25 316 SER A C 1
ATOM 2597 O O . SER A 1 316 ? -5.316 11.125 -13.406 1.00 91.25 316 SER A O 1
ATOM 2599 N N . LYS A 1 317 ? -6.421 10.528 -15.272 1.00 88.50 317 LYS A N 1
ATOM 2600 C CA . LYS A 1 317 ? -5.828 9.183 -15.384 1.00 88.50 317 LYS A CA 1
ATOM 2601 C C . LYS A 1 317 ? -4.295 9.237 -15.306 1.00 88.50 317 LYS A C 1
ATOM 2603 O O . LYS A 1 317 ? -3.696 8.558 -14.472 1.00 88.50 317 LYS A O 1
ATOM 2608 N N . ASP A 1 318 ? -3.670 10.114 -16.091 1.00 84.50 318 ASP A N 1
ATOM 2609 C CA . ASP A 1 318 ? -2.213 10.289 -16.097 1.00 84.50 318 ASP A CA 1
ATOM 2610 C C . ASP A 1 318 ? -1.682 10.833 -14.769 1.00 84.50 318 ASP A C 1
ATOM 2612 O O . ASP A 1 318 ? -0.669 10.347 -14.254 1.00 84.50 318 ASP A O 1
ATOM 2616 N N . TRP A 1 319 ? -2.366 11.806 -14.166 1.00 90.94 319 TRP A N 1
ATOM 2617 C CA . TRP A 1 319 ? -1.963 12.327 -12.866 1.00 90.94 319 TRP A CA 1
ATOM 2618 C C . TRP A 1 319 ? -2.035 11.254 -11.777 1.00 90.94 319 TRP A C 1
ATOM 2620 O O . TRP A 1 319 ? -1.089 11.110 -10.997 1.00 90.94 319 TRP A O 1
ATOM 2630 N N . ILE A 1 320 ? -3.116 10.470 -11.743 1.00 90.25 320 ILE A N 1
ATOM 2631 C CA . ILE A 1 320 ? -3.284 9.376 -10.785 1.00 90.25 320 ILE A CA 1
ATOM 2632 C C . ILE A 1 320 ? -2.165 8.357 -10.977 1.00 90.25 320 ILE A C 1
ATOM 2634 O O . ILE A 1 320 ? -1.511 8.020 -9.994 1.00 90.25 320 ILE A O 1
ATOM 2638 N N . TYR A 1 321 ? -1.852 7.933 -12.206 1.00 84.94 321 TYR A N 1
ATOM 2639 C CA . TYR A 1 321 ? -0.774 6.965 -12.437 1.00 84.94 321 TYR A CA 1
ATOM 2640 C C . TYR A 1 321 ? 0.577 7.398 -11.884 1.00 84.94 321 TYR A C 1
ATOM 2642 O O . TYR A 1 321 ? 1.283 6.590 -11.279 1.00 84.94 321 TYR A O 1
ATOM 2650 N N . ASN A 1 322 ? 0.925 8.671 -12.056 1.00 83.25 322 ASN A N 1
ATOM 2651 C CA . ASN A 1 322 ? 2.203 9.198 -11.584 1.00 83.25 322 ASN A CA 1
ATOM 2652 C C . ASN A 1 322 ? 2.258 9.385 -10.060 1.00 83.25 322 ASN A C 1
ATOM 2654 O O . ASN A 1 322 ? 3.341 9.564 -9.509 1.00 83.25 322 ASN A O 1
ATOM 2658 N N . ASN A 1 323 ? 1.114 9.344 -9.374 1.00 85.44 323 ASN A N 1
ATOM 2659 C CA . ASN A 1 323 ? 1.038 9.533 -7.928 1.00 85.44 323 ASN A CA 1
ATOM 2660 C C . ASN A 1 323 ? 0.687 8.246 -7.171 1.00 85.44 323 ASN A C 1
ATOM 2662 O O . ASN A 1 323 ? 1.077 8.107 -6.018 1.00 85.44 323 ASN A O 1
ATOM 2666 N N . LEU A 1 324 ? 0.007 7.284 -7.797 1.00 85.25 324 LEU A N 1
ATOM 2667 C CA . LEU A 1 324 ? -0.614 6.135 -7.135 1.00 85.25 324 LEU A CA 1
ATOM 2668 C C . LEU A 1 324 ? 0.365 5.320 -6.273 1.00 85.25 324 LEU A C 1
ATOM 2670 O O . LEU A 1 324 ? 0.036 4.969 -5.140 1.00 85.25 324 LEU A O 1
ATOM 2674 N N . ALA A 1 325 ? 1.586 5.088 -6.764 1.00 80.69 325 ALA A N 1
ATOM 2675 C CA . ALA A 1 325 ? 2.617 4.326 -6.051 1.00 80.69 325 ALA A CA 1
ATOM 2676 C C . ALA A 1 325 ? 2.975 4.950 -4.688 1.00 80.69 325 ALA A C 1
ATOM 2678 O O . ALA A 1 325 ? 3.142 4.238 -3.700 1.00 80.69 325 ALA A O 1
ATOM 2679 N N . LYS A 1 326 ? 3.002 6.287 -4.606 1.00 80.88 326 LYS A N 1
ATOM 2680 C CA . LYS A 1 326 ? 3.265 7.032 -3.365 1.00 80.88 326 LYS A CA 1
ATOM 2681 C C . LYS A 1 326 ? 2.184 6.791 -2.305 1.00 80.88 326 LYS A C 1
ATOM 2683 O O . LYS A 1 326 ? 2.483 6.809 -1.114 1.00 80.88 326 LYS A O 1
ATOM 2688 N N . TYR A 1 327 ? 0.933 6.589 -2.722 1.00 81.56 327 TYR A N 1
ATOM 2689 C CA . TYR A 1 327 ? -0.212 6.503 -1.808 1.00 81.56 327 TYR A CA 1
ATOM 2690 C C . TYR A 1 327 ? -0.567 5.074 -1.408 1.00 81.56 327 TYR A C 1
ATOM 2692 O O . TYR A 1 327 ? -0.946 4.850 -0.259 1.00 81.56 327 TYR A O 1
ATOM 2700 N N . CYS A 1 328 ? -0.429 4.117 -2.324 1.00 77.31 328 CYS A N 1
ATOM 2701 C CA . CYS A 1 328 ? -0.669 2.702 -2.038 1.00 77.31 328 CYS A CA 1
ATOM 2702 C C . CYS A 1 328 ? 0.519 2.025 -1.344 1.00 77.31 328 CYS A C 1
ATOM 2704 O O . CYS A 1 328 ? 0.345 0.985 -0.708 1.00 77.31 328 CYS A O 1
ATOM 2706 N N . GLY A 1 329 ? 1.711 2.616 -1.459 1.00 69.12 329 GLY A N 1
ATOM 2707 C CA . GLY A 1 329 ? 2.957 1.910 -1.210 1.00 69.12 329 GLY A CA 1
ATOM 2708 C C . GLY A 1 329 ? 3.278 0.973 -2.372 1.00 69.12 329 GLY A C 1
ATOM 2709 O O . GLY A 1 329 ? 2.394 0.416 -3.024 1.00 69.12 329 GLY A O 1
ATOM 2710 N N . VAL A 1 330 ? 4.567 0.818 -2.625 1.00 56.69 330 VAL A N 1
ATOM 2711 C CA . VAL A 1 330 ? 5.131 -0.115 -3.599 1.00 56.69 330 VAL A CA 1
ATOM 2712 C C . VAL A 1 330 ? 5.970 -1.124 -2.816 1.00 56.69 330 VAL A C 1
ATOM 2714 O O . VAL A 1 330 ? 7.164 -1.290 -3.041 1.00 56.69 330 VAL A O 1
ATOM 2717 N N . ASP A 1 331 ? 5.323 -1.759 -1.838 1.00 49.41 331 ASP A N 1
ATOM 2718 C CA . ASP A 1 331 ? 5.935 -2.781 -0.993 1.00 49.41 331 ASP A CA 1
ATOM 2719 C C . ASP A 1 331 ? 5.512 -4.175 -1.465 1.00 49.41 331 ASP A C 1
ATOM 2721 O O . ASP A 1 331 ? 4.431 -4.405 -2.008 1.00 49.41 331 ASP A O 1
ATOM 2725 N N . GLU A 1 332 ? 6.379 -5.134 -1.205 1.00 41.19 332 GLU A N 1
ATOM 2726 C CA . GLU A 1 332 ? 6.587 -6.320 -2.033 1.00 41.19 332 GLU A CA 1
ATOM 2727 C C . GLU A 1 332 ? 5.734 -7.526 -1.588 1.00 41.19 332 GLU A C 1
ATOM 2729 O O . GLU A 1 332 ? 5.903 -8.670 -2.000 1.00 41.19 332 GLU A O 1
ATOM 2734 N N . GLU A 1 333 ? 4.790 -7.248 -0.695 1.00 49.44 333 GLU A N 1
ATOM 2735 C CA . GLU A 1 333 ? 3.717 -8.147 -0.275 1.00 49.44 333 GLU A CA 1
ATOM 2736 C C . GLU A 1 333 ? 2.353 -7.660 -0.806 1.00 49.44 333 GLU A C 1
ATOM 2738 O O . GLU A 1 333 ? 1.334 -8.315 -0.594 1.00 49.44 333 GLU A O 1
ATOM 2743 N N . ASN A 1 334 ? 2.301 -6.496 -1.472 1.00 57.06 334 ASN A N 1
ATOM 2744 C CA . ASN A 1 334 ? 1.062 -5.763 -1.705 1.00 57.06 334 ASN A CA 1
ATOM 2745 C C . ASN A 1 334 ? 0.778 -5.559 -3.205 1.00 57.06 334 ASN A C 1
ATOM 2747 O O . ASN A 1 334 ? 0.954 -4.472 -3.755 1.00 57.06 334 ASN A O 1
ATOM 2751 N N . ASP A 1 335 ? 0.200 -6.587 -3.840 1.00 69.06 335 ASP A N 1
ATOM 2752 C CA . ASP A 1 335 ? -0.388 -6.539 -5.198 1.00 69.06 335 ASP A CA 1
ATOM 2753 C C . ASP A 1 335 ? -1.441 -5.427 -5.385 1.00 69.06 335 ASP A C 1
ATOM 2755 O O . ASP A 1 335 ? -1.941 -5.211 -6.487 1.00 69.06 335 ASP A O 1
ATOM 2759 N N . ILE A 1 336 ? -1.831 -4.723 -4.319 1.00 78.25 336 ILE A N 1
ATOM 2760 C CA . ILE A 1 336 ? -2.884 -3.710 -4.343 1.00 78.25 336 ILE A CA 1
ATOM 2761 C C . ILE A 1 336 ? -2.585 -2.577 -5.328 1.00 78.25 336 ILE A C 1
ATOM 2763 O O . ILE A 1 336 ? -3.501 -2.117 -6.005 1.00 78.25 336 ILE A O 1
ATOM 2767 N N . TYR A 1 337 ? -1.319 -2.160 -5.455 1.00 82.19 337 TYR A N 1
ATOM 2768 C CA . TYR A 1 337 ? -0.924 -1.138 -6.425 1.00 82.19 337 TYR A CA 1
ATOM 2769 C C . TYR A 1 337 ? -1.214 -1.602 -7.856 1.00 82.19 337 TYR A C 1
ATOM 2771 O O . TYR A 1 337 ? -1.846 -0.868 -8.613 1.00 82.19 337 TYR A O 1
ATOM 2779 N N . ILE A 1 338 ? -0.818 -2.835 -8.195 1.00 78.94 338 ILE A N 1
ATOM 2780 C CA . ILE A 1 338 ? -1.070 -3.435 -9.511 1.00 78.94 338 ILE A CA 1
ATOM 2781 C C . ILE A 1 338 ? -2.570 -3.592 -9.744 1.00 78.94 338 ILE A C 1
ATOM 2783 O O . ILE A 1 338 ? -3.065 -3.178 -10.783 1.00 78.94 338 ILE A O 1
ATOM 2787 N N . LYS A 1 339 ? -3.315 -4.109 -8.762 1.00 85.38 339 LYS A N 1
ATOM 2788 C CA . LYS A 1 339 ? -4.769 -4.294 -8.881 1.00 85.38 339 LYS A CA 1
ATOM 2789 C C . LYS A 1 339 ? -5.496 -2.983 -9.162 1.00 85.38 339 LYS A C 1
ATOM 2791 O O . LYS A 1 339 ? -6.371 -2.946 -10.019 1.00 85.38 339 LYS A O 1
ATOM 2796 N N . ILE A 1 340 ? -5.125 -1.903 -8.471 1.00 88.12 340 ILE A N 1
ATOM 2797 C CA . ILE A 1 340 ? -5.709 -0.579 -8.722 1.00 88.12 340 ILE A CA 1
ATOM 2798 C C . ILE A 1 340 ? -5.274 -0.055 -10.092 1.00 88.12 340 ILE A C 1
ATOM 2800 O O . ILE A 1 340 ? -6.087 0.536 -10.794 1.00 88.12 340 ILE A O 1
ATOM 2804 N N . TYR A 1 341 ? -4.015 -0.267 -10.477 1.00 85.06 341 TYR A N 1
ATOM 2805 C CA . TYR A 1 341 ? -3.501 0.144 -11.781 1.00 85.06 341 TYR A CA 1
ATOM 2806 C C . TYR A 1 341 ? -4.260 -0.536 -12.930 1.00 85.06 341 TYR A C 1
ATOM 2808 O O . TYR A 1 341 ? -4.742 0.154 -13.828 1.00 85.06 341 TYR A O 1
ATOM 2816 N N . ASP A 1 342 ? -4.408 -1.861 -12.878 1.00 84.06 342 ASP A N 1
ATOM 2817 C CA . ASP A 1 342 ? -5.109 -2.657 -13.889 1.00 84.06 342 ASP A CA 1
ATOM 2818 C C . ASP A 1 342 ? -6.597 -2.291 -13.942 1.00 84.06 342 ASP A C 1
ATOM 2820 O O . ASP A 1 342 ? -7.140 -2.062 -15.023 1.00 84.06 342 ASP A O 1
ATOM 2824 N N . ALA A 1 343 ? -7.237 -2.119 -12.780 1.00 88.00 343 ALA A N 1
ATOM 2825 C CA . ALA A 1 343 ? -8.607 -1.620 -12.700 1.00 88.00 343 ALA A CA 1
ATOM 2826 C C . ALA A 1 343 ? -8.737 -0.206 -13.298 1.00 88.00 343 ALA A C 1
ATOM 2828 O O . ALA A 1 343 ? -9.742 0.115 -13.931 1.00 88.00 343 ALA A O 1
ATOM 2829 N N . LEU A 1 344 ? -7.737 0.665 -13.119 1.00 86.75 344 LEU A N 1
ATOM 2830 C CA . LEU A 1 344 ? -7.740 2.016 -13.689 1.00 86.75 344 LEU A CA 1
ATOM 2831 C C . LEU A 1 344 ? -7.563 1.973 -15.214 1.00 86.75 344 LEU A C 1
ATOM 2833 O O . LEU A 1 344 ? -8.192 2.758 -15.925 1.00 86.75 344 LEU A O 1
ATOM 2837 N N . GLU A 1 345 ? -6.755 1.039 -15.728 1.00 81.94 345 GLU A N 1
ATOM 2838 C CA . GLU A 1 345 ? -6.615 0.812 -17.171 1.00 81.94 345 GLU A CA 1
ATOM 2839 C C . GLU A 1 345 ? -7.919 0.296 -17.788 1.00 81.94 345 GLU A C 1
ATOM 2841 O O . GLU A 1 345 ? -8.346 0.812 -18.823 1.00 81.94 345 GLU A O 1
ATOM 2846 N N . GLY A 1 346 ? -8.591 -0.640 -17.110 1.00 80.62 346 GLY A N 1
ATOM 2847 C CA . GLY A 1 346 ? -9.897 -1.176 -17.501 1.00 80.62 346 GLY A CA 1
ATOM 2848 C C . GLY A 1 346 ? -11.077 -0.210 -17.323 1.00 80.62 346 GLY A C 1
ATOM 2849 O O . GLY A 1 346 ? -12.186 -0.524 -17.746 1.00 80.62 346 GLY A O 1
ATOM 2850 N N . GLY A 1 347 ? -10.866 0.967 -16.719 1.00 83.12 347 GLY A N 1
ATOM 2851 C CA . GLY A 1 347 ? -11.932 1.941 -16.448 1.00 83.12 347 GLY A CA 1
ATOM 2852 C C . GLY A 1 347 ? -12.870 1.545 -15.299 1.00 83.12 347 GLY A C 1
ATOM 2853 O O . GLY A 1 347 ? -13.979 2.062 -15.190 1.00 83.12 347 GLY A O 1
ATOM 2854 N N . GLU A 1 348 ? -12.435 0.633 -14.434 1.00 87.25 348 GLU A N 1
ATOM 2855 C CA . GLU A 1 348 ? -13.215 0.072 -13.327 1.00 87.25 348 GLU A CA 1
ATOM 2856 C C . GLU A 1 348 ? -13.079 0.885 -12.026 1.00 87.25 348 GLU A C 1
ATOM 2858 O O . GLU A 1 348 ? -13.879 0.734 -11.098 1.00 87.25 348 GLU A O 1
ATOM 2863 N N . VAL A 1 349 ? -12.085 1.777 -11.952 1.00 91.44 349 VAL A N 1
ATOM 2864 C CA . VAL A 1 349 ? -11.877 2.689 -10.817 1.00 91.44 349 VAL A CA 1
ATOM 2865 C C . VAL A 1 349 ? -12.756 3.926 -10.967 1.00 91.44 349 VAL A C 1
ATOM 2867 O O . VAL A 1 349 ? -12.645 4.662 -11.948 1.00 91.44 349 VAL A O 1
ATOM 2870 N N . LYS A 1 350 ? -13.569 4.233 -9.950 1.00 92.50 350 LYS A N 1
ATOM 2871 C CA . LYS A 1 350 ? -14.311 5.505 -9.914 1.00 92.50 350 LYS A CA 1
ATOM 2872 C C . LYS A 1 350 ? -13.496 6.594 -9.229 1.00 92.50 350 LYS A C 1
ATOM 2874 O O . LYS A 1 350 ? -13.172 6.486 -8.045 1.00 92.50 350 LYS A O 1
ATOM 2879 N N . CYS A 1 351 ? -13.235 7.669 -9.959 1.00 93.12 351 CYS A N 1
ATOM 2880 C CA . CYS A 1 351 ? -12.593 8.869 -9.437 1.00 93.12 351 CYS A CA 1
ATOM 2881 C C . CYS A 1 351 ? -13.661 9.894 -9.044 1.00 93.12 351 CYS A C 1
ATOM 2883 O O . CYS A 1 351 ? -14.655 10.063 -9.752 1.00 93.12 351 CYS A O 1
ATOM 2885 N N . MET A 1 352 ? -13.499 10.553 -7.898 1.00 92.44 352 MET A N 1
ATOM 2886 C CA . MET A 1 352 ? -14.493 11.508 -7.408 1.00 92.44 352 MET A CA 1
ATOM 2887 C C . MET A 1 352 ? -13.894 12.625 -6.559 1.00 92.44 352 MET A C 1
ATOM 2889 O O . MET A 1 352 ? -12.855 12.453 -5.924 1.00 92.44 352 MET A O 1
ATOM 2893 N N . VAL A 1 353 ? -14.612 13.744 -6.496 1.00 91.44 353 VAL A N 1
ATOM 2894 C CA . VAL A 1 353 ? -14.365 14.814 -5.524 1.00 91.44 353 VAL A CA 1
ATOM 2895 C C . VAL A 1 353 ? -15.401 14.725 -4.412 1.00 91.44 353 VAL A C 1
ATOM 2897 O O . VAL A 1 353 ? -16.604 14.712 -4.680 1.00 91.44 353 VAL A O 1
ATOM 2900 N N . ALA A 1 354 ? -14.939 14.670 -3.166 1.00 89.81 354 ALA A N 1
ATOM 2901 C CA . ALA A 1 354 ? -15.760 14.831 -1.978 1.00 89.81 354 ALA A CA 1
ATOM 2902 C C . ALA A 1 354 ? -15.847 16.318 -1.634 1.00 89.81 354 ALA A C 1
ATOM 2904 O O . ALA A 1 354 ? -14.896 16.907 -1.123 1.00 89.81 354 ALA A O 1
ATOM 2905 N N . LYS A 1 355 ? -16.993 16.934 -1.913 1.00 86.88 355 LYS A N 1
ATOM 2906 C CA . LYS A 1 355 ? -17.268 18.313 -1.525 1.00 86.88 355 LYS A CA 1
ATOM 2907 C C . LYS A 1 355 ? -17.873 18.326 -0.126 1.00 86.88 355 LYS A C 1
ATOM 2909 O O . LYS A 1 355 ? -19.000 17.872 0.083 1.00 86.88 355 LYS A O 1
ATOM 2914 N N . ILE A 1 356 ? -17.130 18.879 0.827 1.00 80.06 356 ILE A N 1
ATOM 2915 C CA . ILE A 1 356 ? -17.602 19.087 2.197 1.00 80.06 356 ILE A CA 1
ATOM 2916 C C . ILE A 1 356 ? -18.226 20.485 2.287 1.00 80.06 356 ILE A C 1
ATOM 2918 O O . ILE A 1 356 ? -17.546 21.502 2.110 1.00 80.06 356 ILE A O 1
ATOM 2922 N N . SER A 1 357 ? -19.542 20.525 2.517 1.00 72.31 357 SER A N 1
ATOM 2923 C CA . SER A 1 357 ? -20.306 21.758 2.763 1.00 72.31 357 SER A CA 1
ATOM 2924 C C . SER A 1 357 ? -20.208 22.194 4.234 1.00 72.31 357 SER A C 1
ATOM 2926 O O . SER A 1 357 ? -19.616 21.494 5.052 1.00 72.31 357 SER A O 1
ATOM 2928 N N . GLU A 1 358 ? -20.777 23.349 4.601 1.00 62.16 358 GLU A N 1
ATOM 2929 C CA . GLU A 1 358 ? -20.685 23.916 5.964 1.00 62.16 358 GLU A CA 1
ATOM 2930 C C . GLU A 1 358 ? -21.302 23.039 7.080 1.00 62.16 358 GLU A C 1
ATOM 2932 O O . GLU A 1 358 ? -21.236 23.397 8.254 1.00 62.16 358 GLU A O 1
ATOM 2937 N N . GLY A 1 359 ? -21.854 21.867 6.744 1.00 55.19 359 GLY A N 1
ATOM 2938 C CA . GLY A 1 359 ? -22.405 20.900 7.685 1.00 55.19 359 GLY A CA 1
ATOM 2939 C C . GLY A 1 359 ? -21.918 19.468 7.446 1.00 55.19 359 GLY A C 1
ATOM 2940 O O . GLY A 1 359 ? -21.827 18.979 6.324 1.00 55.19 359 GLY A O 1
ATOM 2941 N N . LEU A 1 360 ? -21.694 18.757 8.549 1.00 51.34 360 LEU A N 1
ATOM 2942 C CA . LEU A 1 360 ? -21.189 17.377 8.615 1.00 51.34 360 LEU A CA 1
ATOM 2943 C C . LEU A 1 360 ? -22.042 16.300 7.963 1.00 51.34 360 LEU A C 1
ATOM 2945 O O . LEU A 1 360 ? -21.563 15.199 7.707 1.00 51.34 360 LEU A O 1
ATOM 2949 N N . ASN A 1 361 ? -23.322 16.590 7.771 1.00 56.53 361 ASN A N 1
ATOM 2950 C CA . ASN A 1 361 ? -24.277 15.584 7.339 1.00 56.53 361 ASN A CA 1
ATOM 2951 C C . ASN A 1 361 ? -24.322 15.439 5.810 1.00 56.53 361 ASN A C 1
ATOM 2953 O O . ASN A 1 361 ? -24.926 14.485 5.330 1.00 56.53 361 ASN A O 1
ATOM 2957 N N . ASN A 1 362 ? -23.653 16.330 5.065 1.00 67.31 362 ASN A N 1
ATOM 2958 C CA . ASN A 1 362 ? -23.733 16.408 3.608 1.00 67.31 362 ASN A CA 1
ATOM 2959 C C . ASN A 1 362 ? -22.327 16.473 2.987 1.00 67.31 362 ASN A C 1
ATOM 2961 O O . ASN A 1 362 ? -21.838 17.554 2.642 1.00 67.31 362 ASN A O 1
ATOM 2965 N N . ILE A 1 363 ? -21.685 15.306 2.850 1.00 80.38 363 ILE A N 1
ATOM 2966 C CA . ILE A 1 363 ? -20.569 15.121 1.914 1.00 80.38 363 ILE A CA 1
ATOM 2967 C C . ILE A 1 363 ? -21.176 14.755 0.562 1.00 80.38 363 ILE A C 1
ATOM 2969 O O . ILE A 1 363 ? -21.828 13.718 0.422 1.00 80.38 363 ILE A O 1
ATOM 2973 N N . GLU A 1 364 ? -20.974 15.620 -0.423 1.00 86.06 364 GLU A N 1
ATOM 2974 C CA . GLU A 1 364 ? -21.419 15.400 -1.794 1.00 86.06 364 GLU A CA 1
ATOM 2975 C C . GLU A 1 364 ? -20.266 14.787 -2.595 1.00 86.06 364 GLU A C 1
ATOM 2977 O O . GLU A 1 364 ? -19.185 15.369 -2.673 1.00 86.06 364 GLU A O 1
ATOM 2982 N N . TYR A 1 365 ? -20.481 13.614 -3.189 1.00 88.69 365 TYR A N 1
ATOM 2983 C CA . TYR A 1 365 ? -19.487 12.963 -4.043 1.00 88.69 365 TYR A CA 1
ATOM 2984 C C . TYR A 1 365 ? -19.829 13.187 -5.512 1.00 88.69 365 TYR A C 1
ATOM 2986 O O . TYR A 1 365 ? -20.848 12.687 -5.993 1.00 88.69 365 TYR A O 1
ATOM 2994 N N . LYS A 1 366 ? -18.954 13.894 -6.228 1.00 89.62 366 LYS A N 1
ATOM 2995 C CA . LYS A 1 366 ? -19.085 14.158 -7.665 1.00 89.62 366 LYS A CA 1
ATOM 2996 C C . LYS A 1 366 ? -18.145 13.267 -8.459 1.00 89.62 366 LYS A C 1
ATOM 2998 O O . LYS A 1 366 ? -16.952 13.249 -8.163 1.00 89.62 366 LYS A O 1
ATOM 3003 N N . LEU A 1 367 ? -18.666 12.553 -9.454 1.00 91.69 367 LEU A N 1
ATOM 3004 C CA . LEU A 1 367 ? -17.863 11.672 -10.300 1.00 91.69 367 LEU A CA 1
ATOM 3005 C C . LEU A 1 367 ? -17.060 12.452 -11.344 1.00 91.69 367 LEU A C 1
ATOM 3007 O O . LEU A 1 367 ? -17.560 13.404 -11.953 1.00 91.69 367 LEU A O 1
ATOM 3011 N N . LEU A 1 368 ? -15.830 11.994 -11.554 1.00 92.25 368 LEU A N 1
ATOM 3012 C CA . LEU A 1 368 ? -14.890 12.510 -12.537 1.00 92.25 368 LEU A CA 1
ATOM 3013 C C . LEU A 1 368 ? -14.701 11.506 -13.673 1.00 92.25 368 LEU A C 1
ATOM 3015 O O . LEU A 1 368 ? -14.666 10.296 -13.436 1.00 92.25 368 LEU A O 1
ATOM 3019 N N . ASP A 1 369 ? -14.540 12.014 -14.889 1.00 91.00 369 ASP A N 1
ATOM 3020 C CA . ASP A 1 369 ? -14.076 11.218 -16.019 1.00 91.00 369 ASP A CA 1
ATOM 3021 C C . ASP A 1 369 ? -12.540 11.047 -16.007 1.00 91.00 369 ASP A C 1
ATOM 3023 O O . ASP A 1 369 ? -11.833 11.511 -15.107 1.00 91.00 369 ASP A O 1
ATOM 3027 N N . LYS A 1 370 ? -11.995 10.383 -17.036 1.00 88.94 370 LYS A N 1
ATOM 3028 C CA . LYS A 1 370 ? -10.547 10.135 -17.168 1.00 88.94 370 LYS A CA 1
ATOM 3029 C C . LYS A 1 370 ? -9.695 11.408 -17.302 1.00 88.94 370 LYS A C 1
ATOM 3031 O O . LYS A 1 370 ? -8.491 11.343 -17.060 1.00 88.94 370 LYS A O 1
ATOM 3036 N N . ASN A 1 371 ? -10.295 12.535 -17.681 1.00 89.81 371 ASN A N 1
ATOM 3037 C CA . ASN A 1 371 ? -9.634 13.831 -17.835 1.00 89.81 371 ASN A CA 1
ATOM 3038 C C . ASN A 1 371 ? -9.796 14.717 -16.587 1.00 89.81 371 ASN A C 1
ATOM 3040 O O . ASN A 1 371 ? -9.292 15.838 -16.565 1.00 89.81 371 ASN A O 1
ATOM 3044 N N . ALA A 1 372 ? -10.440 14.197 -15.537 1.00 91.19 372 ALA A N 1
ATOM 3045 C CA . ALA A 1 372 ? -10.835 14.929 -14.338 1.00 91.19 372 ALA A CA 1
ATOM 3046 C C . ALA A 1 372 ? -11.893 16.014 -14.578 1.00 91.19 372 ALA A C 1
ATOM 3048 O O . ALA A 1 372 ? -11.922 17.041 -13.887 1.00 91.19 372 ALA A O 1
ATOM 3049 N N . ASP A 1 373 ? -12.782 15.782 -15.538 1.00 90.62 373 ASP A N 1
ATOM 3050 C CA . ASP A 1 373 ? -13.953 16.615 -15.761 1.00 90.62 373 ASP A CA 1
ATOM 3051 C C . ASP A 1 373 ? -15.180 16.043 -15.057 1.00 90.62 373 ASP A C 1
ATOM 3053 O O . ASP A 1 373 ? -15.345 14.832 -14.888 1.00 90.62 373 ASP A O 1
ATOM 3057 N N . TYR A 1 374 ? -16.042 16.945 -14.592 1.00 88.56 374 TYR A N 1
ATOM 3058 C CA . TYR A 1 374 ? -17.258 16.567 -13.890 1.00 88.56 374 TYR A CA 1
ATOM 3059 C C . TYR A 1 374 ? -18.240 15.911 -14.847 1.00 88.56 374 TYR A C 1
ATOM 3061 O O . TYR A 1 374 ? -18.722 16.534 -15.787 1.00 88.56 374 TYR A O 1
ATOM 3069 N N . THR A 1 375 ? -18.615 14.679 -14.528 1.00 86.25 375 THR A N 1
ATOM 3070 C CA . THR A 1 375 ? -19.633 13.933 -15.283 1.00 86.25 375 THR A CA 1
ATOM 3071 C C . THR A 1 375 ? -21.057 14.437 -15.020 1.00 86.25 375 THR A C 1
ATOM 3073 O O . THR A 1 375 ? -21.979 14.105 -15.754 1.00 86.25 375 THR A O 1
ATOM 3076 N N . GLY A 1 376 ? -21.257 15.220 -13.951 1.00 72.06 376 GLY A N 1
ATOM 3077 C CA . GLY A 1 376 ? -22.578 15.642 -13.472 1.00 72.06 376 GLY A CA 1
ATOM 3078 C C . GLY A 1 376 ? -23.308 14.582 -12.637 1.00 72.06 376 GLY A C 1
ATOM 3079 O O . GLY A 1 376 ? -24.319 14.891 -12.009 1.00 72.06 376 GLY A O 1
ATOM 3080 N N . GLU A 1 377 ? -22.783 13.357 -12.559 1.00 76.19 377 GLU A N 1
ATOM 3081 C CA . GLU A 1 377 ? -23.364 12.279 -11.764 1.00 76.19 377 GLU A CA 1
ATOM 3082 C C . GLU A 1 377 ? -22.928 12.345 -10.292 1.00 76.19 377 GLU A C 1
ATOM 3084 O O . GLU A 1 377 ? -21.742 12.478 -9.958 1.00 76.19 377 GLU A O 1
ATOM 3089 N N . LEU A 1 378 ? -23.904 12.201 -9.389 1.00 70.88 378 LEU A N 1
ATOM 3090 C CA . LEU A 1 378 ? -23.662 12.047 -7.957 1.00 70.88 378 LEU A CA 1
ATOM 3091 C C . LEU A 1 378 ? -23.468 10.576 -7.599 1.00 70.88 378 LEU A C 1
ATOM 3093 O O . LEU A 1 378 ? -24.319 9.731 -7.884 1.00 70.88 378 LEU A O 1
ATOM 3097 N N . CYS A 1 379 ? -22.384 10.278 -6.886 1.00 66.81 379 CYS A N 1
ATOM 3098 C CA . CYS A 1 379 ? -22.181 8.955 -6.311 1.00 66.81 379 CYS A CA 1
ATOM 3099 C C . CYS A 1 379 ? -23.024 8.834 -5.031 1.00 66.81 379 CYS A C 1
ATOM 3101 O O . CYS A 1 379 ? -22.624 9.336 -3.977 1.00 66.81 379 CYS A O 1
ATOM 3103 N N . LYS A 1 380 ? -24.197 8.195 -5.135 1.00 56.91 380 LYS A N 1
ATOM 3104 C CA . LYS A 1 380 ? -25.089 7.950 -3.988 1.00 56.91 380 LYS A CA 1
ATOM 3105 C C . LYS A 1 380 ? -24.428 7.067 -2.934 1.00 56.91 380 LYS A C 1
ATOM 3107 O O . LYS A 1 380 ? -23.777 6.057 -3.277 1.00 56.91 380 LYS A O 1
#

Secondary structure (DSSP, 8-state):
-HHHHHHHHHHHHHHHHHHHHH-S-S-EEEEEEEEEEEEEEEEEEEEEEE--TT-----GGGS-GGGHHHHHH-TTEEEEEEEEE--S-S-HHHHHHHHHHHHHHHHHHHHTTS----EEEEEEETSS-SS-TTSHHHHHHHSEEEEEEEEEEEEEEEEEEEEEE---------HHHHHHHHHHHHHHHHHHHHHHHHTT-HHHHHHHHHHS---HHHHHHHHHHHHHHHHHHHHHHHH---HHHHHHHHHHHHHHIIIIIT-PEES-GGGS-SSTTSPP--S--EEEEETTEEEEEEEEES--PPPEEBTEETTSHHHHHHHHHHHH---TT-THHHHHHHHHHTT-SEEEEEEE-SSTT-EEEEEE-TTS-EEEEE--

Organism: NCBI:txid29522

InterPro domains:
  IPR006665 OmpA-like domain [PF00691] (66-143)
  IPR006665 OmpA-like domain [PS51123] (38-153)
  IPR006665 OmpA-like domain [cd07185] (46-149)
  IPR036737 OmpA-like domain superfamily [G3DSA:3.30.1330.60] (29-169)
  IPR036737 OmpA-like domain superfamily [SSF103088] (38-149)
  IPR050330 Bacterial Outer Membrane Structural/Functional [PTHR30329] (42-149)